Protein 2CZQ (pdb70)

Organism: NCBI:txid87049

Structure (mmCIF, N/CA/C/O backbone):
data_2CZQ
#
_entry.id   2CZQ
#
_cell.length_a   34.478
_cell.length_b   82.807
_cell.length_c   123.514
_cell.angle_alpha   90.00
_cell.angle_beta   90.00
_cell.angle_gamma   90.00
#
_symmetry.space_group_name_H-M   'P 21 21 21'
#
loop_
_entity.id
_entity.type
_entity.pdbx_description
1 polymer 'cutinase-like protein'
2 non-polymer 'CITRIC ACID'
3 non-polymer 1,2-ETHANEDIOL
4 water water
#
loop_
_atom_site.group_PDB
_atom_site.id
_atom_site.type_symbol
_atom_site.label_atom_id
_atom_site.label_alt_id
_atom_site.label_comp_id
_atom_site.label_asym_id
_atom_site.label_entity_id
_atom_site.label_seq_id
_atom_site.pdbx_PDB_ins_code
_atom_site.Cartn_x
_atom_site.Cartn_y
_atom_site.Cartn_z
_atom_site.occupancy
_atom_site.B_iso_or_equiv
_atom_site.auth_seq_id
_atom_site.auth_comp_id
_atom_site.auth_asym_id
_atom_site.auth_atom_id
_atom_site.pdbx_PDB_model_num
ATOM 1 N N . ALA A 1 1 ? 18.641 16.968 38.810 1.00 13.87 1 ALA A N 1
ATOM 2 C CA . ALA A 1 1 ? 18.472 16.811 40.281 1.00 13.69 1 ALA A CA 1
ATOM 3 C C . ALA A 1 1 ? 17.094 16.256 40.597 1.00 13.38 1 ALA A C 1
ATOM 4 O O . ALA A 1 1 ? 16.141 16.470 39.844 1.00 13.10 1 ALA A O 1
ATOM 6 N N . THR A 1 2 ? 16.989 15.541 41.710 1.00 13.14 2 THR A N 1
ATOM 7 C CA . THR A 1 2 ? 15.699 15.089 42.202 1.00 13.18 2 THR A CA 1
ATOM 8 C C . THR A 1 2 ? 15.257 16.041 43.297 1.00 12.63 2 THR A C 1
ATOM 9 O O . THR A 1 2 ? 16.015 16.324 44.228 1.00 13.45 2 THR A O 1
ATOM 13 N N . SER A 1 3 ? 14.037 16.550 43.172 1.00 11.92 3 SER A N 1
ATOM 14 C CA . SER A 1 3 ? 13.433 17.319 44.243 1.00 11.59 3 SER A CA 1
ATOM 15 C C . SER A 1 3 ? 12.820 16.357 45.248 1.00 11.71 3 SER A C 1
ATOM 16 O O . SER A 1 3 ? 11.994 15.517 44.882 1.00 11.59 3 SER A O 1
ATOM 19 N N . SER A 1 4 ? 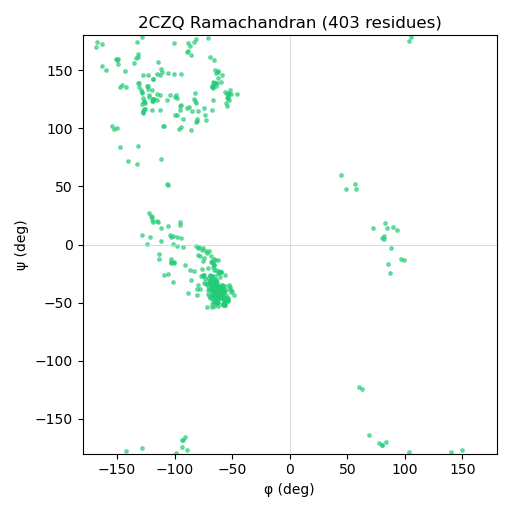13.212 16.483 46.512 1.00 12.20 4 SER A N 1
ATOM 20 C CA . SER A 1 4 ? 12.601 15.674 47.564 1.00 12.75 4 SER A CA 1
ATOM 21 C C . SER A 1 4 ? 11.116 15.995 47.721 1.00 12.06 4 SER A C 1
ATOM 22 O O . SER A 1 4 ? 10.312 15.110 48.004 1.00 12.42 4 SER A O 1
ATOM 25 N N . ALA A 1 5 ? 10.757 17.261 47.523 1.00 11.20 5 ALA A N 1
ATOM 26 C CA . ALA A 1 5 ? 9.363 17.678 47.600 1.00 10.51 5 ALA A CA 1
ATOM 27 C C . ALA A 1 5 ? 8.542 17.076 46.463 1.00 9.55 5 ALA A C 1
ATOM 28 O O . ALA A 1 5 ? 7.382 16.709 46.660 1.00 9.94 5 ALA A O 1
ATOM 30 N N . CYS A 1 6 ? 9.159 16.967 45.285 1.00 8.63 6 CYS A N 1
ATOM 31 C CA . CYS A 1 6 ? 8.455 16.566 44.070 1.00 7.93 6 CYS A CA 1
ATOM 32 C C . CYS A 1 6 ? 9.286 15.623 43.200 1.00 7.87 6 CYS A C 1
ATOM 33 O O . CYS A 1 6 ? 9.759 16.032 42.137 1.00 7.60 6 CYS A O 1
ATOM 36 N N . PRO A 1 7 ? 9.468 14.367 43.623 1.00 8.05 7 PRO A N 1
ATOM 37 C CA . PRO A 1 7 ? 10.206 13.396 42.804 1.00 8.02 7 PRO A CA 1
ATOM 38 C C . PRO A 1 7 ? 9.546 13.095 41.453 1.00 7.37 7 PRO A C 1
ATOM 39 O O . PRO A 1 7 ? 10.237 12.668 40.530 1.00 7.52 7 PRO A O 1
ATOM 43 N N . GLN A 1 8 ? 8.234 13.297 41.357 1.00 6.69 8 GLN A N 1
ATOM 44 C CA . GLN A 1 8 ? 7.505 13.195 40.104 1.00 6.16 8 GLN A CA 1
ATOM 45 C C . GLN A 1 8 ? 6.640 14.433 39.967 1.00 5.95 8 GLN A C 1
ATOM 46 O O . GLN A 1 8 ? 5.982 14.854 40.926 1.00 6.28 8 GLN A O 1
ATOM 52 N N . TYR A 1 9 ? 6.638 15.015 38.777 1.00 5.57 9 TYR A N 1
ATOM 53 C CA . TYR A 1 9 ? 5.808 16.185 38.540 1.00 5.36 9 TYR A CA 1
ATOM 54 C C . TYR A 1 9 ? 5.358 16.254 37.092 1.00 5.23 9 TYR A C 1
ATOM 55 O O . TYR A 1 9 ? 5.966 15.653 36.205 1.00 5.68 9 TYR A O 1
ATOM 64 N N . VAL A 1 10 ? 4.283 17.001 36.871 1.00 5.13 10 VAL A N 1
ATOM 65 C CA . VAL A 1 10 ? 3.737 17.202 35.541 1.00 5.07 10 VAL A CA 1
ATOM 66 C C . VAL A 1 10 ? 3.577 18.697 35.306 1.00 4.88 10 VAL A C 1
ATOM 67 O O . VAL A 1 10 ? 3.029 19.417 36.151 1.00 5.47 10 VAL A O 1
ATOM 71 N N . LEU A 1 11 ? 4.069 19.137 34.153 1.00 4.74 11 LEU A N 1
ATOM 72 C CA . LEU A 1 11 ? 3.864 20.492 33.665 1.00 4.97 11 LEU A CA 1
ATOM 73 C C . LEU A 1 11 ? 2.679 20.418 32.716 1.00 4.95 11 LEU A C 1
ATOM 74 O O . LEU A 1 11 ? 2.807 19.965 31.578 1.00 5.39 11 LEU A O 1
ATOM 79 N N . ILE A 1 12 ? 1.509 20.793 33.222 1.00 4.82 12 ILE A N 1
ATOM 80 C CA . ILE A 1 12 ? 0.289 20.765 32.434 1.00 4.92 12 ILE A CA 1
ATOM 81 C C . ILE A 1 12 ? 0.186 22.116 31.756 1.00 4.81 12 ILE A C 1
ATOM 82 O O . ILE A 1 12 ? 0.086 23.141 32.434 1.00 5.54 12 ILE A O 1
ATOM 87 N N . ASN A 1 13 ? 0.224 22.120 30.428 1.00 4.42 13 ASN A N 1
ATOM 88 C CA . ASN A 1 13 ? 0.164 23.377 29.695 1.00 4.60 13 ASN A CA 1
ATOM 89 C C . ASN A 1 13 ? -0.996 23.399 28.722 1.00 4.71 13 ASN A C 1
ATOM 90 O O . ASN A 1 13 ? -1.234 22.427 27.993 1.00 4.78 13 ASN A O 1
ATOM 95 N N . THR A 1 14 ? -1.720 24.515 28.738 1.00 4.41 14 THR A N 1
ATOM 96 C CA . THR A 1 14 ? -2.878 24.714 27.888 1.00 4.77 14 THR A CA 1
ATOM 97 C C . THR A 1 14 ? -2.575 25.850 26.920 1.00 4.57 14 THR A C 1
ATOM 98 O O . THR A 1 14 ? -2.220 26.964 27.327 1.00 4.80 14 THR A O 1
ATOM 102 N N . ARG A 1 15 ? -2.718 25.551 25.634 1.00 4.62 15 ARG A N 1
ATOM 103 C CA . ARG A 1 15 ? -2.225 26.409 24.568 1.00 4.67 15 ARG A CA 1
ATOM 104 C C . ARG A 1 15 ? -3.217 27.491 24.157 1.00 4.87 15 ARG A C 1
ATOM 105 O O . ARG A 1 15 ? -4.378 27.501 24.582 1.00 5.00 15 ARG A O 1
ATOM 113 N N . GLY A 1 16 ? -2.737 28.406 23.322 1.00 4.79 16 GLY A N 1
ATOM 114 C CA . GLY A 1 16 ? -3.564 29.466 22.783 1.00 5.20 16 GLY A CA 1
ATOM 115 C C . GLY A 1 16 ? -4.325 29.062 21.533 1.00 5.15 16 GLY A C 1
ATOM 116 O O . GLY A 1 16 ? -4.005 28.065 20.867 1.00 5.47 16 GLY A O 1
ATOM 117 N N . THR A 1 17 ? -5.343 29.858 21.218 1.00 5.58 17 THR A N 1
ATOM 118 C CA . THR A 1 17 ? -6.126 29.722 19.994 1.00 5.75 17 THR A CA 1
ATOM 119 C C . THR A 1 17 ? -5.220 29.529 18.791 1.00 5.80 17 THR A C 1
ATOM 120 O O . THR A 1 17 ? -4.275 30.296 18.589 1.00 6.05 17 THR A O 1
ATOM 124 N N . GLY A 1 18 ? -5.514 28.503 17.995 1.00 6.34 18 GLY A N 1
ATOM 125 C CA . GLY A 1 18 ? -4.810 28.281 16.749 1.00 6.74 18 GLY A CA 1
ATOM 126 C C . GLY A 1 18 ? -3.515 27.507 16.842 1.00 6.41 18 GLY A C 1
ATOM 127 O O . GLY A 1 18 ? -3.019 27.032 15.824 1.00 7.29 18 GLY A O 1
ATOM 128 N N . GLU A 1 19 ? -2.944 27.378 18.033 1.00 5.99 19 GLU A N 1
ATOM 129 C CA . GLU A 1 19 ? -1.737 26.564 18.154 1.00 5.77 19 GLU A CA 1
ATOM 130 C C . GLU A 1 19 ? -2.109 25.112 17.881 1.00 6.00 19 GLU A C 1
ATOM 131 O O . GLU A 1 19 ? -3.170 24.666 18.312 1.00 5.93 19 GLU A O 1
ATOM 137 N N . PRO A 1 20 ? -1.273 24.365 17.161 1.00 6.46 20 PRO A N 1
ATOM 138 C CA . PRO A 1 20 ? -1.552 22.940 16.956 1.00 6.67 20 PRO A CA 1
ATOM 139 C C . PRO A 1 20 ? -1.631 22.208 18.289 1.00 5.95 20 PRO A C 1
ATOM 140 O O . PRO A 1 20 ? -0.925 22.562 19.236 1.00 6.08 20 PRO A O 1
ATOM 144 N N . GLN A 1 21 ? -2.490 21.199 18.364 1.00 5.80 21 GLN A N 1
ATOM 145 C CA . GLN A 1 21 ? -2.481 20.314 19.516 1.00 5.74 21 GLN A CA 1
ATOM 146 C C . GLN A 1 21 ? -1.056 19.798 19.713 1.00 5.70 21 GLN A C 1
ATOM 147 O O . GLN A 1 21 ? -0.424 19.325 18.769 1.00 6.66 21 GLN A O 1
ATOM 153 N N . GLY A 1 22 ? -0.557 19.913 20.939 1.00 6.05 22 GLY A N 1
ATOM 154 C CA . GLY A 1 22 ? 0.854 19.757 21.235 1.00 6.52 22 GLY A CA 1
ATOM 155 C C . GLY A 1 22 ? 1.226 20.808 22.258 1.00 6.12 22 GLY A C 1
ATOM 156 O O . GLY A 1 22 ? 0.364 21.571 22.706 1.00 6.30 22 GLY A O 1
ATOM 157 N N . GLN A 1 23 ? 2.496 20.860 22.639 1.00 6.17 23 GLN A N 1
ATOM 158 C CA . GLN A 1 23 ? 2.930 21.845 23.618 1.00 5.97 23 GLN A CA 1
ATOM 159 C C . GLN A 1 23 ? 2.770 23.256 23.065 1.00 5.78 23 GLN A C 1
ATOM 160 O O . GLN A 1 23 ? 3.056 23.513 21.894 1.00 5.77 23 GLN A O 1
ATOM 166 N N . SER A 1 24 ? 2.307 24.175 23.904 1.00 5.62 24 SER A N 1
ATOM 167 C CA . SER A 1 24 ? 2.242 25.569 23.499 1.00 5.51 24 SER A CA 1
ATOM 168 C C . SER A 1 24 ? 3.641 26.124 23.274 1.00 5.41 24 SER A C 1
ATOM 169 O O . SER A 1 24 ? 4.566 25.863 24.058 1.00 5.68 24 SER A O 1
ATOM 172 N N . ALA A 1 25 ? 3.792 26.917 22.217 1.00 5.56 25 ALA A N 1
ATOM 173 C CA . ALA A 1 25 ? 5.024 27.659 22.000 1.00 5.83 25 ALA A CA 1
ATOM 174 C C . ALA A 1 25 ? 5.342 28.545 23.201 1.00 5.82 25 ALA A C 1
ATOM 175 O O . ALA A 1 25 ? 6.506 28.861 23.442 1.00 6.29 25 ALA A O 1
ATOM 177 N N . GLY A 1 26 ? 4.314 28.938 23.954 1.00 5.68 26 GLY A N 1
ATOM 178 C CA . GLY A 1 26 ? 4.507 29.765 25.131 1.00 5.76 26 GLY A CA 1
ATOM 179 C C . GLY A 1 26 ? 5.384 29.160 26.213 1.00 5.44 26 GLY A C 1
ATOM 180 O O . GLY A 1 26 ? 5.946 29.902 27.012 1.00 5.56 26 GLY A O 1
ATOM 181 N N . PHE A 1 27 ? 5.496 27.829 26.249 1.00 5.26 27 PHE A N 1
ATOM 182 C CA . PHE A 1 27 ? 6.208 27.157 27.341 1.00 5.24 27 PHE A CA 1
ATOM 183 C C . PHE A 1 27 ? 7.340 26.257 26.901 1.00 5.61 27 PHE A C 1
ATOM 184 O O . PHE A 1 27 ? 8.005 25.664 27.735 1.00 5.44 27 PHE A O 1
ATOM 192 N N . ARG A 1 28 ? 7.583 26.161 25.601 1.00 6.03 28 ARG A N 1
ATOM 193 C CA . ARG A 1 28 ? 8.557 25.194 25.102 1.00 6.74 28 ARG A CA 1
ATOM 194 C C . ARG A 1 28 ? 9.946 25.376 25.716 1.00 6.40 28 ARG A C 1
ATOM 195 O O . ARG A 1 28 ? 10.550 24.414 26.198 1.00 6.56 28 ARG A O 1
ATOM 210 N N . THR A 1 29 ? 10.463 26.599 25.696 1.00 6.06 29 THR A N 1
ATOM 211 C CA . THR A 1 29 ? 11.798 26.827 26.220 1.00 6.33 29 THR A CA 1
ATOM 212 C C . THR A 1 29 ? 11.861 26.582 27.720 1.00 5.58 29 THR A C 1
ATOM 213 O O . THR A 1 29 ? 12.686 25.794 28.182 1.00 5.87 29 THR A O 1
ATOM 217 N N . MET A 1 30 ? 10.975 27.214 28.482 1.00 5.54 30 MET A N 1
ATOM 218 C CA . MET A 1 30 ? 11.033 27.034 29.926 1.00 5.58 30 MET A CA 1
ATOM 219 C C . MET A 1 30 ? 10.871 25.568 30.305 1.00 5.22 30 MET A C 1
ATOM 220 O O . MET A 1 30 ? 11.521 25.096 31.235 1.00 5.36 30 MET A O 1
ATOM 225 N N . ASN A 1 31 ? 10.023 24.838 29.581 1.00 5.22 31 ASN A N 1
ATOM 226 C CA . ASN A 1 31 ? 9.802 23.442 29.932 1.00 5.41 31 ASN A CA 1
ATOM 227 C C . ASN A 1 31 ? 10.986 22.550 29.613 1.00 5.71 31 ASN A C 1
ATOM 228 O O . ASN A 1 31 ? 11.250 21.594 30.344 1.00 5.59 31 ASN A O 1
ATOM 233 N N . SER A 1 32 ? 11.716 22.873 28.548 1.00 5.66 32 SER A N 1
ATOM 234 C CA . SER A 1 32 ? 12.994 22.217 28.302 1.00 6.02 32 SER A CA 1
ATOM 235 C C . SER A 1 32 ? 13.961 22.473 29.466 1.00 5.88 32 SER A C 1
ATOM 236 O O . SER A 1 32 ? 14.697 21.582 29.873 1.00 6.45 32 SER A O 1
ATOM 241 N N . GLN A 1 33 ? 13.943 23.686 30.011 1.00 5.93 33 GLN A N 1
ATOM 242 C CA . GLN A 1 33 ? 14.810 24.029 31.135 1.00 5.90 33 GLN A CA 1
ATOM 243 C C . GLN A 1 33 ? 14.397 23.320 32.423 1.00 5.74 33 GLN A C 1
ATOM 244 O O . GLN A 1 33 ? 15.245 22.808 33.155 1.00 6.08 33 GLN A O 1
ATOM 250 N N . ILE A 1 34 ? 13.097 23.299 32.702 1.00 5.62 34 ILE A N 1
ATOM 251 C CA . ILE A 1 34 ? 12.591 22.707 33.939 1.00 5.63 34 ILE A CA 1
ATOM 252 C C . ILE A 1 34 ? 12.876 21.210 33.953 1.00 5.69 34 ILE A C 1
ATOM 253 O O . ILE A 1 34 ? 13.403 20.685 34.934 1.00 5.73 34 ILE A O 1
ATOM 258 N N . THR A 1 35 ? 12.525 20.527 32.864 1.00 5.86 35 THR A N 1
ATOM 259 C CA . THR A 1 35 ? 12.709 19.079 32.811 1.00 6.35 35 THR A CA 1
ATOM 260 C C . THR A 1 35 ? 14.178 18.678 32.788 1.00 6.55 35 THR A C 1
ATOM 261 O O . THR A 1 35 ? 14.516 17.593 33.244 1.00 7.25 35 THR A O 1
ATOM 265 N N . ALA A 1 36 ? 15.046 19.545 32.270 1.00 6.47 36 ALA A N 1
ATOM 266 C CA . ALA A 1 36 ? 16.484 19.292 32.331 1.00 7.19 36 ALA A CA 1
ATOM 267 C C . ALA A 1 36 ? 17.037 19.509 33.737 1.00 7.26 36 ALA A C 1
ATOM 268 O O . ALA A 1 36 ? 18.011 18.860 34.130 1.00 8.57 36 ALA A O 1
ATOM 270 N N . ALA A 1 37 ? 16.414 20.410 34.492 1.00 7.11 37 ALA A N 1
ATOM 271 C CA . ALA A 1 37 ? 16.877 20.742 35.839 1.00 7.19 37 ALA A CA 1
ATOM 272 C C . ALA A 1 37 ? 16.436 19.721 36.883 1.00 7.29 37 ALA A C 1
ATOM 273 O O . ALA A 1 37 ? 17.192 19.400 37.804 1.00 8.07 37 ALA A O 1
ATOM 275 N N . LEU A 1 38 ? 15.211 19.225 36.737 1.00 7.06 38 LEU A N 1
ATOM 276 C CA . LEU A 1 38 ? 14.609 18.325 37.713 1.00 7.23 38 LEU A CA 1
ATOM 277 C C . LEU A 1 38 ? 14.112 17.059 37.053 1.00 7.32 38 LEU A C 1
ATOM 278 O O . LEU A 1 38 ? 13.303 17.103 36.129 1.00 7.05 38 LEU A O 1
ATOM 283 N N . SER A 1 39 ? 14.599 15.929 37.546 1.00 7.58 39 SER A N 1
ATOM 284 C CA . SER A 1 39 ? 14.153 14.629 37.068 1.00 8.09 39 SER A CA 1
ATOM 285 C C . SER A 1 39 ? 12.711 14.337 37.486 1.00 7.51 39 SER A C 1
ATOM 286 O O . SER A 1 39 ? 12.173 14.951 38.415 1.00 7.29 39 SER A O 1
ATOM 289 N N . GLY A 1 40 ? 12.100 13.383 36.793 1.00 7.20 40 GLY A N 1
ATOM 290 C CA . GLY A 1 40 ? 10.767 12.921 37.132 1.00 6.87 40 GLY A CA 1
ATOM 291 C C . GLY A 1 40 ? 9.645 13.751 36.546 1.00 6.30 40 GLY A C 1
ATOM 292 O O . GLY A 1 40 ? 8.491 13.611 36.960 1.00 6.36 40 GLY A O 1
ATOM 293 N N . GLY A 1 41 ? 9.978 14.595 35.575 1.00 6.37 41 GLY A N 1
ATOM 294 C CA . GLY A 1 41 ? 9.002 15.467 34.961 1.00 6.36 41 GLY A CA 1
ATOM 295 C C . GLY A 1 41 ? 8.482 14.986 33.625 1.00 6.21 41 GLY A C 1
ATOM 296 O O . GLY A 1 41 ? 9.201 14.367 32.838 1.00 6.87 41 GLY A O 1
ATOM 297 N N . THR A 1 42 ? 7.215 15.291 33.368 1.00 5.87 42 THR A N 1
ATOM 298 C CA . THR A 1 42 ? 6.638 15.154 32.037 1.00 6.05 42 THR A CA 1
ATOM 299 C C . THR A 1 42 ? 5.854 16.416 31.716 1.00 5.61 42 THR A C 1
ATOM 300 O O . THR A 1 42 ? 5.476 17.184 32.613 1.00 6.00 42 THR A O 1
ATOM 304 N N . ILE A 1 43 ? 5.618 16.605 30.424 1.00 5.81 43 ILE A N 1
ATOM 305 C CA . ILE A 1 43 ? 4.887 17.748 29.904 1.00 5.91 43 ILE A CA 1
ATOM 306 C C . ILE A 1 43 ? 3.579 17.227 29.318 1.00 5.56 43 ILE A C 1
ATOM 307 O O . ILE A 1 43 ? 3.590 16.448 28.359 1.00 6.41 43 ILE A O 1
ATOM 312 N N . TYR A 1 44 ? 2.460 17.642 29.908 1.00 5.24 44 TYR A N 1
ATOM 313 C CA . TYR A 1 44 ? 1.143 17.232 29.446 1.00 5.21 44 TYR A CA 1
ATOM 314 C C . TYR A 1 44 ? 0.471 18.391 28.737 1.00 4.97 44 TYR A C 1
ATOM 315 O O . TYR A 1 44 ? 0.303 19.464 29.323 1.00 5.33 44 TYR A O 1
ATOM 324 N N . ASN A 1 45 ? 0.070 18.159 27.491 1.00 4.98 45 ASN A N 1
ATOM 325 C CA . ASN A 1 45 ? -0.583 19.177 26.679 1.00 5.40 45 ASN A CA 1
ATOM 326 C C . ASN A 1 45 ? -2.090 18.998 26.722 1.00 5.15 45 ASN A C 1
ATOM 327 O O . ASN A 1 45 ? -2.634 18.018 26.199 1.00 5.76 45 ASN A O 1
ATOM 332 N N . THR A 1 46 ? -2.772 19.941 27.355 1.00 5.20 46 THR A N 1
ATOM 333 C CA . THR A 1 46 ? -4.217 19.865 27.497 1.00 5.19 46 THR A CA 1
ATOM 334 C C . THR A 1 46 ? -4.889 19.634 26.151 1.00 4.93 46 THR A C 1
ATOM 335 O O . THR A 1 46 ? -4.573 20.304 25.162 1.00 5.13 46 THR A O 1
ATOM 339 N N . VAL A 1 47 ? -5.818 18.684 26.119 1.00 5.03 47 VAL A N 1
ATOM 340 C CA . VAL A 1 47 ? -6.520 18.347 24.892 1.00 5.48 47 VAL A CA 1
ATOM 341 C C . VAL A 1 47 ? -7.836 19.110 24.822 1.00 5.57 47 VAL A C 1
ATOM 342 O O . VAL A 1 47 ? -8.723 18.922 25.655 1.00 5.94 47 VAL A O 1
ATOM 346 N N . TYR A 1 48 ? -7.930 19.989 23.832 1.00 5.46 48 TYR A N 1
ATOM 347 C CA . TYR A 1 48 ? -9.154 20.716 23.518 1.00 5.54 48 TYR A CA 1
ATOM 348 C C . TYR A 1 48 ? -8.969 21.369 22.164 1.00 5.47 48 TYR A C 1
ATOM 349 O O . TYR A 1 48 ? -7.889 21.292 21.579 1.00 5.78 48 TYR A O 1
ATOM 358 N N . THR A 1 49 ? -10.023 21.988 21.648 1.00 5.65 49 THR A N 1
ATOM 359 C CA . THR A 1 49 ? -9.973 22.521 20.290 1.00 6.03 49 THR A CA 1
ATOM 360 C C . THR A 1 49 ? -9.157 23.801 20.174 1.00 6.07 49 THR A C 1
ATOM 361 O O . THR A 1 49 ? -8.638 24.093 19.100 1.00 6.60 49 THR A O 1
ATOM 365 N N . ALA A 1 50 ? -9.069 24.577 21.256 1.00 6.10 50 ALA A N 1
ATOM 366 C CA . ALA A 1 50 ? -8.433 25.896 21.213 1.00 6.39 50 ALA A CA 1
ATOM 367 C C . ALA A 1 50 ? -8.979 26.701 20.026 1.00 6.78 50 ALA A C 1
ATOM 368 O O . ALA A 1 50 ? -8.226 27.278 19.243 1.00 7.37 50 ALA A O 1
ATOM 370 N N . ASP A 1 51 ? -10.303 26.708 19.889 1.00 6.87 51 ASP A N 1
ATOM 371 C CA . ASP A 1 51 ? -10.943 27.363 18.754 1.00 6.82 51 ASP A CA 1
ATOM 372 C C . ASP A 1 51 ? -11.225 28.831 19.066 1.00 6.33 51 ASP A C 1
ATOM 373 O O . ASP A 1 51 ? -11.171 29.255 20.227 1.00 6.59 51 ASP A O 1
ATOM 378 N N . PHE A 1 52 ? -11.528 29.612 18.033 1.00 6.22 52 PHE A N 1
ATOM 379 C CA . 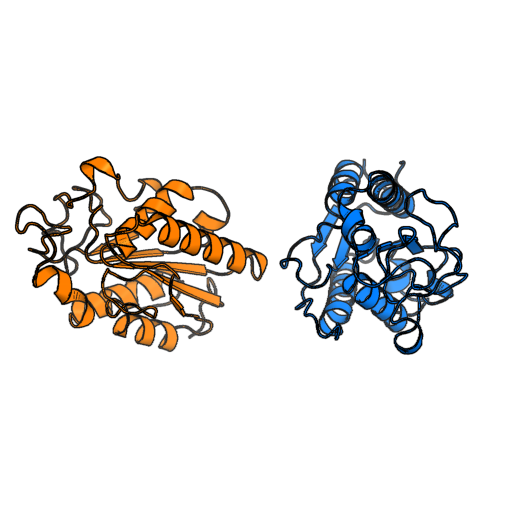PHE A 1 52 ? -11.629 31.055 18.233 1.00 6.12 52 PHE A CA 1
ATOM 380 C C . PHE A 1 52 ? -12.810 31.502 19.090 1.00 5.97 52 PHE A C 1
ATOM 381 O O . PHE A 1 52 ? -12.827 32.635 19.554 1.00 6.16 52 PHE A O 1
ATOM 389 N N . SER A 1 53 ? -13.790 30.628 19.313 1.00 6.23 53 SER A N 1
ATOM 390 C CA . SER A 1 53 ? -14.965 31.013 20.104 1.00 6.56 53 SER A CA 1
ATOM 391 C C . SER A 1 53 ? -14.619 31.436 21.527 1.00 6.06 53 SER A C 1
ATOM 392 O O . SER A 1 53 ? -15.347 32.229 22.124 1.00 6.35 53 SER A O 1
ATOM 395 N N . GLN A 1 54 ? -13.519 30.886 22.052 1.00 5.88 54 GLN A N 1
ATOM 396 C CA . GLN A 1 54 ? -13.092 31.048 23.448 1.00 5.88 54 GLN A CA 1
ATOM 397 C C . GLN A 1 54 ? -13.950 30.281 24.447 1.00 6.15 54 GLN A C 1
ATOM 398 O O . GLN A 1 54 ? -13.856 30.506 25.653 1.00 6.87 54 GLN A O 1
ATOM 404 N N . ASN A 1 55 ? -14.764 29.355 23.952 1.00 6.29 55 ASN A N 1
ATOM 405 C CA . ASN A 1 55 ? -15.479 28.457 24.840 1.00 6.82 55 ASN A CA 1
ATOM 406 C C . ASN A 1 55 ? -14.559 27.286 25.158 1.00 6.43 55 ASN A C 1
ATOM 407 O O . ASN A 1 55 ? -14.403 26.355 24.368 1.00 7.12 55 ASN A O 1
ATOM 412 N N . SER A 1 56 ? -13.918 27.381 26.317 1.00 5.96 56 SER A N 1
ATOM 413 C CA . SER A 1 56 ? -12.772 26.549 26.655 1.00 5.78 56 SER A CA 1
ATOM 414 C C . SER A 1 56 ? -13.067 25.443 27.672 1.00 5.73 56 SER A C 1
ATOM 415 O O . SER A 1 56 ? -12.135 24.864 28.232 1.00 5.68 56 SER A O 1
ATOM 418 N N . ALA A 1 57 ? -14.346 25.130 27.890 1.00 5.98 57 ALA A N 1
ATOM 419 C CA . ALA A 1 57 ? -14.729 24.131 28.894 1.00 6.26 57 ALA A CA 1
ATOM 420 C C . ALA A 1 57 ? -13.977 22.814 28.764 1.00 5.73 57 ALA A C 1
ATOM 421 O O . ALA A 1 57 ? -13.598 22.222 29.774 1.00 5.74 57 ALA A O 1
ATOM 423 N N . ALA A 1 58 ? -13.768 22.333 27.539 1.00 5.57 58 ALA A N 1
ATOM 424 C CA . ALA A 1 58 ? -13.078 21.055 27.374 1.00 5.79 58 ALA A CA 1
ATOM 425 C C . ALA A 1 58 ? -11.629 21.138 27.860 1.00 5.61 58 ALA A C 1
ATOM 426 O O . ALA A 1 58 ? -11.081 20.157 28.357 1.00 5.97 58 ALA A O 1
ATOM 428 N N . GLY A 1 59 ? -11.009 22.306 27.717 1.00 5.36 59 GLY A N 1
ATOM 429 C CA . GLY A 1 59 ? -9.658 22.521 28.207 1.00 5.65 59 GLY A CA 1
ATOM 430 C C . GLY A 1 59 ? -9.609 22.491 29.721 1.00 5.34 59 GLY A C 1
ATOM 431 O O . GLY A 1 59 ? -8.804 21.771 30.312 1.00 5.59 59 GLY A O 1
ATOM 432 N N . THR A 1 60 ? -10.480 23.263 30.359 1.00 5.23 60 THR A N 1
ATOM 433 C CA . THR A 1 60 ? -10.581 23.245 31.811 1.00 5.37 60 THR A CA 1
ATOM 434 C C . THR A 1 60 ? -10.804 21.823 32.332 1.00 5.29 60 THR A C 1
ATOM 435 O O . THR A 1 60 ? -10.157 21.391 33.286 1.00 5.70 60 THR A O 1
ATOM 439 N N . ALA A 1 61 ? -11.728 21.102 31.702 1.00 5.39 61 ALA A N 1
ATOM 440 C CA . ALA A 1 61 ? -12.043 19.743 32.131 1.00 5.70 61 ALA A CA 1
ATOM 441 C C . ALA A 1 61 ? -10.834 18.821 32.013 1.00 5.48 61 ALA A C 1
ATOM 442 O O . ALA A 1 61 ? -10.610 17.976 32.882 1.00 5.92 61 ALA A O 1
ATOM 444 N N . ASP A 1 62 ? -10.055 18.975 30.946 1.00 5.60 62 ASP A N 1
ATOM 445 C CA . ASP A 1 62 ? -8.923 18.091 30.730 1.00 5.49 62 ASP A CA 1
ATOM 446 C C . ASP A 1 62 ? -7.751 18.399 31.665 1.00 5.41 62 ASP A C 1
ATOM 447 O O . ASP A 1 62 ? -7.032 17.487 32.072 1.00 5.79 62 ASP A O 1
ATOM 452 N N . ILE A 1 63 ? -7.562 19.670 32.023 1.00 5.44 63 ILE A N 1
ATOM 453 C CA . ILE A 1 63 ? -6.589 20.025 33.059 1.00 5.50 63 ILE A CA 1
ATOM 454 C C . ILE A 1 63 ? -6.911 19.264 34.347 1.00 5.50 63 ILE A C 1
ATOM 455 O O . ILE A 1 63 ? -6.053 18.614 34.952 1.00 5.46 63 ILE A O 1
ATOM 460 N N . ILE A 1 64 ? -8.167 19.373 34.766 1.00 5.77 64 ILE A N 1
ATOM 461 C CA . ILE A 1 64 ? -8.604 18.776 36.018 1.00 6.06 64 ILE A CA 1
ATOM 462 C C . ILE A 1 64 ? -8.551 17.252 35.937 1.00 6.20 64 ILE A C 1
ATOM 463 O O . ILE A 1 64 ? -8.137 16.591 36.891 1.00 6.49 64 ILE A O 1
ATOM 468 N N . ARG A 1 65 ? -8.931 16.703 34.784 1.00 6.50 65 ARG A N 1
ATOM 469 C CA . ARG A 1 65 ? -8.824 15.265 34.542 1.00 7.20 65 ARG A CA 1
ATOM 470 C C . ARG A 1 65 ? -7.391 14.776 34.765 1.00 6.66 65 ARG A C 1
ATOM 471 O O . ARG A 1 65 ? -7.173 13.771 35.453 1.00 7.22 65 ARG A O 1
ATOM 486 N N . ARG A 1 66 ? -6.417 15.479 34.189 1.00 6.31 66 ARG A N 1
ATOM 487 C CA . ARG A 1 66 ? -5.020 15.081 34.338 1.00 6.14 66 ARG A CA 1
ATOM 488 C C . ARG A 1 66 ? -4.563 15.170 35.791 1.00 5.88 66 ARG A C 1
ATOM 489 O O . ARG A 1 66 ? -3.857 14.282 36.275 1.00 5.98 66 ARG A O 1
ATOM 497 N N . ILE A 1 67 ? -4.964 16.236 36.481 1.00 5.78 67 ILE A N 1
ATOM 498 C CA . ILE A 1 67 ? -4.621 16.392 37.891 1.00 6.15 67 ILE A CA 1
ATOM 499 C C . ILE A 1 67 ? -5.141 15.203 38.698 1.00 6.23 67 ILE A C 1
ATOM 500 O O . ILE A 1 67 ? -4.400 14.577 39.465 1.00 6.07 67 ILE A O 1
ATOM 505 N N . ASN A 1 68 ? -6.421 14.894 38.523 1.00 6.76 68 ASN A N 1
ATOM 506 C CA . ASN A 1 68 ? -7.045 13.847 39.312 1.00 7.81 68 ASN A CA 1
ATOM 507 C C . ASN A 1 68 ? -6.539 12.454 38.954 1.00 7.78 68 ASN A C 1
ATOM 508 O O . ASN A 1 68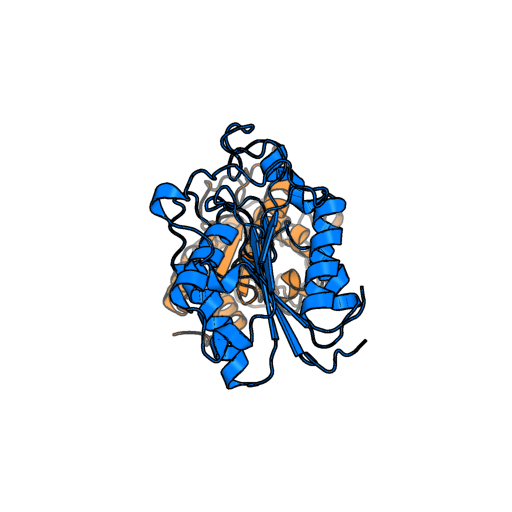 ? -6.339 11.623 39.839 1.00 7.84 68 ASN A O 1
ATOM 513 N N . SER A 1 69 ? -6.297 12.204 37.671 1.00 7.98 69 SER A N 1
ATOM 514 C CA . SER A 1 69 ? -5.767 10.904 37.259 1.00 8.32 69 SER A CA 1
ATOM 515 C C . SER A 1 69 ? -4.373 10.675 37.831 1.00 7.61 69 SER A C 1
ATOM 516 O O . SER A 1 69 ? -4.055 9.567 38.273 1.00 7.89 69 SER A O 1
ATOM 521 N N . GLY A 1 70 ? -3.551 11.723 37.834 1.00 7.26 70 GLY A N 1
ATOM 522 C CA . GLY A 1 70 ? -2.224 11.638 38.408 1.00 7.09 70 GLY A CA 1
ATOM 523 C C . GLY A 1 70 ? -2.273 11.346 39.894 1.00 6.69 70 GLY A C 1
ATOM 524 O O . GLY A 1 70 ? -1.531 10.494 40.388 1.00 7.14 70 GLY A O 1
ATOM 525 N N . LEU A 1 71 ? -3.151 12.039 40.617 1.00 6.61 71 LEU A N 1
ATOM 526 C CA . LEU A 1 71 ? -3.248 11.843 42.065 1.00 7.01 71 LEU A CA 1
ATOM 527 C C . LEU A 1 71 ? -3.721 10.447 42.425 1.00 7.08 71 LEU A C 1
ATOM 528 O O . LEU A 1 71 ? -3.311 9.896 43.448 1.00 7.22 71 LEU A O 1
ATOM 533 N N . ALA A 1 72 ? -4.580 9.876 41.588 1.00 6.87 72 ALA A N 1
ATOM 534 C CA . ALA A 1 72 ? -5.015 8.492 41.782 1.00 7.42 72 ALA A CA 1
ATOM 535 C C . ALA A 1 72 ? -3.850 7.504 41.695 1.00 7.46 72 ALA A C 1
ATOM 536 O O . ALA A 1 72 ? -3.827 6.506 42.415 1.00 8.04 72 ALA A O 1
ATOM 538 N N . ALA A 1 73 ? -2.890 7.788 40.819 1.00 7.56 73 ALA A N 1
ATOM 539 C CA . ALA A 1 73 ? -1.721 6.932 40.614 1.00 7.73 73 ALA A CA 1
ATOM 540 C C . ALA A 1 73 ? -0.587 7.211 41.591 1.00 7.36 73 ALA A C 1
ATOM 541 O O . ALA A 1 73 ? 0.194 6.310 41.930 1.00 7.91 73 ALA A O 1
ATOM 543 N N . ASN A 1 74 ? -0.489 8.462 42.029 1.00 7.22 74 ASN A N 1
ATOM 544 C CA . ASN A 1 74 ? 0.570 8.891 42.925 1.00 7.32 74 ASN A CA 1
ATOM 545 C C . ASN A 1 74 ? 0.059 10.064 43.749 1.00 7.32 74 ASN A C 1
ATOM 546 O O . ASN A 1 74 ? 0.055 11.201 43.267 1.00 6.92 74 ASN A O 1
ATOM 551 N N . PRO A 1 75 ? -0.376 9.814 44.986 1.00 8.03 75 PRO A N 1
ATOM 552 C CA . PRO A 1 75 ? -0.944 10.896 45.803 1.00 8.37 75 PRO A CA 1
ATOM 553 C C . PRO A 1 75 ? 0.053 12.017 46.096 1.00 7.97 75 PRO A C 1
ATOM 554 O O . PRO A 1 75 ? -0.353 13.085 46.550 1.00 8.41 75 PRO A O 1
ATOM 559 N N . ASN A 1 76 ? 1.333 11.772 45.833 1.00 7.67 76 ASN A N 1
ATOM 560 C CA . ASN A 1 76 ? 2.382 12.741 46.106 1.00 8.02 76 ASN A CA 1
ATOM 561 C C . ASN A 1 76 ? 2.913 13.467 44.875 1.00 7.54 76 ASN A C 1
ATOM 562 O O . ASN A 1 76 ? 3.891 14.202 44.965 1.00 8.39 76 ASN A O 1
ATOM 567 N N . VAL A 1 77 ? 2.260 13.279 43.733 1.00 7.08 77 VAL A N 1
ATOM 568 C CA . VAL A 1 77 ? 2.656 13.977 42.516 1.00 6.60 77 VAL A CA 1
ATOM 569 C C . VAL A 1 77 ? 2.464 15.490 42.666 1.00 6.49 77 VAL A C 1
ATOM 570 O O . VAL A 1 77 ? 1.562 15.951 43.377 1.00 7.32 77 VAL A O 1
ATOM 574 N N . CYS A 1 78 ? 3.333 16.252 42.008 1.00 5.94 78 CYS A N 1
ATOM 575 C CA . CYS A 1 78 ? 3.236 17.706 41.974 1.00 6.14 78 CYS A CA 1
ATOM 576 C C . CYS A 1 78 ? 2.885 18.196 40.582 1.00 5.60 78 CYS A C 1
ATOM 577 O O . CYS A 1 78 ? 3.258 17.577 39.586 1.00 6.03 78 CYS A O 1
ATOM 580 N N . TYR A 1 79 ? 2.211 19.340 40.522 1.00 5.48 79 TYR A N 1
ATOM 581 C CA . TYR A 1 79 ? 1.864 19.970 39.254 1.00 5.41 79 TYR A CA 1
ATOM 582 C C . TYR A 1 79 ? 2.291 21.421 39.186 1.00 5.16 79 TYR A C 1
ATOM 583 O O . TYR A 1 79 ? 2.241 22.147 40.192 1.00 5.29 79 TYR A O 1
ATOM 592 N N . ILE A 1 80 ? 2.666 21.842 37.981 1.00 4.94 80 ILE A N 1
ATOM 593 C CA . ILE A 1 80 ? 2.640 23.256 37.615 1.00 4.98 80 ILE A CA 1
ATOM 594 C C . ILE A 1 80 ? 1.608 23.372 36.501 1.00 4.85 80 ILE A C 1
ATOM 595 O O . ILE A 1 80 ? 1.652 22.612 35.532 1.00 5.20 80 ILE A O 1
ATOM 600 N N . LEU A 1 81 ? 0.670 24.304 36.642 1.00 4.58 81 LEU A N 1
ATOM 601 C CA . LEU A 1 81 ? -0.302 24.581 35.588 1.00 4.88 81 LEU A CA 1
ATOM 602 C C . LEU A 1 81 ? 0.132 25.815 34.814 1.00 4.88 81 LEU A C 1
ATOM 603 O O . LEU A 1 81 ? 0.376 26.866 35.412 1.00 5.78 81 LEU A O 1
ATOM 608 N N . GLN A 1 82 ? 0.222 25.675 33.495 1.00 4.69 82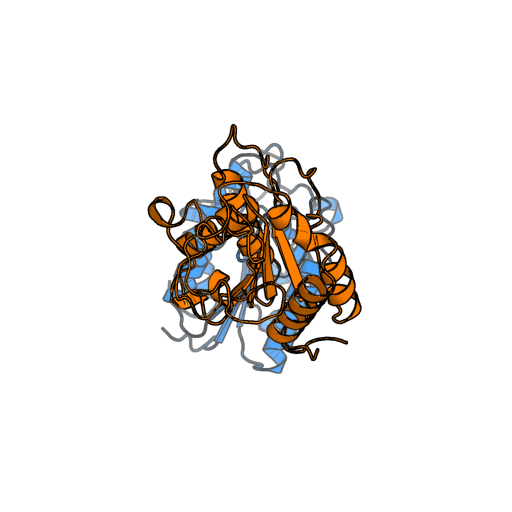 GLN A N 1
ATOM 609 C CA . GLN A 1 82 ? 0.678 26.739 32.612 1.00 4.64 82 GLN A CA 1
ATOM 610 C C . GLN A 1 82 ? -0.402 27.007 31.589 1.00 4.32 82 GLN A C 1
ATOM 611 O O . GLN A 1 82 ? -0.967 26.070 31.028 1.00 4.35 82 GLN A O 1
ATOM 617 N N . GLY A 1 83 ? -0.684 28.278 31.317 1.00 4.25 83 GLY A N 1
ATOM 618 C CA . GLY A 1 83 ? -1.666 28.609 30.304 1.00 4.62 83 GLY A CA 1
ATOM 619 C C . GLY A 1 83 ? -1.319 29.874 29.554 1.00 4.24 83 GLY A C 1
ATOM 620 O O . GLY A 1 83 ? -0.883 30.857 30.161 1.00 4.67 83 GLY A O 1
ATOM 621 N N . TYR A 1 84 ? -1.502 29.836 28.236 1.00 4.24 84 TYR A N 1
ATOM 622 C CA . TYR A 1 84 ? -1.257 30.976 27.358 1.00 4.52 84 TYR A CA 1
ATOM 623 C C . TYR A 1 84 ? -2.549 31.368 26.658 1.00 4.36 84 TYR A C 1
ATOM 624 O O . TYR A 1 84 ? -3.181 30.539 26.001 1.00 4.50 84 TYR A O 1
ATOM 633 N N . SER A 1 85 ? -2.927 32.642 26.788 1.00 4.41 85 SER A N 1
ATOM 634 C CA . SER A 1 85 ? -4.050 33.206 26.038 1.00 4.57 85 SER A CA 1
ATOM 635 C C . SER A 1 85 ? -5.333 32.434 26.380 1.00 4.32 85 SER A C 1
ATOM 636 O O . SER A 1 85 ? -5.679 32.357 27.560 1.00 4.56 85 SER A O 1
ATOM 639 N N . GLN A 1 86 ? -6.026 31.842 25.409 1.00 4.42 86 GLN A N 1
ATOM 640 C CA . GLN A 1 86 ? -7.201 31.039 25.743 1.00 4.47 86 GLN A CA 1
ATOM 641 C C . GLN A 1 86 ? -6.875 30.001 26.826 1.00 4.45 86 GLN A C 1
ATOM 642 O O . GLN A 1 86 ? -7.693 29.725 27.707 1.00 4.51 86 GLN A O 1
ATOM 648 N N . GLY A 1 87 ? -5.681 29.421 26.751 1.00 4.39 87 GLY A N 1
ATOM 649 C CA . GLY A 1 87 ? -5.250 28.432 27.726 1.00 4.43 87 GLY A CA 1
ATOM 650 C C . GLY A 1 87 ? -5.066 28.987 29.125 1.00 4.44 87 GLY A C 1
ATOM 651 O O . GLY A 1 87 ? -5.240 28.265 30.107 1.00 4.69 87 GLY A O 1
ATOM 652 N N . ALA A 1 88 ? -4.703 30.264 29.223 1.00 4.41 88 ALA A N 1
ATOM 653 C CA . ALA A 1 88 ? -4.650 30.932 30.519 1.00 4.62 88 ALA A CA 1
ATOM 654 C C . ALA A 1 88 ? -6.053 31.042 31.116 1.00 4.55 88 ALA A C 1
ATOM 655 O O . ALA A 1 88 ? -6.245 30.746 32.293 1.00 4.71 88 ALA A O 1
ATOM 657 N N . ALA A 1 89 ? -7.028 31.453 30.307 1.00 4.59 89 ALA A N 1
ATOM 658 C CA . ALA A 1 89 ? -8.412 31.525 30.761 1.00 4.74 89 ALA A CA 1
ATOM 659 C C . ALA A 1 89 ? -8.906 30.147 31.205 1.00 4.71 89 ALA A C 1
ATOM 660 O O . ALA A 1 89 ? -9.521 30.008 32.263 1.00 4.83 89 ALA A O 1
ATOM 662 N N . ALA A 1 90 ? -8.615 29.118 30.411 1.00 4.70 90 ALA A N 1
ATOM 663 C CA . ALA A 1 90 ? -9.026 27.761 30.782 1.00 4.76 90 ALA A CA 1
ATOM 664 C C . ALA A 1 90 ? -8.431 27.342 32.126 1.00 4.52 90 ALA A C 1
ATOM 665 O O . ALA A 1 90 ? -9.081 26.652 32.921 1.00 4.92 90 ALA A O 1
ATOM 667 N N . THR A 1 91 ? -7.196 27.765 32.375 1.00 4.32 91 THR A N 1
ATOM 668 C CA . THR A 1 91 ? -6.512 27.468 33.629 1.00 4.64 91 THR A CA 1
ATOM 669 C C . THR A 1 91 ? -7.146 28.218 34.799 1.00 4.41 91 THR A C 1
ATOM 670 O O . THR A 1 91 ? -7.392 27.634 35.856 1.00 4.63 91 THR A O 1
ATOM 674 N N . VAL A 1 92 ? -7.411 29.511 34.611 1.00 4.59 92 VAL A N 1
ATOM 675 C CA . VAL A 1 92 ? -8.081 30.313 35.630 1.00 4.72 92 VAL A CA 1
ATOM 676 C C . VAL A 1 92 ? -9.405 29.666 36.044 1.00 4.85 92 VAL A C 1
ATOM 677 O O . VAL A 1 92 ? -9.700 29.546 37.234 1.00 5.19 92 VAL A O 1
ATOM 681 N N . VAL A 1 93 ? -10.190 29.241 35.062 1.00 5.01 93 VAL A N 1
ATOM 682 C CA . VAL A 1 93 ? -11.475 28.624 35.359 1.00 5.27 93 VAL A CA 1
ATOM 683 C C . VAL A 1 93 ? -11.289 27.285 36.076 1.00 4.80 93 VAL A C 1
ATOM 684 O O . VAL A 1 93 ? -12.071 26.947 36.968 1.00 5.11 93 VAL A O 1
ATOM 688 N N . ALA A 1 94 ? -10.230 26.548 35.736 1.00 4.97 94 ALA A N 1
ATOM 689 C CA . ALA A 1 94 ? -9.889 25.349 36.503 1.00 5.11 94 ALA A CA 1
ATOM 690 C C . ALA A 1 94 ? -9.647 25.684 37.973 1.00 5.12 94 ALA A C 1
ATOM 691 O O . ALA A 1 94 ? -10.117 24.968 38.855 1.00 5.52 94 ALA A O 1
ATOM 693 N N . LEU A 1 95 ? -8.931 26.773 38.249 1.00 5.13 95 LEU A N 1
ATOM 694 C CA . LEU A 1 95 ? -8.684 27.168 39.638 1.00 5.08 95 LEU A CA 1
ATOM 695 C C . LEU A 1 95 ? -9.992 27.464 40.358 1.00 5.12 95 LEU A C 1
ATOM 696 O O . LEU A 1 95 ? -10.183 27.079 41.516 1.00 5.42 95 LEU A O 1
ATOM 701 N N . GLN A 1 96 ? -10.893 28.153 39.661 1.00 5.27 96 GLN A N 1
ATOM 702 C CA . GLN A 1 96 ? -12.197 28.492 40.216 1.00 5.45 96 GLN A CA 1
ATOM 703 C C . GLN A 1 96 ? -12.990 27.239 40.583 1.00 5.54 96 GLN A C 1
ATOM 704 O O . GLN A 1 96 ? -13.685 27.211 41.599 1.00 6.59 96 GLN A O 1
ATOM 710 N N . GLN A 1 97 ? -12.870 26.200 39.761 1.00 5.63 97 GLN A N 1
ATOM 711 C CA . GLN A 1 97 ? -13.575 24.945 39.993 1.00 6.16 97 GLN A CA 1
ATOM 712 C C . GLN A 1 97 ? -12.896 24.069 41.039 1.00 6.62 97 GLN A C 1
ATOM 713 O O . GLN A 1 97 ? -13.578 23.369 41.786 1.00 7.38 97 GLN A O 1
ATOM 719 N N . LEU A 1 98 ? -11.569 24.094 41.089 1.00 6.71 98 LEU A N 1
ATOM 720 C CA . LEU A 1 98 ? -10.835 23.270 42.046 1.00 7.69 98 LEU A CA 1
ATOM 721 C C . LEU A 1 98 ? -11.016 23.728 43.486 1.00 8.13 98 LEU A C 1
ATOM 722 O O . LEU A 1 98 ? -10.977 22.918 44.409 1.00 9.54 98 LEU A O 1
ATOM 727 N N . GLY A 1 99 ? -11.212 25.025 43.683 1.00 8.70 99 GLY A N 1
ATOM 728 C CA . GLY A 1 99 ? -11.293 25.567 45.024 1.00 9.67 99 GLY A CA 1
ATOM 729 C C . GLY A 1 99 ? -9.918 25.756 45.630 1.00 10.25 99 GLY A C 1
ATOM 730 O O . GLY A 1 99 ? -8.898 25.583 44.958 1.00 10.37 99 GLY A O 1
ATOM 731 N N . THR A 1 100 ? -9.897 26.110 46.911 1.00 11.19 100 THR A N 1
ATOM 732 C CA . THR A 1 100 ? -8.669 26.549 47.573 1.00 12.66 100 THR A CA 1
ATOM 733 C C . THR A 1 100 ? -8.274 25.648 48.735 1.00 13.23 100 THR A C 1
ATOM 734 O O . THR A 1 100 ? -7.507 26.048 49.614 1.00 13.65 100 THR A O 1
ATOM 738 N N . SER A 1 101 ? -8.810 24.432 48.731 1.00 13.61 101 SER A N 1
ATOM 739 C CA . SER A 1 101 ? -8.476 23.412 49.715 1.00 14.48 101 SER A CA 1
ATOM 740 C C . SER A 1 101 ? -8.643 22.041 49.071 1.00 14.34 101 SER A C 1
ATOM 741 O O . SER A 1 101 ? -9.346 21.906 48.067 1.00 14.80 101 SER A O 1
ATOM 744 N N . GLY A 1 102 ? -7.996 21.032 49.646 1.00 14.00 102 GLY A N 1
ATOM 745 C CA . GLY A 1 102 ? -8.135 19.671 49.162 1.00 13.20 102 GLY A CA 1
ATOM 746 C C . GLY A 1 102 ? -6.923 19.183 48.393 1.00 12.31 102 GLY A C 1
ATOM 747 O O . GLY A 1 102 ? -5.960 19.927 48.181 1.00 12.11 102 GLY A O 1
ATOM 748 N N . ALA A 1 103 ? -6.988 17.927 47.960 1.00 11.67 103 ALA A N 1
ATOM 749 C CA . ALA A 1 103 ? -5.845 17.243 47.367 1.00 10.81 103 ALA A CA 1
ATOM 750 C C . ALA A 1 103 ? -5.324 17.905 46.099 1.00 9.84 103 ALA A C 1
ATOM 751 O O . ALA A 1 103 ? -4.109 18.058 45.937 1.00 9.29 103 ALA A O 1
ATOM 753 N N . ALA A 1 104 ? -6.233 18.283 45.202 1.00 9.49 104 ALA A N 1
ATOM 754 C CA . ALA A 1 104 ? -5.827 18.897 43.943 1.00 9.12 104 ALA A CA 1
ATOM 755 C C . ALA A 1 104 ? -5.143 20.232 44.207 1.00 8.55 104 ALA A C 1
ATOM 756 O O . ALA A 1 104 ? -4.057 20.486 43.695 1.00 8.15 104 ALA A O 1
ATOM 758 N N . PHE A 1 105 ? -5.764 21.074 45.033 1.00 8.42 105 PHE A N 1
ATOM 759 C CA . PHE A 1 105 ? -5.158 22.342 45.409 1.00 8.34 105 PHE A CA 1
ATOM 760 C C . PHE A 1 105 ? -3.751 22.138 45.966 1.00 7.98 105 PHE A C 1
ATOM 761 O O . PHE A 1 105 ? -2.812 22.822 45.566 1.00 8.10 105 PHE A O 1
ATOM 769 N N . ASN A 1 106 ? -3.608 21.201 46.899 1.00 8.24 106 ASN A N 1
ATOM 770 C CA . ASN A 1 106 ? -2.323 20.960 47.537 1.00 8.52 106 ASN A CA 1
ATOM 771 C C . ASN A 1 106 ? -1.249 20.490 46.556 1.00 7.85 106 ASN A C 1
ATOM 772 O O . ASN A 1 106 ? -0.079 20.840 46.701 1.00 8.47 106 ASN A O 1
ATOM 777 N N . ALA A 1 107 ? -1.654 19.704 45.560 1.00 7.19 107 ALA A N 1
ATOM 778 C CA . ALA A 1 107 ? -0.721 19.128 44.591 1.00 6.81 107 ALA A CA 1
ATOM 779 C C . ALA A 1 107 ? -0.226 20.142 43.562 1.00 6.31 107 ALA A C 1
ATOM 780 O O . ALA A 1 107 ? 0.862 19.976 42.992 1.00 6.32 107 ALA A O 1
ATOM 782 N N . VAL A 1 108 ? -1.032 21.173 43.306 1.00 6.06 108 VAL A N 1
ATOM 783 C CA . VAL A 1 108 ? -0.637 22.214 42.366 1.00 6.00 108 VAL A CA 1
ATOM 784 C C . VAL A 1 108 ? 0.285 23.188 43.090 1.00 5.94 108 VAL A C 1
ATOM 785 O O . VAL A 1 108 ? -0.152 23.992 43.924 1.00 6.35 108 VAL A O 1
ATOM 789 N N . LYS A 1 109 ? 1.573 23.095 42.778 1.00 5.90 109 LYS A N 1
ATOM 790 C CA . LYS A 1 109 ? 2.574 23.907 43.459 1.00 5.97 109 LYS A CA 1
ATOM 791 C C . LYS A 1 109 ? 2.702 25.305 42.879 1.00 5.53 109 LYS A C 1
ATOM 792 O O . LYS A 1 109 ? 3.186 26.207 43.559 1.00 5.92 109 LYS A O 1
ATOM 798 N N . GLY A 1 110 ? 2.292 25.490 41.628 1.00 5.52 110 GLY A N 1
ATOM 799 C CA . GLY A 1 110 ? 2.378 26.790 40.998 1.00 5.32 110 GLY A CA 1
ATOM 800 C C . GLY A 1 110 ? 1.502 26.868 39.779 1.00 5.07 110 GLY A C 1
ATOM 801 O O . GLY A 1 110 ? 1.219 25.854 39.142 1.00 5.36 110 GLY A O 1
ATOM 802 N N . VAL A 1 111 ? 1.086 28.090 39.464 1.00 4.88 111 VAL A N 1
ATOM 803 C CA . VAL A 1 111 ? 0.301 28.397 38.278 1.00 4.96 111 VAL A CA 1
ATOM 804 C C . VAL A 1 111 ? 1.031 29.525 37.556 1.00 4.73 111 VAL A C 1
ATOM 805 O O . VAL A 1 111 ? 1.349 30.553 38.167 1.00 5.24 111 VAL A O 1
ATOM 809 N N . PHE A 1 112 ? 1.319 29.318 36.274 1.00 4.53 112 PHE A N 1
ATOM 810 C CA . PHE A 1 112 ? 2.072 30.274 35.486 1.00 4.53 112 PHE A CA 1
ATOM 811 C C . PHE A 1 112 ? 1.272 30.619 34.243 1.00 4.26 112 PHE A C 1
ATOM 812 O O . PHE A 1 112 ? 1.001 29.752 33.409 1.00 4.92 112 PHE A O 1
ATOM 820 N N . LEU A 1 113 ? 0.884 31.884 34.138 1.00 4.42 113 LEU A N 1
ATOM 821 C CA . LEU A 1 113 ? 0.012 32.352 33.064 1.00 4.52 113 LEU A CA 1
ATOM 822 C C . LEU A 1 113 ? 0.712 33.405 32.235 1.00 4.45 113 LEU A C 1
ATOM 823 O O . LEU A 1 113 ? 1.451 34.228 32.779 1.00 4.85 113 LEU A O 1
ATOM 828 N N . ILE A 1 114 ? 0.483 33.375 30.923 1.00 4.58 114 ILE A N 1
ATOM 829 C CA . ILE A 1 114 ? 0.964 34.417 30.022 1.00 4.74 114 ILE A CA 1
ATOM 830 C C . ILE A 1 114 ? -0.160 34.868 29.109 1.00 4.38 114 ILE A C 1
ATOM 831 O O . ILE A 1 114 ? -0.955 34.056 28.626 1.00 4.55 114 ILE A O 1
ATOM 836 N N . GLY A 1 115 ? -0.237 36.174 28.878 1.00 4.62 115 GLY A N 1
ATOM 837 C CA . GLY A 1 115 ? -1.256 36.709 27.989 1.00 4.92 115 GLY A CA 1
ATOM 838 C C . GLY A 1 115 ? -2.672 36.347 28.415 1.00 4.67 115 GLY A C 1
ATOM 839 O O . GLY A 1 115 ? -3.491 35.915 27.605 1.00 4.94 115 GLY A O 1
ATOM 840 N N . ASN A 1 116 ? -2.960 36.539 29.697 1.00 4.66 116 ASN A N 1
ATOM 841 C CA . ASN A 1 116 ? -4.192 36.054 30.310 1.00 4.63 116 ASN A CA 1
ATOM 842 C C . ASN A 1 116 ? -5.396 36.950 30.025 1.00 4.58 116 ASN A C 1
ATOM 843 O O . ASN A 1 116 ? -5.432 38.082 30.499 1.00 4.55 116 ASN A O 1
ATOM 848 N N . PRO A 1 117 ? -6.408 36.464 29.300 1.00 4.39 117 PRO A N 1
ATOM 849 C CA . PRO A 1 117 ? -7.622 37.264 29.089 1.00 4.76 117 PRO A CA 1
ATOM 850 C C . PRO A 1 117 ? -8.313 37.613 30.409 1.00 4.55 117 PRO A C 1
ATOM 851 O O . PRO A 1 117 ? -9.048 38.598 30.469 1.00 4.93 117 PRO A O 1
ATOM 855 N N . ASP A 1 118 ? -8.071 36.812 31.445 1.00 4.50 118 ASP A N 1
ATOM 856 C CA . ASP A 1 118 ? -8.700 37.008 32.749 1.00 4.76 118 ASP A CA 1
ATOM 857 C C . ASP A 1 118 ? -7.826 37.799 33.717 1.00 4.81 118 ASP A C 1
ATOM 858 O O . ASP A 1 118 ? -8.060 37.782 34.925 1.00 5.18 118 ASP A O 1
ATOM 863 N N . HIS A 1 119 ? -6.823 38.489 33.190 1.00 4.82 119 HIS A N 1
ATOM 864 C CA . HIS A 1 119 ? -5.922 39.290 34.004 1.00 4.95 119 HIS A CA 1
ATOM 865 C C . HIS A 1 119 ? -6.727 40.309 34.818 1.00 5.01 119 HIS A C 1
ATOM 866 O O . HIS A 1 119 ? -7.591 40.998 34.278 1.00 5.29 119 HIS A O 1
ATOM 873 N N . LYS A 1 120 ? -6.445 40.384 36.117 1.00 5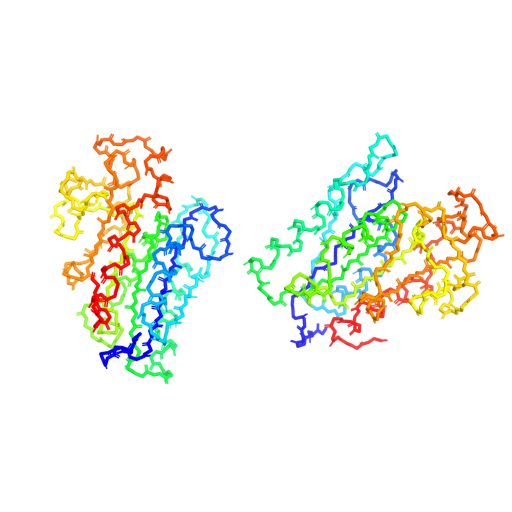.28 120 LYS A N 1
ATOM 874 C CA . LYS A 1 120 ? -7.215 41.229 37.023 1.00 5.74 120 LYS A CA 1
ATOM 875 C C . LYS A 1 120 ? -6.334 42.279 37.671 1.00 5.50 120 LYS A C 1
ATOM 876 O O . LYS A 1 120 ? -5.354 41.949 38.335 1.00 5.54 120 LYS A O 1
ATOM 882 N N . SER A 1 121 ? -6.719 43.539 37.496 1.00 5.86 121 SER A N 1
ATOM 883 C CA . SER A 1 121 ? -5.958 44.658 38.015 1.00 6.15 121 SER A CA 1
ATOM 884 C C . SER A 1 121 ? -5.717 44.534 39.511 1.00 6.18 121 SER A C 1
ATOM 885 O O . SER A 1 121 ? -6.649 44.303 40.285 1.00 6.92 121 SER A O 1
ATOM 888 N N . GLY A 1 122 ? -4.455 44.684 39.902 1.00 6.08 122 GLY A N 1
ATOM 889 C CA . GLY A 1 122 ? -4.089 44.771 41.303 1.00 6.59 122 GLY A CA 1
ATOM 890 C C . GLY A 1 122 ? -3.631 43.486 41.966 1.00 6.52 122 GLY A C 1
ATOM 891 O O . GLY A 1 122 ? -3.092 43.541 43.064 1.00 7.58 122 GLY A O 1
ATOM 892 N N . LEU A 1 123 ? -3.828 42.329 41.341 1.00 6.21 123 LEU A N 1
ATOM 893 C CA . LEU A 1 123 ? -3.389 41.092 41.985 1.00 6.31 123 LEU A CA 1
ATOM 894 C C . LEU A 1 123 ? -1.872 41.046 42.057 1.00 6.02 123 LEU A C 1
ATOM 895 O O . LEU A 1 123 ? -1.191 41.369 41.082 1.00 6.30 123 LEU A O 1
ATOM 900 N N . THR A 1 124 ? -1.335 40.638 43.204 1.00 6.12 124 THR A N 1
ATOM 901 C CA . THR A 1 124 ? 0.116 40.673 43.382 1.00 6.60 124 THR A CA 1
ATOM 902 C C . THR A 1 124 ? 0.858 39.515 42.715 1.00 6.04 124 THR A C 1
ATOM 903 O O . THR A 1 124 ? 2.085 39.481 42.748 1.00 6.67 124 THR A O 1
ATOM 907 N N . CYS A 1 125 ? 0.122 38.591 42.095 1.00 5.70 125 CYS A N 1
ATOM 908 C CA . CYS A 1 125 ? 0.715 37.621 41.177 1.00 5.42 125 CYS A CA 1
ATOM 909 C C . CYS A 1 125 ? 1.074 38.258 39.834 1.00 5.19 125 CYS A C 1
ATOM 910 O O . CYS A 1 125 ? 1.764 37.630 39.030 1.00 5.24 125 CYS A O 1
ATOM 913 N N . ASN A 1 126 ? 0.600 39.480 39.579 1.00 5.15 126 ASN A N 1
ATOM 914 C CA . ASN A 1 126 ? 0.752 40.091 38.263 1.00 5.20 126 ASN A CA 1
ATOM 915 C C . ASN A 1 126 ? 2.131 40.712 38.099 1.00 5.20 126 ASN A C 1
ATOM 916 O O . ASN A 1 126 ? 2.502 41.618 38.852 1.00 5.44 126 ASN A O 1
ATOM 921 N N . VAL A 1 127 ? 2.866 40.253 37.093 1.00 5.16 127 VAL A N 1
ATOM 922 C CA . VAL A 1 127 ? 4.135 40.870 36.718 1.00 5.59 127 VAL A CA 1
ATOM 923 C C . VAL A 1 127 ? 4.187 41.092 35.211 1.00 5.15 127 VAL A C 1
ATOM 924 O O . VAL A 1 127 ? 3.400 40.509 34.449 1.00 5.12 127 VAL A O 1
ATOM 928 N N . ASP A 1 128 ? 5.121 41.936 34.783 1.00 5.55 128 ASP A N 1
ATOM 929 C CA . ASP A 1 128 ? 5.362 42.154 33.364 1.00 5.76 128 ASP A CA 1
ATOM 930 C C . ASP A 1 128 ? 6.475 41.219 32.872 1.00 5.87 128 ASP A C 1
ATOM 931 O O . ASP A 1 128 ? 6.934 40.349 33.611 1.00 6.24 128 ASP A O 1
ATOM 936 N N . SER A 1 129 ? 6.902 41.381 31.623 1.00 5.95 129 SER A N 1
ATOM 937 C CA . SER A 1 129 ? 7.854 40.444 31.026 1.00 7.16 129 SER A CA 1
ATOM 938 C C . SER A 1 129 ? 9.239 40.503 31.659 1.00 7.70 129 SER A C 1
ATOM 939 O O . SER A 1 129 ? 10.056 39.609 31.444 1.00 8.74 129 SER A O 1
ATOM 942 N N . ASN A 1 130 ? 9.494 41.563 32.423 1.00 8.31 130 ASN A N 1
ATOM 943 C CA . ASN A 1 130 ? 10.755 41.740 33.134 1.00 9.50 130 ASN A CA 1
ATOM 944 C C . ASN A 1 130 ? 10.623 41.430 34.621 1.00 9.12 130 ASN A C 1
ATOM 945 O O . ASN A 1 130 ? 11.562 41.637 35.389 1.00 10.15 130 ASN A O 1
ATOM 950 N N . GLY A 1 131 ? 9.460 40.929 35.029 1.00 8.43 131 GLY A N 1
ATOM 951 C CA . GLY A 1 131 ? 9.208 40.624 36.428 1.00 7.77 131 GLY A CA 1
ATOM 952 C C . GLY A 1 131 ? 8.801 41.818 37.273 1.00 7.44 131 GLY A C 1
ATOM 953 O O . GLY A 1 131 ? 8.654 41.687 38.487 1.00 8.07 131 GLY A O 1
ATOM 954 N N . GLY A 1 132 ? 8.618 42.971 36.633 1.00 7.19 132 GLY A N 1
ATOM 955 C CA . GLY A 1 132 ? 8.198 44.182 37.311 1.00 7.12 132 GLY A CA 1
ATOM 956 C C . GLY A 1 132 ? 6.695 44.353 37.348 1.00 6.67 132 GLY A C 1
ATOM 957 O O . GLY A 1 132 ? 5.935 43.426 37.060 1.00 6.77 132 GLY A O 1
ATOM 958 N N . THR A 1 133 ? 6.269 45.563 37.690 1.00 6.55 133 THR A N 1
ATOM 959 C CA . THR A 1 133 ? 4.869 45.824 38.007 1.00 6.85 133 THR A CA 1
ATOM 960 C C . THR A 1 133 ? 4.140 46.697 36.988 1.00 6.52 133 THR A C 1
ATOM 961 O O . THR A 1 133 ? 3.038 47.175 37.271 1.00 6.65 133 THR A O 1
ATOM 965 N N . THR A 1 134 ? 4.717 46.900 35.804 1.00 6.52 134 THR A N 1
ATOM 966 C CA . THR A 1 134 ? 4.125 47.870 34.878 1.00 6.78 134 THR A CA 1
ATOM 967 C C . THR A 1 134 ? 2.760 47.459 34.346 1.00 6.37 134 THR A C 1
ATOM 968 O O . THR A 1 134 ? 2.014 48.305 33.859 1.00 7.13 134 THR A O 1
ATOM 972 N N . THR A 1 135 ? 2.438 46.168 34.430 1.00 5.75 135 THR A N 1
ATOM 973 C CA . THR A 1 135 ? 1.112 45.683 34.054 1.00 5.91 135 THR A CA 1
ATOM 974 C C . THR A 1 135 ? 0.353 45.104 35.238 1.00 5.73 135 THR A C 1
ATOM 975 O O . THR A 1 135 ? -0.596 44.340 35.054 1.00 6.07 135 THR A O 1
ATOM 979 N N . ARG A 1 136 ? 0.739 45.461 36.458 1.00 5.72 136 ARG A N 1
ATOM 980 C CA . ARG A 1 136 ? 0.012 44.933 37.600 1.00 5.77 136 ARG A CA 1
ATOM 981 C C . ARG A 1 136 ? -1.428 45.436 37.648 1.00 5.69 136 ARG A C 1
ATOM 982 O O . ARG A 1 136 ? -2.341 44.678 37.979 1.00 6.33 136 ARG A O 1
ATOM 990 N N . ASN A 1 137 ? -1.622 46.709 37.313 1.00 5.87 137 ASN A N 1
ATOM 991 C CA . ASN A 1 137 ? -2.909 47.373 37.505 1.00 6.38 137 ASN A CA 1
ATOM 992 C C . ASN A 1 137 ? -3.657 47.606 36.210 1.00 6.55 137 ASN A C 1
ATOM 993 O O . ASN A 1 137 ? -4.100 48.720 35.906 1.00 7.61 137 ASN A O 1
ATOM 998 N N . VAL A 1 138 ? -3.793 46.523 35.455 1.00 6.19 138 VAL A N 1
ATOM 999 C CA . VAL A 1 138 ? -4.556 46.511 34.216 1.00 6.31 138 VAL A CA 1
ATOM 1000 C C . VAL A 1 138 ? -5.430 45.264 34.180 1.00 5.87 138 VAL A C 1
ATOM 1001 O O . VAL A 1 138 ? -5.136 44.263 34.840 1.00 5.61 138 VAL A O 1
ATOM 1005 N N . ASN A 1 139 ? -6.501 45.344 33.401 1.00 5.89 139 ASN A N 1
ATOM 1006 C CA . ASN A 1 139 ? -7.434 44.247 33.232 1.00 5.94 139 ASN A CA 1
ATOM 1007 C C . ASN A 1 139 ? -7.363 43.654 31.842 1.00 5.63 139 ASN A C 1
ATOM 1008 O O . ASN A 1 139 ? -7.111 44.365 30.867 1.00 5.89 139 ASN A O 1
ATOM 1013 N N . GLY A 1 140 ? -7.621 42.353 31.758 1.00 5.33 140 GLY A N 1
ATOM 1014 C CA . GLY A 1 140 ? -7.722 41.679 30.482 1.00 5.36 140 GLY A CA 1
ATOM 1015 C C . GLY A 1 140 ? -9.098 41.823 29.859 1.00 5.15 140 GLY A C 1
ATOM 1016 O O . GLY A 1 140 ? -10.038 42.358 30.462 1.00 5.80 140 GLY A O 1
ATOM 1017 N N . LEU A 1 141 ? -9.216 41.330 28.633 1.00 5.24 141 LEU A N 1
ATOM 1018 C CA . LEU A 1 141 ? -10.444 41.456 27.860 1.00 5.40 141 LEU A CA 1
ATOM 1019 C C . LEU A 1 141 ? -11.635 40.717 28.455 1.00 5.55 141 LEU A C 1
ATOM 1020 O O . LEU A 1 1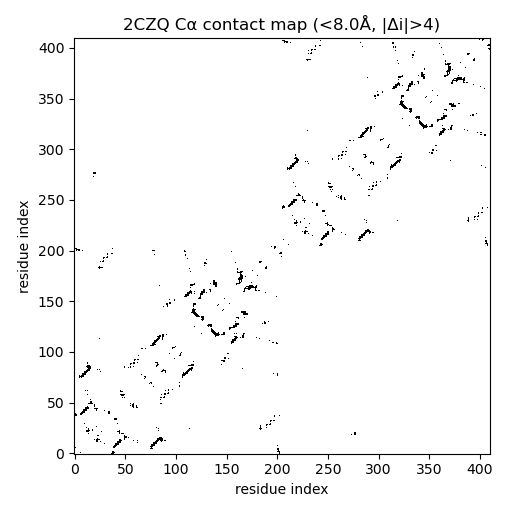41 ? -12.781 41.113 28.223 1.00 6.17 141 LEU A O 1
ATOM 1025 N N . SER A 1 142 ? -11.369 39.655 29.214 1.00 5.34 142 SER A N 1
ATOM 1026 C CA . SER A 1 142 ? -12.417 38.726 29.624 1.00 5.39 142 SER A CA 1
ATOM 1027 C C . SER A 1 142 ? -12.714 38.705 31.115 1.00 5.16 142 SER A C 1
ATOM 1028 O O . SER A 1 142 ? -13.662 38.047 31.535 1.00 5.44 142 SER A O 1
ATOM 1031 N N . VAL A 1 143 ? -11.906 39.386 31.920 1.00 5.58 143 VAL A N 1
ATOM 1032 C CA . VAL A 1 143 ? -12.018 39.265 33.367 1.00 5.81 143 VAL A CA 1
ATOM 1033 C C . VAL A 1 143 ? -13.407 39.655 33.887 1.00 5.85 143 VAL A C 1
ATOM 1034 O O . VAL A 1 143 ? -13.897 39.050 34.838 1.00 6.16 143 VAL A O 1
ATOM 1038 N N . ALA A 1 144 ? -14.045 40.643 33.260 1.00 6.22 144 ALA A N 1
ATOM 1039 C CA . ALA A 1 144 ? -15.339 41.122 33.741 1.00 7.23 144 ALA A CA 1
ATOM 1040 C C . ALA A 1 144 ? -16.400 40.027 33.777 1.00 7.54 144 ALA A C 1
ATOM 1041 O O . ALA A 1 144 ? -17.198 39.979 34.714 1.00 8.86 144 ALA A O 1
ATOM 1043 N N . TYR A 1 145 ? -16.406 39.144 32.781 1.00 7.36 145 TYR A N 1
ATOM 1044 C CA . TYR A 1 145 ? -17.396 38.071 32.770 1.00 7.71 145 TYR A CA 1
ATOM 1045 C C . TYR A 1 145 ? -16.858 36.724 33.225 1.00 7.21 145 TYR A C 1
ATOM 1046 O O . TYR A 1 145 ? -17.603 35.943 33.803 1.00 8.33 145 TYR A O 1
ATOM 1055 N N . GLN A 1 146 ? -15.585 36.443 32.957 1.00 6.34 146 GLN A N 1
ATOM 1056 C CA . GLN A 1 146 ? -15.027 35.120 33.222 1.00 5.80 146 GLN A CA 1
ATOM 1057 C C . GLN A 1 146 ? -14.421 35.008 34.621 1.00 5.91 146 GLN A C 1
ATOM 1058 O O . GLN A 1 146 ? -14.217 33.901 35.130 1.00 6.61 146 GLN A O 1
ATOM 1064 N N . GLY A 1 147 ? -14.153 36.150 35.248 1.00 5.99 147 GLY A N 1
ATOM 1065 C CA . GLY A 1 147 ? -13.544 36.165 36.559 1.00 6.15 147 GLY A CA 1
ATOM 1066 C C . GLY A 1 147 ? -12.039 36.050 36.499 1.00 5.84 147 GLY A C 1
ATOM 1067 O O . GLY A 1 147 ? -11.427 36.123 35.431 1.00 6.99 147 GLY A O 1
ATOM 1068 N N . SER A 1 148 ? -11.453 35.854 37.672 1.00 6.26 148 SER A N 1
ATOM 1069 C CA . SER A 1 148 ? -10.024 36.021 37.872 1.00 6.40 148 SER A CA 1
ATOM 1070 C C . SER A 1 148 ? -9.426 34.840 38.629 1.00 6.10 148 SER A C 1
ATOM 1071 O O . SER A 1 148 ? -10.141 33.943 39.083 1.00 6.33 148 SER A O 1
ATOM 1074 N N . VAL A 1 149 ? -8.102 34.848 38.754 1.00 6.29 149 VAL A N 1
ATOM 1075 C CA . VAL A 1 149 ? -7.416 33.946 39.669 1.00 6.27 149 VAL A CA 1
ATOM 1076 C C . VAL A 1 149 ? -8.019 34.160 41.061 1.00 6.52 149 VAL A C 1
ATOM 1077 O O . VAL A 1 149 ? -8.012 35.287 41.557 1.00 7.12 149 VAL A O 1
ATOM 1081 N N . PRO A 1 150 ? -8.569 33.120 41.692 1.00 6.57 150 PRO A N 1
ATOM 1082 C CA . PRO A 1 150 ? -9.142 33.301 43.035 1.00 7.06 150 PRO A CA 1
ATOM 1083 C C . PRO A 1 150 ? -8.094 33.736 44.053 1.00 7.24 150 PRO A C 1
ATOM 1084 O O . PRO A 1 150 ? -6.925 33.363 43.952 1.00 6.91 150 PRO A O 1
ATOM 1088 N N . SER A 1 151 ? -8.524 34.521 45.035 1.00 7.84 151 SER A N 1
ATOM 1089 C CA . SER A 1 151 ? -7.617 35.053 46.050 1.00 8.54 151 SER A CA 1
ATOM 1090 C C . SER A 1 151 ? -6.735 33.979 46.693 1.00 7.89 151 SER A C 1
ATOM 1091 O O . SER A 1 151 ? -5.552 34.208 46.926 1.00 7.97 151 SER A O 1
ATOM 1096 N N . GLY A 1 152 ? -7.304 32.802 46.952 1.00 7.55 152 GLY A N 1
ATOM 1097 C CA . GLY A 1 152 ? -6.584 31.719 47.608 1.00 7.24 152 GLY A CA 1
ATOM 1098 C C . GLY A 1 152 ? -5.527 31.032 46.756 1.00 6.76 152 GLY A C 1
ATOM 1099 O O . GLY A 1 152 ? -4.774 30.201 47.269 1.00 7.47 152 GLY A O 1
ATOM 1100 N N . TRP A 1 153 ? -5.474 31.378 45.468 1.00 6.38 153 TRP A N 1
ATOM 1101 C CA . TRP A 1 153 ? -4.471 30.867 44.533 1.00 6.11 153 TRP A CA 1
ATOM 1102 C C . TRP A 1 153 ? -3.360 31.875 44.237 1.00 6.17 153 TRP A C 1
ATOM 1103 O O . TRP A 1 153 ? -2.313 31.507 43.695 1.00 6.23 153 TRP A O 1
ATOM 1114 N N . VAL A 1 154 ? -3.588 33.145 44.564 1.00 6.41 154 VAL A N 1
ATOM 1115 C CA . VAL A 1 154 ? -2.693 34.217 44.137 1.00 6.62 154 VAL A CA 1
ATOM 1116 C C . VAL A 1 154 ? -1.245 34.009 44.598 1.00 6.72 154 VAL A C 1
ATOM 1117 O O . VAL A 1 154 ? -0.312 34.266 43.837 1.00 6.60 154 VAL A O 1
ATOM 1121 N N . SER A 1 155 ? -1.059 33.528 45.826 1.00 6.90 155 SER A N 1
ATOM 1122 C CA . SER A 1 155 ? 0.282 33.401 46.394 1.00 7.81 155 SER A CA 1
ATOM 1123 C C . SER A 1 155 ? 1.178 32.385 45.683 1.00 7.70 155 SER A C 1
ATOM 1124 O O . SER A 1 155 ? 2.396 32.424 45.848 1.00 9.26 155 SER A O 1
ATOM 1127 N N . LYS A 1 156 ? 0.588 31.487 44.898 1.00 7.03 156 LYS A N 1
ATOM 1128 C CA . LYS A 1 156 ? 1.389 30.539 44.126 1.00 6.80 156 LYS A CA 1
ATOM 1129 C C . LYS A 1 156 ? 1.138 30.664 42.620 1.00 5.97 156 LYS A C 1
ATOM 1130 O O . LYS A 1 156 ? 1.368 29.728 41.861 1.00 5.75 156 LYS A O 1
ATOM 1136 N N . THR A 1 157 ? 0.696 31.847 42.202 1.00 5.88 157 THR A N 1
ATOM 1137 C CA . THR A 1 157 ? 0.486 32.167 40.800 1.00 5.62 157 THR A CA 1
ATOM 1138 C C . THR A 1 157 ? 1.449 33.264 40.368 1.00 5.48 157 THR A C 1
ATOM 1139 O O . THR A 1 157 ? 1.793 34.160 41.148 1.00 5.62 157 THR A O 1
ATOM 1143 N N . LEU A 1 158 ? 1.869 33.179 39.114 1.00 5.50 158 LEU A N 1
ATOM 1144 C CA . LEU A 1 158 ? 2.546 34.263 38.439 1.00 5.97 158 LEU A CA 1
ATOM 1145 C C . LEU A 1 158 ? 1.770 34.503 37.160 1.00 5.82 158 LEU A C 1
ATOM 1146 O O . LEU A 1 158 ? 1.662 33.600 36.322 1.00 6.36 158 LEU A O 1
ATOM 1155 N N . ASP A 1 159 ? 1.184 35.693 37.045 1.00 5.62 159 ASP A N 1
ATOM 1156 C CA . ASP A 1 159 ? 0.413 36.080 35.870 1.00 5.61 159 ASP A CA 1
ATOM 1157 C C . ASP A 1 159 ? 1.208 37.139 35.109 1.00 5.39 159 ASP A C 1
ATOM 1158 O O . ASP A 1 159 ? 1.265 38.312 35.500 1.00 5.67 159 ASP A O 1
ATOM 1163 N N . VAL A 1 160 ? 1.850 36.686 34.040 1.00 5.26 160 VAL A N 1
ATOM 1164 C CA . VAL A 1 160 ? 2.793 37.486 33.282 1.00 5.34 160 VAL A CA 1
ATOM 1165 C C . VAL A 1 160 ? 2.083 38.129 32.102 1.00 4.79 160 VAL A C 1
ATOM 1166 O O . VAL A 1 160 ? 1.541 37.440 31.230 1.00 4.95 160 VAL A O 1
ATOM 1170 N N . CYS A 1 161 ? 2.081 39.456 32.092 1.00 4.90 161 CYS A N 1
ATOM 1171 C CA . CYS A 1 161 ? 1.428 40.216 31.042 1.00 5.19 161 CYS A CA 1
ATOM 1172 C C . CYS A 1 161 ? 2.430 41.206 30.492 1.00 5.03 161 CYS A C 1
ATOM 1173 O O . CYS A 1 161 ? 2.871 42.113 31.202 1.00 5.17 161 CYS A O 1
ATOM 1176 N N . ALA A 1 162 ? 2.814 41.015 29.234 1.00 5.18 162 ALA A N 1
ATOM 1177 C CA . ALA A 1 162 ? 3.735 41.926 28.568 1.00 5.38 162 ALA A CA 1
ATOM 1178 C C . ALA A 1 162 ? 3.085 43.292 28.453 1.00 5.42 162 ALA A C 1
ATOM 1179 O O . ALA A 1 162 ? 1.916 43.392 28.100 1.00 5.63 162 ALA A O 1
ATOM 1181 N N . TYR A 1 163 ? 3.839 44.347 28.743 1.00 5.47 163 TYR A N 1
ATOM 1182 C CA . TYR A 1 163 ? 3.305 45.691 28.614 1.00 5.78 163 TYR A CA 1
ATOM 1183 C C . TYR A 1 163 ? 2.743 45.877 27.214 1.00 5.86 163 TYR A C 1
ATOM 1184 O O . TYR A 1 163 ? 3.426 45.640 26.217 1.00 6.36 163 TYR A O 1
ATOM 1193 N N . GLY A 1 164 ? 1.490 46.301 27.140 1.00 5.78 164 GLY A N 1
ATOM 1194 C CA . GLY A 1 164 ? 0.875 46.540 25.854 1.00 5.97 164 GLY A CA 1
ATOM 1195 C C . GLY A 1 164 ? 0.329 45.328 25.125 1.00 5.47 164 GLY A C 1
ATOM 1196 O O . GLY A 1 164 ? -0.085 45.463 23.976 1.00 6.05 164 GLY A O 1
ATOM 1197 N N . ASP A 1 165 ? 0.307 44.159 25.767 1.00 5.47 165 ASP A N 1
ATOM 1198 C CA . ASP A 1 165 ? -0.404 43.003 25.222 1.00 5.23 165 ASP A CA 1
ATOM 1199 C C . ASP A 1 165 ? -1.898 43.267 25.403 1.00 5.24 165 ASP A C 1
ATOM 1200 O O . ASP A 1 165 ? -2.381 43.286 26.525 1.00 5.40 165 ASP A O 1
ATOM 1205 N N . GLY A 1 166 ? -2.622 43.485 24.307 1.00 5.23 166 GLY A N 1
ATOM 1206 C CA . GLY A 1 166 ? -4.015 43.895 24.386 1.00 5.66 166 GLY A CA 1
ATOM 1207 C C . GLY A 1 166 ? -4.989 42.883 24.965 1.00 5.32 166 GLY A C 1
ATOM 1208 O O . GLY A 1 166 ? -6.130 43.234 25.260 1.00 5.79 166 GLY A O 1
ATOM 1209 N N . VAL A 1 167 ? -4.557 41.633 25.115 1.00 5.07 167 VAL A N 1
ATOM 1210 C CA . VAL A 1 167 ? -5.422 40.591 25.660 1.00 4.91 167 VAL A CA 1
ATOM 1211 C C . VAL A 1 167 ? -5.475 40.653 27.194 1.00 4.77 167 VAL A C 1
ATOM 1212 O O . VAL A 1 167 ? -6.548 40.514 27.788 1.00 5.36 167 VAL A O 1
ATOM 1216 N N . CYS A 1 168 ? -4.316 40.850 27.821 1.00 4.73 168 CYS A N 1
ATOM 1217 C CA . CYS A 1 168 ? -4.219 40.943 29.278 1.00 4.93 168 CYS A CA 1
ATOM 1218 C C . CYS A 1 168 ? -4.126 42.375 29.804 1.00 4.92 168 CYS A C 1
ATOM 1219 O O . CYS A 1 168 ? -4.342 42.604 30.996 1.00 5.38 168 CYS A O 1
ATOM 1222 N N . ASP A 1 169 ? -3.818 43.316 28.907 1.00 5.12 169 ASP A N 1
ATOM 1223 C CA . ASP A 1 169 ? -3.560 44.712 29.249 1.00 5.48 169 ASP A CA 1
ATOM 1224 C C . ASP A 1 169 ? -4.368 45.606 28.310 1.00 5.58 169 ASP A C 1
ATOM 1225 O O . ASP A 1 169 ? -3.871 46.071 27.275 1.00 5.96 169 ASP A O 1
ATOM 1230 N N . THR A 1 170 ? -5.628 45.836 28.661 1.00 6.02 170 THR A N 1
ATOM 1231 C CA . THR A 1 170 ? -6.473 46.682 27.822 1.00 6.49 170 THR A CA 1
ATOM 1232 C C . THR A 1 170 ? -6.207 48.164 28.045 1.00 6.57 170 THR A C 1
ATOM 1233 O O . THR A 1 170 ? -6.723 48.997 27.299 1.00 7.17 170 THR A O 1
ATOM 1237 N N . ALA A 1 171 ? -5.409 48.503 29.057 1.00 6.31 171 ALA A N 1
ATOM 1238 C CA . ALA A 1 171 ? -5.010 49.893 29.257 1.00 6.72 171 ALA A CA 1
ATOM 1239 C C . ALA A 1 171 ? -4.021 50.334 28.181 1.00 6.65 171 ALA A C 1
ATOM 1240 O O . ALA A 1 171 ? -4.251 51.329 27.489 1.00 7.29 171 ALA A O 1
ATOM 1242 N N . HIS A 1 172 ? -2.936 49.579 28.031 1.00 6.58 172 HIS A N 1
ATOM 1243 C CA . HIS A 1 172 ? -1.852 49.984 27.144 1.00 6.84 172 HIS A CA 1
ATOM 1244 C C . HIS A 1 172 ? -1.828 49.240 25.828 1.00 6.53 172 HIS A C 1
ATOM 1245 O O . HIS A 1 172 ? -1.117 49.642 24.915 1.00 7.08 172 HIS A O 1
ATOM 1252 N N . GLY A 1 173 ? -2.566 48.135 25.750 1.00 6.60 173 GLY A N 1
ATOM 1253 C CA . GLY A 1 173 ? -2.549 47.294 24.570 1.00 6.71 173 GLY A CA 1
ATOM 1254 C C . GLY A 1 173 ? -3.747 47.520 23.678 1.00 6.44 173 GLY A C 1
ATOM 1255 O O . GLY A 1 173 ? -4.674 48.246 24.035 1.00 6.71 173 GLY A O 1
ATOM 1256 N N . PHE A 1 174 ? -3.732 46.882 22.514 1.00 6.64 174 PHE A N 1
ATOM 1257 C CA . PHE A 1 174 ? -4.813 47.050 21.556 1.00 6.58 174 PHE A CA 1
ATOM 1258 C C . PHE A 1 174 ? -5.028 45.762 20.764 1.00 6.63 174 PHE A C 1
ATOM 1259 O O . PHE A 1 174 ? -4.508 45.594 19.652 1.00 7.56 174 PHE A O 1
ATOM 1267 N N . GLY A 1 175 ? -5.797 44.854 21.368 1.00 6.50 175 GLY A N 1
ATOM 1268 C CA . GLY A 1 175 ? -6.095 43.563 20.775 1.00 6.66 175 GLY A CA 1
ATOM 1269 C C . GLY A 1 175 ? -4.901 42.637 20.697 1.00 6.65 175 GLY A C 1
ATOM 1270 O O . GLY A 1 175 ? -3.881 42.856 21.365 1.00 7.13 175 GLY A O 1
ATOM 1271 N N . ILE A 1 176 ? -5.038 41.592 19.883 1.00 6.69 176 ILE A N 1
ATOM 1272 C CA . ILE A 1 176 ? -3.930 40.671 19.642 1.00 6.93 176 ILE A CA 1
ATOM 1273 C C . ILE A 1 176 ? -2.894 41.340 18.757 1.00 6.96 176 ILE A C 1
ATOM 1274 O O . ILE A 1 176 ? -3.081 41.514 17.548 1.00 8.22 176 ILE A O 1
ATOM 1279 N N . ASN A 1 177 ? -1.788 41.696 19.384 1.00 6.85 177 ASN A N 1
ATOM 1280 C CA . ASN A 1 177 ? -0.718 42.434 18.748 1.00 6.84 177 ASN A CA 1
ATOM 1281 C C . ASN A 1 177 ? 0.601 41.711 18.982 1.00 6.57 177 ASN A C 1
ATOM 1282 O O . ASN A 1 177 ? 0.620 40.618 19.560 1.00 6.71 177 ASN A O 1
ATOM 1287 N N . ALA A 1 178 ? 1.707 42.309 18.547 1.00 6.80 178 ALA A N 1
ATOM 1288 C CA . ALA A 1 178 ? 3.002 41.653 18.686 1.00 7.01 178 ALA A CA 1
ATOM 1289 C C . ALA A 1 178 ? 3.295 41.283 20.132 1.00 6.49 178 ALA A C 1
ATOM 1290 O O . ALA A 1 178 ? 3.891 40.244 20.408 1.00 6.47 178 ALA A O 1
ATOM 1292 N N . GLN A 1 179 ? 2.861 42.133 21.053 1.00 6.07 179 GLN A N 1
ATOM 1293 C CA . GLN A 1 179 ? 3.114 41.903 22.467 1.00 6.09 179 GLN A CA 1
ATOM 1294 C C . GLN A 1 179 ? 2.440 40.617 22.955 1.00 5.87 179 GLN A C 1
ATOM 1295 O O . GLN A 1 179 ? 3.013 39.882 23.757 1.00 6.25 179 GLN A O 1
ATOM 1301 N N . HIS A 1 180 ? 1.246 40.319 22.444 1.00 5.36 180 HIS A N 1
ATOM 1302 C CA . HIS A 1 180 ? 0.568 39.073 22.803 1.00 5.53 180 HIS A CA 1
ATOM 1303 C C . HIS A 1 180 ? 1.279 37.852 22.250 1.00 5.55 180 HIS A C 1
ATOM 1304 O O . HIS A 1 180 ? 1.170 36.759 22.816 1.00 6.01 180 HIS A O 1
ATOM 1311 N N . LEU A 1 181 ? 1.989 38.042 21.140 1.00 5.85 181 LEU A N 1
ATOM 1312 C CA . LEU A 1 181 ? 2.666 36.957 20.443 1.00 6.52 181 LEU A CA 1
ATOM 1313 C C . LEU A 1 181 ? 4.122 36.790 20.892 1.00 6.55 181 LEU A C 1
ATOM 1314 O O . LEU A 1 181 ? 4.806 35.885 20.433 1.00 7.46 181 LEU A O 1
ATOM 1319 N N . SER A 1 182 ? 4.581 37.652 21.799 1.00 6.62 182 SER A N 1
ATOM 1320 C CA . SER A 1 182 ? 5.998 37.766 22.150 1.00 6.90 182 SER A CA 1
ATOM 1321 C C . SER A 1 182 ? 6.507 36.657 23.066 1.00 6.53 182 SER A C 1
ATOM 1322 O O . SER A 1 182 ? 7.696 36.336 23.063 1.00 7.45 182 SER A O 1
ATOM 1325 N N . TYR A 1 183 ? 5.605 36.083 23.855 1.00 6.02 183 TYR A N 1
ATOM 1326 C CA . TYR A 1 183 ? 6.015 35.250 24.978 1.00 5.72 183 TYR A CA 1
ATOM 1327 C C . TYR A 1 183 ? 6.935 34.080 24.656 1.00 5.64 183 TYR A C 1
ATOM 1328 O O . TYR A 1 183 ? 7.869 33.844 25.421 1.00 5.61 183 TYR A O 1
ATOM 1337 N N . PRO A 1 184 ? 6.683 33.318 23.583 1.00 6.02 184 PRO A N 1
ATOM 1338 C CA . PRO A 1 184 ? 7.521 32.141 23.311 1.00 6.41 184 PRO A CA 1
ATOM 1339 C C . PRO A 1 184 ? 9.013 32.446 23.271 1.00 6.87 184 PRO A C 1
ATOM 1340 O O . PRO A 1 184 ? 9.805 31.595 23.689 1.00 7.20 184 PRO A O 1
ATOM 1344 N N . SER A 1 185 ? 9.388 33.625 22.787 1.00 7.11 185 SER A N 1
ATOM 1345 C CA . SER A 1 185 ? 10.797 33.956 22.641 1.00 8.32 185 SER A CA 1
ATOM 1346 C C . SER A 1 185 ? 11.293 35.043 23.581 1.00 7.82 185 SER A C 1
ATOM 1347 O O . SER A 1 185 ? 12.463 35.424 23.522 1.00 9.33 185 SER A O 1
ATOM 1350 N N . ASP A 1 186 ? 10.428 35.527 24.461 1.00 6.88 186 ASP A N 1
ATOM 1351 C CA . ASP A 1 186 ? 10.852 36.525 25.421 1.00 6.51 186 ASP A CA 1
ATOM 1352 C C . ASP A 1 186 ? 11.700 35.848 26.492 1.00 6.07 186 ASP A C 1
ATOM 1353 O O . ASP A 1 186 ? 11.224 34.965 27.208 1.00 5.85 186 ASP A O 1
ATOM 1358 N N . GLN A 1 187 ? 12.964 36.250 26.584 1.00 6.51 187 GLN A N 1
ATOM 1359 C CA . GLN A 1 187 ? 13.901 35.588 27.483 1.00 7.28 187 GLN A CA 1
ATOM 1360 C C . GLN A 1 187 ? 13.580 35.846 28.950 1.00 7.22 187 GLN A C 1
ATOM 1361 O O . GLN A 1 187 ? 13.802 34.976 29.795 1.00 7.74 187 GLN A O 1
ATOM 1367 N N . GLY A 1 188 ? 13.057 37.029 29.256 1.00 7.62 188 GLY A N 1
ATOM 1368 C CA . GLY A 1 188 ? 12.592 37.318 30.602 1.00 7.55 188 GLY A CA 1
ATOM 1369 C C . GLY A 1 188 ? 11.457 36.393 30.999 1.00 7.02 188 GLY A C 1
ATOM 1370 O O . GLY A 1 188 ? 11.458 35.816 32.089 1.00 7.49 188 GLY A O 1
ATOM 1371 N N . VAL A 1 189 ? 10.490 36.238 30.102 1.00 6.78 189 VAL A N 1
ATOM 1372 C CA . VAL A 1 189 ? 9.338 35.376 30.351 1.00 6.39 189 VAL A CA 1
ATOM 1373 C C . VAL A 1 189 ? 9.756 33.917 30.534 1.00 5.77 189 VAL A C 1
ATOM 1374 O O . VAL A 1 189 ? 9.354 33.267 31.506 1.00 6.04 189 VAL A O 1
ATOM 1378 N N . GLN A 1 190 ? 10.562 33.410 29.605 1.00 5.73 190 GLN A N 1
ATOM 1379 C CA . GLN A 1 190 ? 10.951 32.006 29.645 1.00 5.74 190 GLN A CA 1
ATOM 1380 C C . GLN A 1 190 ? 11.772 31.704 30.894 1.00 5.77 190 GLN A C 1
ATOM 1381 O O . GLN A 1 190 ? 11.533 30.712 31.575 1.00 5.66 190 GLN A O 1
ATOM 1387 N N . THR A 1 191 ? 12.720 32.579 31.213 1.00 6.18 191 THR A N 1
ATOM 1388 C CA . THR A 1 191 ? 13.563 32.356 32.379 1.00 6.39 191 THR A CA 1
ATOM 1389 C C . THR A 1 191 ? 12.756 32.439 33.666 1.00 5.85 191 THR A C 1
ATOM 1390 O O . THR A 1 191 ? 12.910 31.603 34.554 1.00 5.96 191 THR A O 1
ATOM 1394 N N . MET A 1 192 ? 11.891 33.440 33.764 1.00 5.94 192 MET A N 1
ATOM 1395 C CA . MET A 1 192 ? 11.040 33.583 34.936 1.00 6.20 192 MET A CA 1
ATOM 1396 C C . MET A 1 192 ? 10.176 32.346 35.138 1.00 5.80 192 MET A C 1
ATOM 1397 O O . MET A 1 192 ? 10.016 31.885 36.265 1.00 6.09 192 MET A O 1
ATOM 1402 N N . GLY A 1 193 ? 9.613 31.824 34.051 1.00 5.49 193 GLY A N 1
ATOM 1403 C CA . GLY A 1 193 ? 8.759 30.648 34.129 1.00 5.48 193 GLY A CA 1
ATOM 1404 C C . GLY A 1 193 ? 9.499 29.402 34.577 1.00 5.20 193 GLY A C 1
ATOM 1405 O O . GLY A 1 193 ? 8.975 28.607 35.363 1.00 5.35 193 GLY A O 1
ATOM 1406 N N . TYR A 1 194 ? 10.718 29.232 34.072 1.00 5.16 194 TYR A N 1
ATOM 1407 C CA . TYR A 1 194 ? 11.568 28.114 34.460 1.00 5.61 194 TYR A CA 1
ATOM 1408 C C . TYR A 1 194 ? 11.950 28.212 35.941 1.00 5.55 194 TYR A C 1
ATOM 1409 O O . TYR A 1 194 ? 11.806 27.242 36.685 1.00 5.74 194 TYR A O 1
ATOM 1418 N N . LYS A 1 195 ? 12.412 29.384 36.378 1.00 5.65 195 LYS A N 1
ATOM 1419 C CA . LYS A 1 195 ? 12.810 29.543 37.773 1.00 5.93 195 LYS A CA 1
ATOM 1420 C C . LYS A 1 195 ? 11.628 29.371 38.718 1.00 5.69 195 LYS A C 1
ATOM 1421 O O . LYS A 1 195 ? 11.752 28.735 39.769 1.00 5.94 195 LYS A O 1
ATOM 1427 N N . PHE A 1 196 ? 10.486 29.937 38.332 1.00 5.66 196 PHE A N 1
ATOM 1428 C CA . PHE A 1 196 ? 9.260 29.835 39.115 1.00 6.02 196 PHE A CA 1
ATOM 1429 C C . PHE A 1 196 ? 8.892 28.368 39.332 1.00 5.85 196 PHE A C 1
ATOM 1430 O O . PHE A 1 196 ? 8.683 27.931 40.466 1.00 6.11 196 PHE A O 1
ATOM 1438 N N . ALA A 1 197 ? 8.828 27.612 38.240 1.00 5.98 197 ALA A N 1
ATOM 1439 C CA . ALA A 1 197 ? 8.447 26.207 38.314 1.00 5.93 197 ALA A CA 1
ATOM 1440 C C . ALA A 1 197 ? 9.433 25.396 39.144 1.00 5.66 197 ALA A C 1
ATOM 1441 O O . ALA A 1 197 ? 9.028 24.652 40.032 1.00 5.99 197 ALA A O 1
ATOM 1443 N N . VAL A 1 198 ? 10.727 25.534 38.867 1.00 5.91 198 VAL A N 1
ATOM 1444 C CA . VAL A 1 198 ? 11.719 24.737 39.583 1.00 6.17 198 VAL A CA 1
ATOM 1445 C C . VAL A 1 198 ? 11.653 25.033 41.082 1.00 6.35 198 VAL A C 1
ATOM 1446 O O . VAL A 1 198 ? 11.654 24.115 41.910 1.00 6.49 198 VAL A O 1
ATOM 1450 N N . ASN A 1 199 ? 11.559 26.311 41.436 1.00 6.52 199 ASN A N 1
ATOM 1451 C CA . ASN A 1 199 ? 11.463 26.680 42.844 1.00 6.97 199 ASN A CA 1
ATOM 1452 C C . ASN A 1 199 ? 10.185 26.173 43.509 1.00 6.72 199 ASN A C 1
ATOM 1453 O O . ASN A 1 199 ? 10.240 25.625 44.609 1.00 6.93 199 ASN A O 1
ATOM 1462 N N . LYS A 1 200 ? 9.044 26.313 42.837 1.00 6.52 200 LYS A N 1
ATOM 1463 C CA . LYS A 1 200 ? 7.790 25.812 43.399 1.00 6.73 200 LYS A CA 1
ATOM 1464 C C . LYS A 1 200 ? 7.806 24.293 43.560 1.00 6.55 200 LYS A C 1
ATOM 1465 O O . LYS A 1 200 ? 7.166 23.761 44.468 1.00 6.97 200 LYS A O 1
ATOM 1471 N N . LEU A 1 201 ? 8.537 23.610 42.681 1.00 6.50 201 LEU A N 1
ATOM 1472 C CA . LEU A 1 201 ? 8.676 22.157 42.741 1.00 6.92 201 LEU A CA 1
ATOM 1473 C C . LEU A 1 201 ? 9.697 21.686 43.771 1.00 7.08 201 LEU A C 1
ATOM 1474 O O . LEU A 1 201 ? 9.867 20.480 43.955 1.00 7.84 201 LEU A O 1
ATOM 1479 N N . GLY A 1 202 ? 10.366 22.627 44.437 1.00 7.43 202 GLY A N 1
ATOM 1480 C CA . GLY A 1 202 ? 11.294 22.297 45.504 1.00 8.06 202 GLY A CA 1
ATOM 1481 C C . GLY A 1 202 ? 12.743 22.150 45.088 1.00 8.46 202 GLY A C 1
ATOM 1482 O O . GLY A 1 202 ? 13.560 21.660 45.872 1.00 9.61 202 GLY A O 1
ATOM 1483 N N . GLY A 1 203 ? 13.068 22.577 43.871 1.00 8.61 203 GLY A N 1
ATOM 1484 C CA . GLY A 1 203 ? 14.440 22.564 43.392 1.00 9.09 203 GLY A CA 1
ATOM 1485 C C . GLY A 1 203 ? 15.112 23.918 43.512 1.00 9.22 203 GLY A C 1
ATOM 1486 O O . GLY A 1 203 ? 14.509 24.889 43.975 1.00 10.60 203 GLY A O 1
ATOM 1487 N N . SER A 1 204 ? 16.369 23.976 43.082 1.00 9.64 204 SER A N 1
ATOM 1488 C CA . SER A 1 204 ? 17.145 25.207 43.085 1.00 9.69 204 SER A CA 1
ATOM 1489 C C . SER A 1 204 ? 17.242 25.780 41.676 1.00 9.26 204 SER A C 1
ATOM 1490 O O . SER A 1 204 ? 17.600 25.072 40.735 1.00 9.04 204 SER A O 1
ATOM 1495 N N . ALA A 1 205 ? 16.915 27.061 41.540 1.00 9.29 205 ALA A N 1
ATOM 1496 C CA . ALA A 1 205 ? 17.077 27.793 40.285 1.00 9.38 205 ALA A CA 1
ATOM 1497 C C . ALA A 1 205 ? 17.080 29.291 40.534 1.00 9.69 205 ALA A C 1
ATOM 1498 O O . ALA A 1 205 ? 17.630 30.012 39.703 1.00 9.88 205 ALA A O 1
ATOM 1501 N N . ALA B 1 1 ? -16.792 -3.051 12.331 1.00 14.58 1 ALA B N 1
ATOM 1502 C CA . ALA B 1 1 ? -15.847 -3.432 13.418 1.00 14.26 1 ALA B CA 1
ATOM 1503 C C . ALA B 1 1 ? -14.948 -2.258 13.791 1.00 13.86 1 ALA B C 1
ATOM 1504 O O . ALA B 1 1 ? -14.870 -1.266 13.064 1.00 13.70 1 ALA B O 1
ATOM 1506 N N . THR B 1 2 ? -14.277 -2.377 14.933 1.00 13.45 2 THR B N 1
ATOM 1507 C CA . THR B 1 2 ? -13.292 -1.392 15.360 1.00 13.23 2 THR B CA 1
ATOM 1508 C C . THR B 1 2 ? -11.963 -2.097 15.570 1.00 12.30 2 THR B C 1
ATOM 1509 O O . THR B 1 2 ? -11.896 -3.115 16.261 1.00 13.13 2 THR B O 1
ATOM 1513 N N . SER B 1 3 ? -10.910 -1.563 14.959 1.00 10.76 3 SER B N 1
ATOM 1514 C CA . SER B 1 3 ? -9.574 -2.108 15.149 1.00 9.40 3 SER B CA 1
ATOM 1515 C C . SER B 1 3 ? -8.972 -1.574 16.441 1.00 8.89 3 SER B C 1
ATOM 1516 O O . SER B 1 3 ? -8.975 -0.364 16.674 1.00 9.39 3 SER B O 1
ATOM 1519 N N . SER B 1 4 ? -8.447 -2.472 17.272 1.00 8.21 4 SER B N 1
ATOM 1520 C CA . SER B 1 4 ? -7.755 -2.070 18.493 1.00 8.00 4 SER B CA 1
ATOM 1521 C C . SER B 1 4 ? -6.469 -1.293 18.189 1.00 7.50 4 SER B C 1
ATOM 1522 O O . SER B 1 4 ? -6.100 -0.364 18.913 1.00 7.62 4 SER B O 1
ATOM 1527 N N . ALA B 1 5 ? -5.802 -1.674 17.101 1.00 7.16 5 ALA B N 1
ATOM 1528 C CA . ALA B 1 5 ? -4.579 -1.003 16.672 1.00 7.05 5 ALA B CA 1
ATOM 1529 C C . ALA B 1 5 ? -4.864 0.386 16.115 1.00 6.67 5 ALA B C 1
ATOM 1530 O O . ALA B 1 5 ? -4.144 1.340 16.407 1.00 6.98 5 ALA B O 1
ATOM 1532 N N . CYS B 1 6 ? -5.921 0.489 15.312 1.00 6.41 6 CYS B N 1
ATOM 1533 C CA . CYS B 1 6 ? -6.224 1.713 14.581 1.00 6.62 6 CYS B CA 1
ATOM 1534 C C . CYS B 1 6 ? -7.695 2.102 14.730 1.00 6.74 6 CYS B C 1
ATOM 1535 O O . CYS B 1 6 ? -8.457 2.030 13.759 1.00 7.20 6 CYS B O 1
ATOM 1538 N N . PRO B 1 7 ? -8.106 2.520 15.930 1.00 6.96 7 PRO B N 1
ATOM 1539 C CA . PRO B 1 7 ? -9.492 2.967 16.131 1.00 7.35 7 PRO B CA 1
ATOM 1540 C C . PRO B 1 7 ? -9.825 4.241 15.351 1.00 7.42 7 PRO B C 1
ATOM 1541 O O . PRO B 1 7 ? -11.001 4.498 15.093 1.00 7.99 7 PRO B O 1
ATOM 1545 N N . GLN B 1 8 ? -8.802 5.016 14.994 1.00 7.31 8 GLN B N 1
ATOM 1546 C CA . GLN B 1 8 ? -8.940 6.163 14.106 1.00 7.74 8 GLN B CA 1
ATOM 1547 C C . GLN B 1 8 ? -7.903 6.048 13.001 1.00 6.90 8 GLN B C 1
ATOM 1548 O O . GLN B 1 8 ? -6.725 5.773 13.264 1.00 6.81 8 GLN B O 1
ATOM 1554 N N . TYR B 1 9 ? -8.329 6.254 11.761 1.00 6.32 9 TYR B N 1
ATOM 1555 C CA . TYR B 1 9 ? -7.396 6.177 10.645 1.00 6.06 9 TYR B CA 1
ATOM 1556 C C . TYR B 1 9 ? -7.817 7.109 9.524 1.00 6.11 9 TYR B C 1
ATOM 1557 O O . TYR B 1 9 ? -8.987 7.516 9.433 1.00 6.51 9 TYR B O 1
ATOM 1566 N N . VAL B 1 10 ? -6.852 7.427 8.671 1.00 6.28 10 VAL B N 1
ATOM 1567 C CA . VAL B 1 10 ? -7.082 8.281 7.521 1.00 6.44 10 VAL B CA 1
ATOM 1568 C C . VAL B 1 10 ? -6.551 7.584 6.278 1.00 6.20 10 VAL B C 1
ATOM 1569 O O . VAL B 1 10 ? -5.416 7.094 6.270 1.00 6.26 10 VAL B O 1
ATOM 1573 N N . LEU B 1 11 ? -7.389 7.526 5.248 1.00 5.86 11 LEU B N 1
ATOM 1574 C CA . LEU B 1 11 ? -6.975 7.078 3.929 1.00 6.01 11 LEU B CA 1
ATOM 1575 C C . LEU B 1 11 ? -6.620 8.332 3.144 1.00 5.73 11 LEU B C 1
ATOM 1576 O O . LEU B 1 11 ? -7.510 9.064 2.690 1.00 6.45 11 LEU B O 1
ATOM 1581 N N . ILE B 1 12 ? -5.320 8.603 3.042 1.00 5.42 12 ILE B N 1
ATOM 1582 C CA . ILE B 1 12 ? -4.825 9.728 2.259 1.00 5.51 12 ILE B CA 1
ATOM 1583 C C . ILE B 1 12 ? -4.648 9.221 0.843 1.00 5.51 12 ILE B C 1
ATOM 1584 O O . ILE B 1 12 ? -3.873 8.300 0.612 1.00 6.08 12 ILE B O 1
ATOM 1589 N N . ASN B 1 13 ? -5.374 9.806 -0.101 1.00 5.43 13 ASN B N 1
ATOM 1590 C CA . ASN B 1 13 ? -5.259 9.381 -1.485 1.00 5.64 13 ASN B CA 1
ATOM 1591 C C . ASN B 1 13 ? -4.896 10.539 -2.385 1.00 5.58 13 ASN B C 1
ATOM 1592 O O . ASN B 1 13 ? -5.433 11.643 -2.248 1.00 5.85 13 ASN B O 1
ATOM 1597 N N . THR B 1 14 ? -3.961 10.271 -3.288 1.00 5.29 14 THR B N 1
ATOM 1598 C CA . THR B 1 14 ? -3.448 11.265 -4.209 1.00 5.47 14 THR B CA 1
ATOM 1599 C C . THR B 1 14 ? -3.747 10.797 -5.624 1.00 5.38 14 THR B C 1
ATOM 1600 O O . THR B 1 14 ? -3.362 9.694 -6.023 1.00 5.43 14 THR B O 1
ATOM 1604 N N . ARG B 1 15 ? -4.443 11.650 -6.368 1.00 5.54 15 ARG B N 1
ATOM 1605 C CA . ARG B 1 15 ? -5.075 11.275 -7.622 1.00 5.67 15 ARG B CA 1
ATOM 1606 C C . ARG B 1 15 ? -4.166 11.435 -8.835 1.00 5.71 15 ARG B C 1
ATOM 1607 O O . ARG B 1 15 ? -3.061 11.978 -8.742 1.00 5.68 15 ARG B O 1
ATOM 1615 N N . GLY B 1 16 ? -4.662 10.970 -9.977 1.00 5.90 16 GLY B N 1
ATOM 1616 C CA . GLY B 1 16 ? -3.958 11.117 -11.235 1.00 6.54 16 GLY B CA 1
ATOM 1617 C C . GLY B 1 16 ? -4.289 12.414 -11.956 1.00 6.78 16 GLY B C 1
ATOM 1618 O O . GLY B 1 16 ? -5.253 13.118 -11.625 1.00 7.49 16 GLY B O 1
ATOM 1619 N N . THR B 1 17 ? -3.477 12.734 -12.958 1.00 7.39 17 THR B N 1
ATOM 1620 C CA . THR B 1 17 ? -3.693 13.940 -13.750 1.00 8.42 17 THR B CA 1
ATOM 1621 C C . THR B 1 17 ? -5.057 13.907 -14.416 1.00 9.31 17 THR B C 1
ATOM 1622 O O . THR B 1 17 ? -5.514 12.861 -14.861 1.00 9.53 17 THR B O 1
ATOM 1626 N N . GLY B 1 18 ? -5.718 15.059 -14.440 1.00 10.36 18 GLY B N 1
ATOM 1627 C CA . GLY B 1 18 ? -7.030 15.168 -15.049 1.00 10.75 18 GLY B CA 1
ATOM 1628 C C . GLY B 1 18 ? -8.190 14.838 -14.129 1.00 10.76 18 GLY B C 1
ATOM 1629 O O . GLY B 1 18 ? -9.308 15.294 -14.365 1.00 11.75 18 GLY B O 1
ATOM 1630 N N . GLU B 1 19 ? -7.946 14.034 -13.096 1.00 9.94 19 GLU B N 1
ATOM 1631 C CA . GLU B 1 19 ? -8.988 13.754 -12.114 1.00 9.39 19 GLU B CA 1
ATOM 1632 C C . GLU B 1 19 ? -9.299 15.044 -11.361 1.00 9.52 19 GLU B C 1
ATOM 1633 O O . GLU B 1 19 ? -8.381 15.783 -11.000 1.00 9.80 19 GLU B O 1
ATOM 1639 N N . PRO B 1 20 ? -10.590 15.341 -11.145 1.00 9.82 20 PRO B N 1
ATOM 1640 C CA . PRO B 1 20 ? -10.941 16.542 -10.381 1.00 9.74 20 PRO B CA 1
ATOM 1641 C C . PRO B 1 20 ? -10.468 16.461 -8.933 1.00 8.99 20 PRO B C 1
ATOM 1642 O O . PRO B 1 20 ? -10.357 15.351 -8.387 1.00 8.56 20 PRO B O 1
ATOM 1647 N N . GLN B 1 21 ? -10.166 17.602 -8.345 1.00 8.75 21 GLN B N 1
ATOM 1648 C CA . GLN B 1 21 ? -9.831 17.650 -6.932 1.00 8.41 21 GLN B CA 1
ATOM 1649 C C . GLN B 1 21 ? -10.957 16.998 -6.140 1.00 8.40 21 GLN B C 1
ATOM 1650 O O . GLN B 1 21 ? -12.112 17.436 -6.186 1.00 9.30 21 GLN B O 1
ATOM 1656 N N . GLY B 1 22 ? -10.599 15.936 -5.428 1.00 8.27 22 GLY B N 1
ATOM 1657 C CA . GLY B 1 22 ? -11.546 15.039 -4.796 1.00 8.53 22 GLY B CA 1
ATOM 1658 C C . GLY B 1 22 ? -10.908 13.664 -4.774 1.00 8.27 22 GLY B C 1
ATOM 1659 O O . GLY B 1 22 ? -9.761 13.501 -5.198 1.00 8.55 22 GLY B O 1
ATOM 1660 N N . GLN B 1 23 ? -11.637 12.668 -4.286 1.00 8.04 23 GLN B N 1
ATOM 1661 C CA . GLN B 1 23 ? -11.107 11.310 -4.208 1.00 7.73 23 GLN B CA 1
ATOM 1662 C C . GLN B 1 23 ? -10.806 10.768 -5.601 1.00 7.37 23 GLN B C 1
ATOM 1663 O O . GLN B 1 23 ? -11.583 10.980 -6.534 1.00 7.84 23 GLN B O 1
ATOM 1669 N N . SER B 1 24 ? -9.679 10.075 -5.744 1.00 7.22 24 SER B N 1
ATOM 1670 C CA . SER B 1 24 ? -9.363 9.413 -7.006 1.00 7.19 24 SER B CA 1
ATOM 1671 C C . SER B 1 24 ? -10.354 8.296 -7.292 1.00 7.35 24 SER B C 1
ATOM 1672 O O . SER B 1 24 ? -10.735 7.540 -6.390 1.00 7.38 24 SER B O 1
ATOM 1675 N N . ALA B 1 25 ? -10.761 8.181 -8.552 1.00 7.71 25 ALA B N 1
ATOM 1676 C CA . ALA B 1 25 ? -11.602 7.064 -8.967 1.00 8.09 25 ALA B CA 1
ATOM 1677 C C . ALA B 1 25 ? -10.910 5.721 -8.722 1.00 8.08 25 ALA B C 1
ATOM 1678 O O . ALA B 1 25 ? -11.572 4.698 -8.568 1.00 8.82 25 ALA B O 1
ATOM 1680 N N . GLY B 1 26 ? -9.580 5.734 -8.668 1.00 8.09 26 GLY B N 1
ATOM 1681 C CA . GLY B 1 26 ? -8.810 4.529 -8.426 1.00 8.00 26 GLY B CA 1
ATOM 1682 C C . GLY B 1 26 ? -9.070 3.846 -7.093 1.00 7.40 26 GLY B C 1
ATOM 1683 O O . GLY B 1 26 ? -8.824 2.648 -6.963 1.00 7.78 26 GLY B O 1
ATOM 1684 N N . PHE B 1 27 ? -9.567 4.600 -6.110 1.00 6.98 27 PHE B N 1
ATOM 1685 C CA . PHE B 1 27 ? -9.785 4.072 -4.759 1.00 6.96 27 PHE B CA 1
ATOM 1686 C C . PHE B 1 27 ? -11.232 4.171 -4.305 1.00 7.17 27 PHE B C 1
ATOM 1687 O O . PHE B 1 27 ? -11.539 3.871 -3.155 1.00 6.99 27 PHE B O 1
ATOM 1695 N N . ARG B 1 28 ? -12.123 4.576 -5.205 1.00 7.94 28 ARG B N 1
ATOM 1696 C CA . ARG B 1 28 ? -13.515 4.836 -4.843 1.00 8.69 28 ARG B CA 1
ATOM 1697 C C . ARG B 1 28 ? -14.213 3.619 -4.231 1.00 8.68 28 ARG B C 1
ATOM 1698 O O . ARG B 1 28 ? -14.799 3.709 -3.149 1.00 8.94 28 ARG B O 1
ATOM 1706 N N . THR B 1 29 ? -14.146 2.483 -4.916 1.00 8.85 29 THR B N 1
ATOM 1707 C CA . THR B 1 29 ? -14.812 1.280 -4.432 1.00 9.24 29 THR B CA 1
ATOM 1708 C C . THR B 1 29 ? -14.168 0.765 -3.153 1.00 8.59 29 THR B C 1
ATOM 1709 O O . THR B 1 29 ? -14.849 0.574 -2.142 1.00 8.65 29 THR B O 1
ATOM 1713 N N . MET B 1 30 ? -12.854 0.559 -3.186 1.00 8.06 30 MET B N 1
ATOM 1714 C CA . MET B 1 30 ? -12.170 0.007 -2.025 1.00 7.68 30 MET B CA 1
ATOM 1715 C C . MET B 1 30 ? -12.370 0.862 -0.783 1.00 7.38 30 MET B C 1
ATOM 1716 O O . MET B 1 30 ? -12.555 0.328 0.309 1.00 7.28 30 MET B O 1
ATOM 1721 N N . ASN B 1 31 ? -12.353 2.183 -0.942 1.00 7.22 31 ASN B N 1
ATOM 1722 C CA . ASN B 1 31 ? -12.482 3.057 0.220 1.00 7.12 31 ASN B CA 1
ATOM 1723 C C . ASN B 1 31 ? -13.862 3.015 0.855 1.00 7.04 31 ASN B C 1
ATOM 1724 O O . ASN B 1 31 ? -13.994 3.113 2.076 1.00 7.21 31 ASN B O 1
ATOM 1729 N N . SER B 1 32 ? -14.887 2.829 0.031 1.00 7.08 32 SER B N 1
ATOM 1730 C CA . SER B 1 32 ? -16.226 2.600 0.554 1.00 7.14 32 SER B CA 1
ATOM 1731 C C . SER B 1 32 ? -16.273 1.290 1.352 1.00 7.14 32 SER B C 1
ATOM 1732 O O . SER B 1 32 ? -16.916 1.214 2.410 1.00 7.29 32 SER B O 1
ATOM 1735 N N . GLN B 1 33 ? -15.580 0.267 0.859 1.00 7.25 33 GLN B N 1
ATOM 1736 C CA . GLN B 1 33 ? -15.518 -1.010 1.569 1.00 7.64 33 GLN B CA 1
ATOM 1737 C C . GLN B 1 33 ? -14.736 -0.898 2.878 1.00 7.08 33 GLN B C 1
ATOM 1738 O O . GLN B 1 33 ? -15.149 -1.460 3.899 1.00 7.44 33 GLN B O 1
ATOM 1744 N N . ILE B 1 34 ? -13.614 -0.178 2.846 1.00 7.02 34 ILE B N 1
ATOM 1745 C CA . ILE B 1 34 ? -12.764 -0.035 4.022 1.00 7.03 34 ILE B CA 1
ATOM 1746 C C . ILE B 1 34 ? -13.499 0.692 5.146 1.00 7.19 34 ILE B C 1
ATOM 1747 O O . ILE B 1 34 ? -13.524 0.213 6.280 1.00 7.29 34 ILE B O 1
ATOM 1752 N N . THR B 1 35 ? -14.102 1.836 4.839 1.00 7.36 35 THR B N 1
ATOM 1753 C CA . THR B 1 35 ? -14.767 2.610 5.887 1.00 7.79 35 THR B CA 1
ATOM 1754 C C . THR B 1 35 ? -16.026 1.929 6.412 1.00 7.97 35 THR B C 1
ATOM 1755 O O . THR B 1 35 ? -16.402 2.145 7.561 1.00 8.49 35 THR B O 1
ATOM 1759 N N . ALA B 1 36 ? -16.654 1.091 5.591 1.00 8.01 36 ALA B N 1
ATOM 1760 C CA . ALA B 1 36 ? -17.761 0.262 6.059 1.00 8.49 36 ALA B CA 1
ATOM 1761 C C . ALA B 1 36 ? -17.272 -0.802 7.043 1.00 8.72 36 ALA B C 1
ATOM 1762 O O . ALA B 1 36 ? -17.956 -1.115 8.023 1.00 9.39 36 ALA B O 1
ATOM 1764 N N . ALA B 1 37 ? -16.081 -1.340 6.783 1.00 8.60 37 ALA B N 1
ATOM 1765 C CA . ALA B 1 37 ? -15.526 -2.443 7.569 1.00 8.89 37 ALA B CA 1
ATOM 1766 C C . ALA B 1 37 ? -14.947 -2.012 8.912 1.00 8.67 37 ALA B C 1
ATOM 1767 O O . ALA B 1 37 ? -15.079 -2.730 9.908 1.00 9.54 37 ALA B O 1
ATOM 1769 N N . LEU B 1 38 ? -14.297 -0.853 8.929 1.00 8.36 38 LEU B N 1
ATOM 1770 C CA . LEU B 1 38 ? -13.632 -0.346 10.122 1.00 8.53 38 LEU B CA 1
ATOM 1771 C C . LEU B 1 38 ? -14.106 1.054 10.451 1.00 8.54 38 LEU B C 1
ATOM 1772 O O . LEU B 1 38 ? -13.979 1.977 9.637 1.00 8.32 38 LEU B O 1
ATOM 1777 N N . SER B 1 39 ? -14.643 1.203 11.658 1.00 9.09 39 SER B N 1
ATOM 1778 C CA . SER B 1 39 ? -15.063 2.495 12.186 1.00 9.36 39 SER B CA 1
ATOM 1779 C C . SER B 1 39 ? -13.872 3.429 12.391 1.00 8.89 39 SER B C 1
ATOM 1780 O O . SER B 1 39 ? -12.726 2.978 12.499 1.00 9.00 39 SER B O 1
ATOM 1783 N N . GLY B 1 40 ? -14.154 4.727 12.447 1.00 8.70 40 GLY B N 1
ATOM 1784 C CA . GLY B 1 40 ? -13.139 5.722 12.745 1.00 8.47 40 GLY B CA 1
ATOM 1785 C C . GLY B 1 40 ? -12.296 6.139 11.554 1.00 7.82 40 GLY B C 1
ATOM 1786 O O . GLY B 1 40 ? -11.223 6.720 11.726 1.00 7.80 40 GLY B O 1
ATOM 1787 N N . GLY B 1 41 ? -12.787 5.864 10.348 1.00 7.95 41 GLY B N 1
ATOM 1788 C CA . GLY B 1 41 ? -12.068 6.208 9.139 1.00 7.96 41 GLY B CA 1
ATOM 1789 C C . GLY B 1 41 ? -12.482 7.527 8.534 1.00 8.03 41 GLY B C 1
ATOM 1790 O O . GLY B 1 41 ? -13.665 7.878 8.539 1.00 9.11 41 GLY B O 1
ATOM 1791 N N A THR B 1 42 ? -11.476 8.241 8.022 0.65 7.81 42 THR B N 1
ATOM 1792 N N B THR B 1 42 ? -11.513 8.267 8.015 0.35 7.75 42 THR B N 1
ATOM 1793 C CA A THR B 1 42 ? -11.595 9.516 7.309 0.65 8.15 42 THR B CA 1
ATOM 1794 C CA B THR B 1 42 ? -11.818 9.428 7.190 0.35 7.65 42 THR B CA 1
ATOM 1795 C C A THR B 1 42 ? -10.959 9.326 5.923 0.65 7.54 42 THR B C 1
ATOM 1796 C C B THR B 1 42 ? -10.942 9.434 5.957 0.35 7.42 42 THR B C 1
ATOM 1797 O O A THR B 1 42 ? -9.994 8.558 5.792 0.65 7.46 42 THR B O 1
ATOM 1798 O O B THR B 1 42 ? -9.798 8.964 5.971 0.35 7.20 42 THR B O 1
ATOM 1805 N N . ILE B 1 43 ? -11.499 9.996 4.897 1.00 7.48 43 ILE B N 1
ATOM 1806 C CA . ILE B 1 43 ? -10.842 10.076 3.600 1.00 7.79 43 ILE B CA 1
ATOM 1807 C C . ILE B 1 43 ? -10.252 11.469 3.454 1.00 7.35 43 ILE B C 1
ATOM 1808 O O . ILE B 1 43 ? -10.955 12.463 3.652 1.00 8.11 43 ILE B O 1
ATOM 1813 N N . TYR B 1 44 ? -8.969 11.540 3.111 1.00 6.86 44 TYR B N 1
ATOM 1814 C CA . TYR B 1 44 ? -8.337 12.812 2.808 1.00 6.84 44 TYR B CA 1
ATOM 1815 C C . TYR B 1 44 ? -7.832 12.795 1.379 1.00 6.36 44 TYR B C 1
ATOM 1816 O O . TYR B 1 44 ? -7.059 11.910 0.996 1.00 6.34 44 TYR B O 1
ATOM 1825 N N . ASN B 1 45 ? -8.263 13.786 0.604 1.00 6.46 45 ASN B N 1
ATOM 1826 C CA . ASN B 1 45 ? -7.864 13.925 -0.789 1.00 6.67 45 ASN B CA 1
ATOM 1827 C C . ASN B 1 45 ? -6.761 14.952 -0.908 1.00 6.60 45 ASN B C 1
ATOM 1828 O O . ASN B 1 45 ? -6.976 16.139 -0.689 1.00 7.15 45 ASN B O 1
ATOM 1833 N N . THR B 1 46 ? -5.568 14.481 -1.245 1.00 6.08 46 THR B N 1
ATOM 1834 C CA . THR B 1 46 ? -4.407 15.351 -1.355 1.00 6.34 46 THR B CA 1
ATOM 1835 C C . THR B 1 46 ? -4.700 16.554 -2.235 1.00 6.30 46 THR B C 1
ATOM 1836 O O . THR B 1 46 ? -5.228 16.414 -3.340 1.00 6.32 46 THR B O 1
ATOM 1840 N N . VAL B 1 47 ? -4.377 17.735 -1.718 1.00 6.77 47 VAL B N 1
ATOM 1841 C CA . VAL B 1 47 ? -4.652 18.975 -2.425 1.00 7.21 47 VAL B CA 1
ATOM 1842 C C . VAL B 1 47 ? -3.433 19.365 -3.252 1.00 7.23 47 VAL B C 1
ATOM 1843 O O . VAL B 1 47 ? -2.398 19.751 -2.713 1.00 7.66 47 VAL B O 1
ATOM 1847 N N . TYR B 1 48 ? -3.559 19.219 -4.567 1.00 7.03 48 TYR B N 1
ATOM 1848 C CA . TYR B 1 48 ? -2.540 19.668 -5.516 1.00 7.39 48 TYR B CA 1
ATOM 1849 C C . TYR B 1 48 ? -3.174 19.728 -6.896 1.00 7.71 48 TYR B C 1
ATOM 1850 O O . TYR B 1 48 ? -4.310 19.290 -7.060 1.00 7.68 48 TYR B O 1
ATOM 1859 N N . THR B 1 49 ? -2.459 20.265 -7.884 1.00 8.63 49 THR B N 1
ATOM 1860 C CA . THR B 1 49 ? -3.073 20.498 -9.198 1.00 9.65 49 THR B CA 1
ATOM 1861 C C . THR B 1 49 ? -3.254 19.258 -10.081 1.00 10.25 49 THR B C 1
ATOM 1862 O O . THR B 1 49 ? -4.074 19.277 -11.003 1.00 10.81 49 THR B O 1
ATOM 1866 N N . ALA B 1 50 ? -2.489 18.202 -9.817 1.00 10.51 50 ALA B N 1
ATOM 1867 C CA . ALA B 1 50 ? -2.539 16.993 -10.639 1.00 10.72 50 ALA B CA 1
ATOM 1868 C C . ALA B 1 50 ? -2.540 17.345 -12.131 1.00 11.01 50 ALA B C 1
ATOM 1869 O O . ALA B 1 50 ? -3.472 17.023 -12.870 1.00 11.20 50 ALA B O 1
ATOM 1871 N N . ASP B 1 51 ? -1.486 18.031 -12.556 1.00 11.12 51 ASP B N 1
ATOM 1872 C CA . ASP B 1 51 ? -1.366 18.515 -13.922 1.00 11.71 51 ASP B CA 1
ATOM 1873 C C . ASP B 1 51 ? 0.105 18.496 -14.290 1.00 11.37 51 ASP B C 1
ATOM 1874 O O . ASP B 1 51 ? 0.953 18.910 -13.495 1.00 11.45 51 ASP B O 1
ATOM 1879 N N . PHE B 1 52 ? 0.409 18.016 -15.495 1.00 11.38 52 PHE B N 1
ATOM 1880 C CA . PHE B 1 52 ? 1.796 17.850 -15.918 1.00 11.51 52 PHE B CA 1
ATOM 1881 C C . PHE B 1 52 ? 2.551 19.163 -16.137 1.00 12.13 52 PHE B C 1
ATOM 1882 O O . PHE B 1 52 ? 3.771 19.147 -16.302 1.00 12.81 52 PHE B O 1
ATOM 1890 N N . SER B 1 53 ? 1.834 20.287 -16.127 1.00 12.74 53 SER B N 1
ATOM 1891 C CA . SER B 1 53 ? 2.465 21.607 -16.202 1.00 13.63 53 SER B CA 1
ATOM 1892 C C . SER B 1 53 ? 3.127 22.014 -14.881 1.00 13.76 53 SER B C 1
ATOM 1893 O O . SER B 1 53 ? 3.906 22.968 -14.846 1.00 14.05 53 SER B O 1
ATOM 1896 N N . GLN B 1 54 ? 2.805 21.298 -13.803 1.00 13.80 54 GLN B N 1
ATOM 1897 C CA . GLN B 1 54 ? 3.471 21.480 -12.515 1.00 14.10 54 GLN B CA 1
ATOM 1898 C C . GLN B 1 54 ? 4.233 20.210 -12.177 1.00 13.79 54 GLN B C 1
ATOM 1899 O O . GLN B 1 54 ? 3.900 19.131 -12.671 1.00 13.93 54 GLN B O 1
ATOM 1905 N N . ASN B 1 55 ? 5.251 20.330 -11.329 1.00 13.56 55 ASN B N 1
ATOM 1906 C CA . ASN B 1 55 ? 5.865 19.146 -10.743 1.00 13.24 55 ASN B CA 1
ATOM 1907 C C . ASN B 1 55 ? 4.889 18.528 -9.737 1.00 12.78 55 ASN B C 1
ATOM 1908 O O . ASN B 1 55 ? 3.793 19.057 -9.524 1.00 13.25 55 ASN B O 1
ATOM 1913 N N . SER B 1 56 ? 5.273 17.410 -9.135 1.00 11.74 56 SER B N 1
ATOM 1914 C CA . SER B 1 56 ? 4.410 16.745 -8.165 1.00 11.02 56 SER B CA 1
ATOM 1915 C C . SER B 1 56 ? 4.722 17.166 -6.728 1.00 10.05 56 SER B C 1
ATOM 1916 O O . SER B 1 56 ? 4.131 16.637 -5.784 1.00 9.86 56 SER B O 1
ATOM 1919 N N . ALA B 1 57 ? 5.627 18.134 -6.570 1.00 9.78 57 ALA B N 1
ATOM 1920 C CA . ALA B 1 57 ? 6.118 18.543 -5.254 1.00 9.32 57 ALA B CA 1
ATOM 1921 C C . ALA B 1 57 ? 5.021 19.012 -4.306 1.00 9.19 57 ALA B C 1
ATOM 1922 O O . ALA B 1 57 ? 5.088 18.736 -3.113 1.00 8.86 57 ALA B O 1
ATOM 1924 N N . ALA B 1 58 ? 4.020 19.720 -4.825 1.00 9.07 58 ALA B N 1
ATOM 1925 C CA . ALA B 1 58 ? 2.922 20.197 -3.985 1.00 9.08 58 ALA B CA 1
ATOM 1926 C C . ALA B 1 58 ? 2.102 19.041 -3.425 1.00 8.68 58 ALA B C 1
ATOM 1927 O O . ALA B 1 58 ? 1.637 19.102 -2.289 1.00 8.51 58 ALA B O 1
ATOM 1929 N N . GLY B 1 59 ? 1.942 17.989 -4.225 1.00 8.31 59 GLY B N 1
ATOM 1930 C CA . GLY B 1 59 ? 1.266 16.782 -3.780 1.00 7.52 59 GLY B CA 1
ATOM 1931 C C . GLY B 1 59 ? 2.030 16.104 -2.660 1.00 7.09 59 GLY B C 1
ATOM 1932 O O . GLY B 1 59 ? 1.467 15.796 -1.610 1.00 6.83 59 GLY B O 1
ATOM 1933 N N . THR B 1 60 ? 3.325 15.890 -2.881 1.00 6.58 60 THR B N 1
ATOM 1934 C CA . THR B 1 60 ? 4.209 15.344 -1.855 1.00 6.70 60 THR B CA 1
ATOM 1935 C C . THR B 1 60 ? 4.142 16.149 -0.561 1.00 6.70 60 THR B C 1
ATOM 1936 O O . THR B 1 60 ? 3.998 15.582 0.529 1.00 6.53 60 THR B O 1
ATOM 1940 N N . ALA B 1 61 ? 4.229 17.469 -0.691 1.00 6.90 61 ALA B N 1
ATOM 1941 C CA . ALA B 1 61 ? 4.216 18.345 0.472 1.00 7.23 61 ALA B CA 1
ATOM 1942 C C . ALA B 1 61 ? 2.914 18.221 1.246 1.00 7.20 61 ALA B C 1
ATOM 1943 O O . ALA B 1 61 ? 2.930 18.200 2.474 1.00 7.36 61 ALA B O 1
ATOM 1945 N N . ASP B 1 62 ? 1.793 18.122 0.536 1.00 7.08 62 ASP B N 1
ATOM 1946 C CA . ASP B 1 62 ? 0.505 18.053 1.207 1.00 6.95 62 ASP B CA 1
ATOM 1947 C C . ASP B 1 62 ? 0.266 16.709 1.888 1.00 6.51 62 ASP B C 1
ATOM 1948 O O . ASP B 1 62 ? -0.353 16.659 2.949 1.00 6.61 62 ASP B O 1
ATOM 1953 N N . ILE B 1 63 ? 0.766 15.626 1.295 1.00 6.35 63 ILE B N 1
ATOM 1954 C CA . ILE B 1 63 ? 0.717 14.321 1.953 1.00 6.18 63 ILE B CA 1
ATOM 1955 C C . ILE B 1 63 ? 1.432 14.393 3.303 1.00 6.23 63 ILE B C 1
ATOM 1956 O O . ILE B 1 63 ? 0.886 13.988 4.335 1.00 6.48 63 ILE B O 1
ATOM 1961 N N . ILE B 1 64 ? 2.656 14.913 3.286 1.00 6.51 64 ILE B N 1
ATOM 1962 C CA . ILE B 1 64 ? 3.468 14.990 4.491 1.00 6.96 64 ILE B CA 1
ATOM 1963 C C . ILE B 1 64 ? 2.834 15.931 5.512 1.00 6.90 64 ILE B C 1
ATOM 1964 O O . ILE B 1 64 ? 2.796 15.621 6.710 1.00 7.08 64 ILE B O 1
ATOM 1969 N N . ARG B 1 65 ? 2.316 17.061 5.033 1.00 7.09 65 ARG B N 1
ATOM 1970 C CA . ARG B 1 65 ? 1.627 18.006 5.893 1.00 7.34 65 ARG B CA 1
ATOM 1971 C C . ARG B 1 65 ? 0.465 17.325 6.610 1.00 7.00 65 ARG B C 1
ATOM 1972 O O . ARG B 1 65 ? 0.313 17.470 7.829 1.00 7.40 65 ARG B O 1
ATOM 1980 N N . ARG B 1 66 ? -0.345 16.579 5.860 1.00 6.84 66 ARG B N 1
ATOM 1981 C CA . ARG B 1 66 ? -1.518 15.932 6.435 1.00 6.79 66 ARG B CA 1
ATOM 1982 C C . ARG B 1 66 ? -1.157 14.851 7.453 1.00 6.73 66 ARG B C 1
ATOM 1983 O O . ARG B 1 66 ? -1.818 14.711 8.485 1.00 6.69 66 ARG B O 1
ATOM 1991 N N . ILE B 1 67 ? -0.111 14.088 7.162 1.00 6.65 67 ILE B N 1
ATOM 1992 C CA . ILE B 1 67 ? 0.386 13.092 8.105 1.00 6.75 67 ILE B CA 1
ATOM 1993 C C . ILE B 1 67 ? 0.762 13.768 9.426 1.00 7.03 67 ILE B C 1
ATOM 1994 O O . ILE B 1 67 ? 0.320 13.354 10.505 1.00 7.21 67 ILE B O 1
ATOM 1999 N N . ASN B 1 68 ? 1.568 14.818 9.329 1.00 7.69 68 ASN B N 1
ATOM 2000 C CA . ASN B 1 68 ? 2.066 15.497 10.513 1.00 8.56 68 ASN B CA 1
ATOM 2001 C C . ASN B 1 68 ? 0.975 16.219 11.294 1.00 8.25 68 ASN B C 1
ATOM 2002 O O . ASN B 1 68 ? 0.958 16.177 12.526 1.00 8.21 68 ASN B O 1
ATOM 2007 N N . SER B 1 69 ? 0.048 16.854 10.586 1.00 7.93 69 SER B N 1
ATOM 2008 C CA . SER B 1 69 ? -1.041 17.554 11.256 1.00 8.12 69 SER B CA 1
ATOM 2009 C C . SER B 1 69 ? -1.978 16.577 11.971 1.00 7.60 69 SER B C 1
ATOM 2010 O O . SER B 1 69 ? -2.433 16.848 13.088 1.00 7.81 69 SER B O 1
ATOM 2015 N N . GLY B 1 70 ? -2.244 15.430 11.348 1.00 7.15 70 GLY B N 1
ATOM 2016 C CA . GLY B 1 70 ? -3.050 14.404 11.987 1.00 7.11 70 GLY B CA 1
ATOM 2017 C C . GLY B 1 70 ? -2.398 13.888 13.258 1.00 6.71 70 GLY B C 1
ATOM 2018 O O . GLY B 1 70 ? -3.075 13.651 14.260 1.00 6.76 70 GLY B O 1
ATOM 2019 N N . LEU B 1 71 ? -1.079 13.715 13.224 1.00 6.69 71 LEU B N 1
ATOM 2020 C CA . LEU B 1 71 ? -0.350 13.226 14.391 1.00 6.89 71 LEU B CA 1
ATOM 2021 C C . LEU B 1 71 ? -0.314 14.232 15.536 1.00 6.64 71 LEU B C 1
ATOM 2022 O O . LEU B 1 71 ? -0.291 13.837 16.701 1.00 7.13 71 LEU B O 1
ATOM 2027 N N . ALA B 1 72 ? -0.308 15.524 15.214 1.00 6.87 72 ALA B N 1
ATOM 2028 C CA . ALA B 1 72 ? -0.406 16.558 16.243 1.00 7.27 72 ALA B CA 1
ATOM 2029 C C . ALA B 1 72 ? -1.739 16.431 16.982 1.00 7.38 72 ALA B C 1
ATOM 2030 O O . ALA B 1 72 ? -1.787 16.478 18.212 1.00 7.74 72 ALA B O 1
ATOM 2032 N N . ALA B 1 73 ? -2.824 16.257 16.230 1.00 7.65 73 ALA B N 1
ATOM 2033 C CA . ALA B 1 73 ? -4.145 16.100 16.829 1.00 8.10 73 ALA B CA 1
ATOM 2034 C C . ALA B 1 73 ? -4.297 14.774 17.572 1.00 7.88 73 ALA B C 1
ATOM 2035 O O . ALA B 1 73 ? -4.984 14.700 18.590 1.00 8.73 73 ALA B O 1
ATOM 2037 N N . ASN B 1 74 ? -3.650 13.730 17.063 1.00 7.62 74 ASN B N 1
ATOM 2038 C CA . ASN B 1 74 ? -3.805 12.391 17.603 1.00 7.76 74 ASN B CA 1
ATOM 2039 C C . ASN B 1 74 ? -2.552 11.583 17.299 1.00 7.40 74 ASN B C 1
ATOM 2040 O O . ASN B 1 74 ? -2.400 11.090 16.181 1.00 6.94 74 ASN B O 1
ATOM 2045 N N . PRO B 1 75 ? -1.659 11.402 18.277 1.00 7.69 75 PRO B N 1
ATOM 2046 C CA . PRO B 1 75 ? -0.393 10.705 18.027 1.00 7.83 75 PRO B CA 1
ATOM 2047 C C . PRO B 1 75 ? -0.606 9.240 17.660 1.00 7.39 75 PRO B C 1
ATOM 2048 O O . PRO B 1 75 ? 0.348 8.603 17.184 1.00 8.23 75 PRO B O 1
ATOM 2053 N N . ASN B 1 76 ? -1.804 8.723 17.867 1.00 6.84 76 ASN B N 1
ATOM 2054 C CA . ASN B 1 76 ? -2.117 7.326 17.620 1.00 6.68 76 ASN B CA 1
ATOM 2055 C C . ASN B 1 76 ? -2.795 7.056 16.289 1.00 6.41 76 ASN B C 1
ATOM 2056 O O . ASN B 1 76 ? -3.082 5.905 15.970 1.00 6.39 76 ASN B O 1
ATOM 2061 N N . VAL B 1 77 ? -3.048 8.101 15.509 1.00 6.32 77 VAL B N 1
ATOM 2062 C CA . VAL B 1 77 ? -3.731 7.916 14.235 1.00 6.28 77 VAL B CA 1
ATOM 2063 C C . VAL B 1 77 ? -2.916 7.027 13.291 1.00 6.10 77 VAL B C 1
ATOM 2064 O O . VAL B 1 77 ? -1.685 7.081 13.267 1.00 6.56 77 VAL B O 1
ATOM 2068 N N . CYS B 1 78 ? -3.628 6.196 12.535 1.00 5.89 78 CYS B N 1
ATOM 2069 C CA . CYS B 1 78 ? -3.022 5.358 11.510 1.00 5.62 78 CYS B CA 1
ATOM 2070 C C . CYS B 1 78 ? -3.331 5.894 10.128 1.00 5.61 78 CYS B C 1
ATOM 2071 O O . CYS B 1 78 ? -4.406 6.449 9.906 1.00 5.75 78 CYS B O 1
ATOM 2074 N N . TYR B 1 79 ? -2.400 5.707 9.197 1.00 5.47 79 TYR B N 1
ATOM 2075 C CA . TYR B 1 79 ? -2.619 6.090 7.808 1.00 5.26 79 TYR B CA 1
ATOM 2076 C C . TYR B 1 79 ? -2.456 4.934 6.846 1.00 5.20 79 TYR B C 1
ATOM 2077 O O . TYR B 1 79 ? -1.607 4.063 7.043 1.00 5.47 79 TYR B O 1
ATOM 2086 N N . ILE B 1 80 ? -3.257 4.963 5.786 1.00 5.22 80 ILE B N 1
ATOM 2087 C CA . ILE B 1 80 ? -2.916 4.281 4.543 1.00 5.21 80 ILE B CA 1
ATOM 2088 C C . ILE B 1 80 ? -2.690 5.382 3.517 1.00 4.95 80 ILE B C 1
ATOM 2089 O O . ILE B 1 80 ? -3.534 6.270 3.371 1.00 5.67 80 ILE B O 1
ATOM 2094 N N . LEU B 1 81 ? -1.553 5.338 2.825 1.00 4.90 81 LEU B N 1
ATOM 2095 C CA . LEU B 1 81 ? -1.315 6.248 1.708 1.00 5.22 81 LEU B CA 1
ATOM 2096 C C . LEU B 1 81 ? -1.635 5.535 0.414 1.00 5.25 81 LEU B C 1
ATOM 2097 O O . LEU B 1 81 ? -1.123 4.443 0.165 1.00 6.21 81 LEU B O 1
ATOM 2102 N N . GLN B 1 82 ? -2.494 6.147 -0.395 1.00 5.00 82 GLN B N 1
ATOM 2103 C CA . GLN B 1 82 ? -2.927 5.581 -1.667 1.00 5.10 82 GLN B CA 1
ATOM 2104 C C . GLN B 1 82 ? -2.519 6.541 -2.765 1.00 4.97 82 GLN B C 1
ATOM 2105 O O . GLN B 1 82 ? -2.742 7.743 -2.643 1.00 5.01 82 GLN B O 1
ATOM 2111 N N . GLY B 1 83 ? -1.924 6.024 -3.835 1.00 4.98 83 GLY B N 1
ATOM 2112 C CA . GLY B 1 83 ? -1.513 6.880 -4.930 1.00 5.21 83 GLY B CA 1
ATOM 2113 C C . GLY B 1 83 ? -1.728 6.229 -6.273 1.00 5.08 83 GLY B C 1
ATOM 2114 O O . GLY B 1 83 ? -1.414 5.051 -6.453 1.00 5.49 83 GLY B O 1
ATOM 2115 N N . TYR B 1 84 ? -2.265 7.006 -7.210 1.00 5.22 84 TYR B N 1
ATOM 2116 C CA . TYR B 1 84 ? -2.488 6.565 -8.577 1.00 5.37 84 TYR B CA 1
ATOM 2117 C C . TYR B 1 84 ? -1.760 7.489 -9.543 1.00 5.19 84 TYR B C 1
ATOM 2118 O O . TYR B 1 84 ? -1.958 8.704 -9.496 1.00 5.14 84 TYR B O 1
ATOM 2127 N N . SER B 1 85 ? -0.944 6.911 -10.424 1.00 5.25 85 SER B N 1
ATOM 2128 C CA . SER B 1 85 ? -0.373 7.652 -11.548 1.00 5.31 85 SER B CA 1
ATOM 2129 C C . SER B 1 85 ? 0.526 8.783 -11.019 1.00 5.23 85 SER B C 1
ATOM 2130 O O . SER B 1 85 ? 1.428 8.513 -10.234 1.00 5.02 85 SER B O 1
ATOM 2133 N N . GLN B 1 86 ? 0.291 10.037 -11.406 1.00 5.41 86 GLN B N 1
ATOM 2134 C CA . GLN B 1 86 ? 1.041 11.161 -10.837 1.00 5.82 86 GLN B CA 1
ATOM 2135 C C . GLN B 1 86 ? 0.997 11.132 -9.302 1.00 5.43 86 GLN B C 1
ATOM 2136 O O . GLN B 1 86 ? 1.983 11.467 -8.635 1.00 5.91 86 GLN B O 1
ATOM 2142 N N . GLY B 1 87 ? -0.146 10.729 -8.748 1.00 5.18 87 GLY B N 1
ATOM 2143 C CA . GLY B 1 87 ? -0.302 10.620 -7.309 1.00 5.27 87 GLY B CA 1
ATOM 2144 C C . GLY B 1 87 ? 0.542 9.525 -6.684 1.00 5.04 87 GLY B C 1
ATOM 2145 O O . GLY B 1 87 ? 0.927 9.630 -5.524 1.00 5.11 87 GLY B O 1
ATOM 2146 N N . ALA B 1 88 ? 0.815 8.465 -7.443 1.00 5.21 88 ALA B N 1
ATOM 2147 C CA . ALA B 1 88 ? 1.742 7.435 -6.996 1.00 5.43 88 ALA B CA 1
ATOM 2148 C C . ALA B 1 88 ? 3.166 7.985 -6.932 1.00 5.35 88 ALA B C 1
ATOM 2149 O O . ALA B 1 88 ? 3.871 7.746 -5.945 1.00 5.66 88 ALA B O 1
ATOM 2151 N N . ALA B 1 89 ? 3.580 8.729 -7.960 1.00 5.49 89 ALA B N 1
ATOM 2152 C CA . ALA B 1 89 ? 4.883 9.391 -7.922 1.00 5.78 89 ALA B CA 1
ATOM 2153 C C . ALA B 1 89 ? 4.993 10.312 -6.709 1.00 5.57 89 ALA B C 1
ATOM 2154 O O . ALA B 1 89 ? 5.988 10.278 -5.983 1.00 5.95 89 ALA B O 1
ATOM 2156 N N . ALA B 1 90 ? 3.967 11.130 -6.482 1.00 5.44 90 ALA B N 1
ATOM 2157 C CA . ALA B 1 90 ? 3.981 12.050 -5.348 1.00 5.49 90 ALA B CA 1
ATOM 2158 C C . ALA B 1 90 ? 4.127 11.297 -4.027 1.00 5.23 90 ALA B C 1
ATOM 2159 O O . ALA B 1 90 ? 4.826 11.749 -3.121 1.00 5.51 90 ALA B O 1
ATOM 2161 N N . THR B 1 91 ? 3.458 10.151 -3.929 1.00 5.14 91 THR B N 1
ATOM 2162 C CA . THR B 1 91 ? 3.518 9.311 -2.735 1.00 5.05 91 THR B CA 1
ATOM 2163 C C . THR B 1 91 ? 4.905 8.706 -2.547 1.00 5.00 91 THR B C 1
ATOM 2164 O O . THR B 1 91 ? 5.442 8.719 -1.442 1.00 5.29 91 THR B O 1
ATOM 2168 N N . VAL B 1 92 ? 5.485 8.175 -3.623 1.00 5.07 92 VAL B N 1
ATOM 2169 C CA . VAL B 1 92 ? 6.825 7.592 -3.571 1.00 5.30 92 VAL B CA 1
ATOM 2170 C C . VAL B 1 92 ? 7.852 8.615 -3.086 1.00 5.26 92 VAL B C 1
ATOM 2171 O O . VAL B 1 92 ? 8.675 8.322 -2.217 1.00 5.55 92 VAL B O 1
ATOM 2175 N N . VAL B 1 93 ? 7.799 9.818 -3.647 1.00 5.57 93 VAL B N 1
ATOM 2176 C CA . VAL B 1 93 ? 8.722 10.866 -3.230 1.00 5.94 93 VAL B CA 1
ATOM 2177 C C . VAL B 1 93 ? 8.485 11.220 -1.754 1.00 5.55 93 VAL B C 1
ATOM 2178 O O . VAL B 1 93 ? 9.437 11.451 -1.006 1.00 5.96 93 VAL B O 1
ATOM 2182 N N . ALA B 1 94 ? 7.226 11.218 -1.319 1.00 5.64 94 ALA B N 1
ATOM 2183 C CA . ALA B 1 94 ? 6.934 11.416 0.098 1.00 5.68 94 ALA B CA 1
ATOM 2184 C C . ALA B 1 94 ? 7.606 10.357 0.972 1.00 5.52 94 ALA B C 1
ATOM 2185 O O . ALA B 1 94 ? 8.178 10.689 2.008 1.00 5.91 94 ALA B O 1
ATOM 2187 N N . LEU B 1 95 ? 7.558 9.091 0.552 1.00 5.40 95 LEU B N 1
ATOM 2188 C CA . LEU B 1 95 ? 8.197 8.027 1.328 1.00 5.61 95 LEU B CA 1
ATOM 2189 C C . LEU B 1 95 ? 9.690 8.278 1.444 1.00 5.57 95 LEU B C 1
ATOM 2190 O O . LEU B 1 95 ? 10.281 8.117 2.513 1.00 5.91 95 LEU B O 1
ATOM 2195 N N . GLN B 1 96 ? 10.298 8.676 0.332 1.00 5.95 96 GLN B N 1
ATOM 2196 C CA . GLN B 1 96 ? 11.723 8.982 0.315 1.00 6.28 96 GLN B CA 1
ATOM 2197 C C . GLN B 1 96 ? 12.059 10.082 1.321 1.00 6.46 96 GLN B C 1
ATOM 2198 O O . GLN B 1 96 ? 13.018 9.965 2.083 1.00 7.22 96 GLN B O 1
ATOM 2204 N N . GLN B 1 97 ? 11.248 11.137 1.340 1.00 6.75 97 GLN B N 1
ATOM 2205 C CA . GLN B 1 97 ? 11.475 12.259 2.245 1.00 7.32 97 GLN B CA 1
ATOM 2206 C C . GLN B 1 97 ? 11.199 11.915 3.706 1.00 7.37 97 GLN B C 1
ATOM 2207 O O . GLN B 1 97 ? 11.894 12.406 4.599 1.00 8.01 97 GLN B O 1
ATOM 2213 N N . LEU B 1 98 ? 10.197 11.076 3.951 1.00 7.62 98 LEU B N 1
ATOM 2214 C CA . LEU B 1 98 ? 9.816 10.714 5.312 1.00 8.32 98 LEU B CA 1
ATOM 2215 C C . LEU B 1 98 ? 10.877 9.874 6.000 1.00 8.73 98 LEU B C 1
ATOM 2216 O O . LEU B 1 98 ? 11.030 9.949 7.216 1.00 9.72 98 LEU B O 1
ATOM 2221 N N . GLY B 1 99 ? 11.601 9.074 5.227 1.00 8.62 99 GLY B N 1
ATOM 2222 C CA . GLY B 1 99 ? 12.569 8.156 5.799 1.00 8.86 99 GLY B CA 1
ATOM 2223 C C . GLY B 1 99 ? 11.903 6.930 6.396 1.00 8.64 99 GLY B C 1
ATOM 2224 O O . GLY B 1 99 ? 10.692 6.713 6.226 1.00 8.86 99 GLY B O 1
ATOM 2225 N N . THR B 1 100 ? 12.694 6.134 7.111 1.00 8.78 100 THR B N 1
ATOM 2226 C CA . THR B 1 100 ? 12.232 4.843 7.619 1.00 9.47 100 THR B CA 1
ATOM 2227 C C . THR B 1 100 ? 12.341 4.723 9.133 1.00 10.06 100 THR B C 1
ATOM 2228 O O . THR B 1 100 ? 12.468 3.624 9.672 1.00 10.57 100 THR B O 1
ATOM 2232 N N . SER B 1 101 ? 12.274 5.863 9.807 1.00 10.75 101 SER B N 1
ATOM 2233 C CA . SER B 1 101 ? 12.226 5.905 11.262 1.00 11.85 101 SER B CA 1
ATOM 2234 C C . SER B 1 101 ? 11.417 7.124 11.684 1.00 11.85 101 SER B C 1
ATOM 2235 O O . SER B 1 101 ? 11.291 8.086 10.926 1.00 12.44 101 SER B O 1
ATOM 2238 N N . GLY B 1 102 ? 10.850 7.069 12.884 1.00 11.75 102 GLY B N 1
ATOM 2239 C CA . GLY B 1 102 ? 10.146 8.211 13.432 1.00 11.27 102 GLY B CA 1
ATOM 2240 C C . GLY B 1 102 ? 8.642 8.075 13.374 1.00 10.82 102 GLY B C 1
ATOM 2241 O O . GLY B 1 102 ? 8.107 7.117 12.809 1.00 10.82 102 GLY B O 1
ATOM 2242 N N . ALA B 1 103 ? 7.963 9.055 13.963 1.00 10.64 103 ALA B N 1
ATOM 2243 C CA . ALA B 1 103 ? 6.517 9.011 14.151 1.00 10.09 103 ALA B CA 1
ATOM 2244 C C . ALA B 1 103 ? 5.718 8.926 12.853 1.00 9.43 103 ALA B C 1
ATOM 2245 O O . ALA B 1 103 ? 4.735 8.186 12.787 1.00 9.36 103 ALA B O 1
ATOM 2247 N N . ALA B 1 104 ? 6.126 9.679 11.833 1.00 9.27 104 ALA B N 1
ATOM 2248 C CA . ALA B 1 104 ? 5.400 9.683 10.564 1.00 9.07 104 ALA B CA 1
ATOM 2249 C C . ALA B 1 104 ? 5.506 8.324 9.874 1.00 8.34 104 ALA B C 1
ATOM 2250 O O . ALA B 1 104 ? 4.495 7.743 9.470 1.00 7.98 104 ALA B O 1
ATOM 2252 N N . PHE B 1 105 ? 6.729 7.804 9.779 1.00 8.10 105 PHE B N 1
ATOM 2253 C CA . PHE B 1 105 ? 6.949 6.460 9.253 1.00 8.08 105 PHE B CA 1
ATOM 2254 C C . PHE B 1 105 ? 6.109 5.443 10.015 1.00 7.82 105 PHE B C 1
ATOM 2255 O O . PHE B 1 105 ? 5.416 4.626 9.415 1.00 8.04 105 PHE B O 1
ATOM 2263 N N . ASN B 1 106 ? 6.165 5.503 11.342 1.00 8.07 106 ASN B N 1
ATOM 2264 C CA . ASN B 1 106 ? 5.449 4.547 12.170 1.00 8.40 106 ASN B CA 1
ATOM 2265 C C . ASN B 1 106 ? 3.935 4.606 11.965 1.00 7.72 106 ASN B C 1
ATOM 2266 O O . ASN B 1 106 ? 3.264 3.575 11.999 1.00 8.15 106 ASN B O 1
ATOM 2275 N N . ALA B 1 107 ? 3.403 5.810 11.761 1.00 6.77 107 ALA B N 1
ATOM 2276 C CA . ALA B 1 107 ? 1.960 6.006 11.643 1.00 6.66 107 ALA B CA 1
ATOM 2277 C C . ALA B 1 107 ? 1.389 5.446 10.350 1.00 5.89 107 ALA B C 1
ATOM 2278 O O . ALA B 1 107 ? 0.214 5.070 10.296 1.00 6.01 107 ALA B O 1
ATOM 2280 N N . VAL B 1 108 ? 2.209 5.427 9.304 1.00 5.49 108 VAL B N 1
ATOM 2281 C CA . VAL B 1 108 ? 1.764 4.917 8.019 1.00 5.66 108 VAL B CA 1
ATOM 2282 C C . VAL B 1 108 ? 1.842 3.397 8.046 1.00 5.33 108 VAL B C 1
ATOM 2283 O O . VAL B 1 108 ? 2.921 2.805 8.037 1.00 6.18 108 VAL B O 1
ATOM 2287 N N . LYS B 1 109 ? 0.678 2.767 8.093 1.00 5.69 109 LYS B N 1
ATOM 2288 C CA . LYS B 1 109 ? 0.609 1.318 8.215 1.00 5.90 109 LYS B CA 1
ATOM 2289 C C . LYS B 1 109 ? 0.674 0.602 6.876 1.00 5.91 109 LYS B C 1
ATOM 2290 O O . LYS B 1 109 ? 1.019 -0.576 6.820 1.00 6.32 109 LYS B O 1
ATOM 2296 N N . GLY B 1 110 ? 0.332 1.307 5.804 1.00 5.68 110 GLY B N 1
ATOM 2297 C CA . GLY B 1 110 ? 0.350 0.720 4.481 1.00 5.48 110 GLY B CA 1
ATOM 2298 C C . GLY B 1 110 ? 0.408 1.778 3.409 1.00 5.20 110 GLY B C 1
ATOM 2299 O O . GLY B 1 110 ? -0.093 2.897 3.592 1.00 5.35 110 GLY B O 1
ATOM 2300 N N . VAL B 1 111 ? 1.021 1.406 2.288 1.00 5.00 111 VAL B N 1
ATOM 2301 C CA . VAL B 1 111 ? 1.088 2.232 1.095 1.00 5.11 111 VAL B CA 1
ATOM 2302 C C . VAL B 1 111 ? 0.556 1.385 -0.053 1.00 5.05 111 VAL B C 1
ATOM 2303 O O . VAL B 1 111 ? 1.071 0.300 -0.312 1.00 5.58 111 VAL B O 1
ATOM 2307 N N . PHE B 1 112 ? -0.482 1.884 -0.716 1.00 4.99 112 PHE B N 1
ATOM 2308 C CA . PHE B 1 112 ? -1.136 1.177 -1.802 1.00 5.32 112 PHE B CA 1
ATOM 2309 C C . PHE B 1 112 ? -1.033 2.022 -3.062 1.00 5.14 112 PHE B C 1
ATOM 2310 O O . PHE B 1 112 ? -1.564 3.133 -3.113 1.00 5.55 112 PHE B O 1
ATOM 2318 N N . LEU B 1 113 ? -0.327 1.498 -4.061 1.00 5.16 113 LEU B N 1
ATOM 2319 C CA . LEU B 1 113 ? -0.082 2.224 -5.300 1.00 5.24 113 LEU B CA 1
ATOM 2320 C C . LEU B 1 113 ? -0.677 1.470 -6.471 1.00 5.36 113 LEU B C 1
ATOM 2321 O O . LEU B 1 113 ? -0.641 0.236 -6.510 1.00 5.85 113 LEU B O 1
ATOM 2326 N N . ILE B 1 114 ? -1.219 2.226 -7.423 1.00 5.38 114 ILE B N 1
ATOM 2327 C CA . ILE B 1 114 ? -1.668 1.689 -8.703 1.00 5.71 114 ILE B CA 1
ATOM 2328 C C . ILE B 1 114 ? -1.096 2.552 -9.822 1.00 5.52 114 ILE B C 1
ATOM 2329 O O . ILE B 1 114 ? -1.043 3.778 -9.715 1.00 5.73 114 ILE B O 1
ATOM 2334 N N . GLY B 1 115 ? -0.653 1.908 -10.896 1.00 5.53 115 GLY B N 1
ATOM 2335 C CA . GLY B 1 115 ? -0.122 2.631 -12.040 1.00 5.60 115 GLY B CA 1
ATOM 2336 C C . GLY B 1 115 ? 1.028 3.552 -11.667 1.00 5.25 115 GLY B C 1
ATOM 2337 O O . GLY B 1 115 ? 1.021 4.741 -11.993 1.00 5.59 115 GLY B O 1
ATOM 2338 N N . ASN B 1 116 ? 2.020 2.989 -10.986 1.00 5.40 116 ASN B N 1
ATOM 2339 C CA . ASN B 1 116 ? 3.114 3.755 -10.402 1.00 5.27 116 ASN B CA 1
ATOM 2340 C C . ASN B 1 116 ? 4.234 4.032 -11.408 1.00 5.27 116 ASN B C 1
ATOM 2341 O O . ASN B 1 116 ? 4.912 3.097 -11.834 1.00 5.35 116 ASN B O 1
ATOM 2346 N N . PRO B 1 117 ? 4.476 5.296 -11.777 1.00 5.35 117 PRO B N 1
ATOM 2347 C CA . PRO B 1 117 ? 5.588 5.594 -12.693 1.00 5.71 117 PRO B CA 1
ATOM 2348 C C . PRO B 1 117 ? 6.938 5.184 -12.104 1.00 5.43 117 PRO B C 1
ATOM 2349 O O . PRO B 1 117 ? 7.885 4.939 -12.851 1.00 5.47 117 PRO B O 1
ATOM 2353 N N . ASP B 1 118 ? 7.014 5.118 -10.777 1.00 5.62 118 ASP B N 1
ATOM 2354 C CA . ASP B 1 118 ? 8.252 4.767 -10.094 1.00 5.80 118 ASP B CA 1
ATOM 2355 C C . ASP B 1 118 ? 8.356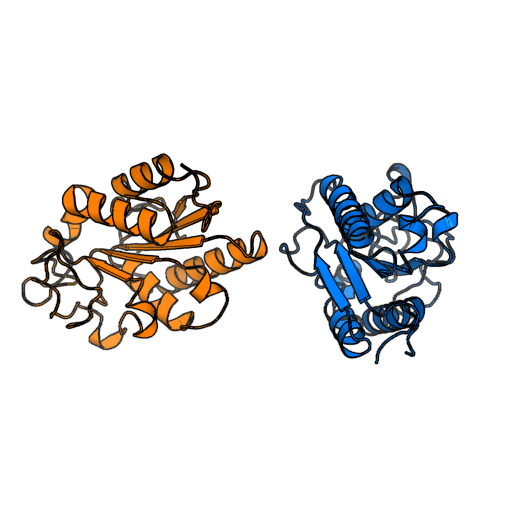 3.289 -9.748 1.00 5.81 118 ASP B C 1
ATOM 2356 O O . ASP B 1 118 ? 9.165 2.891 -8.909 1.00 6.15 118 ASP B O 1
ATOM 2361 N N . HIS B 1 119 ? 7.555 2.479 -10.423 1.00 5.97 119 HIS B N 1
ATOM 2362 C CA . HIS B 1 119 ? 7.596 1.038 -10.269 1.00 6.21 119 HIS B CA 1
ATOM 2363 C C . HIS B 1 119 ? 9.027 0.538 -10.495 1.00 6.00 119 HIS B C 1
ATOM 2364 O O . HIS B 1 119 ? 9.672 0.911 -11.476 1.00 6.30 119 HIS B O 1
ATOM 2371 N N . LYS B 1 120 ? 9.531 -0.280 -9.573 1.00 6.52 120 LYS B N 1
ATOM 2372 C CA . LYS B 1 120 ? 10.914 -0.746 -9.637 1.00 7.06 120 LYS B CA 1
ATOM 2373 C C . LYS B 1 120 ? 10.981 -2.252 -9.780 1.00 7.06 120 LYS B C 1
ATOM 2374 O O . LYS B 1 120 ? 10.430 -2.991 -8.964 1.00 7.16 120 LYS B O 1
ATOM 2384 N N . SER B 1 121 ? 11.688 -2.697 -10.811 1.00 7.39 121 SER B N 1
ATOM 2385 C CA . SER B 1 121 ? 11.853 -4.116 -11.065 1.00 7.83 121 SER B CA 1
ATOM 2386 C C . SER B 1 121 ? 12.390 -4.849 -9.839 1.00 7.86 121 SER B C 1
ATOM 2387 O O . SER B 1 121 ? 13.407 -4.462 -9.266 1.00 8.39 121 SER B O 1
ATOM 2390 N N . GLY B 1 122 ? 11.679 -5.898 -9.442 1.00 7.81 122 GLY B N 1
ATOM 2391 C CA . GLY B 1 122 ? 12.171 -6.827 -8.442 1.00 8.08 122 GLY B CA 1
ATOM 2392 C C . GLY B 1 122 ? 11.671 -6.630 -7.030 1.00 8.10 122 GLY B C 1
ATOM 2393 O O . GLY B 1 122 ? 11.847 -7.516 -6.195 1.00 9.26 122 GLY B O 1
ATOM 2394 N N . LEU B 1 123 ? 11.055 -5.488 -6.740 1.00 7.90 123 LEU B N 1
ATOM 2395 C CA . LEU B 1 123 ? 10.578 -5.255 -5.380 1.00 8.01 123 LEU B CA 1
ATOM 2396 C C . LEU B 1 123 ? 9.442 -6.202 -5.032 1.00 8.00 123 LEU B C 1
ATOM 2397 O O . LEU B 1 123 ? 8.527 -6.410 -5.829 1.00 8.35 123 LEU B O 1
ATOM 2402 N N . THR B 1 124 ? 9.501 -6.780 -3.836 1.00 8.36 124 THR B N 1
ATOM 2403 C CA . THR B 1 124 ? 8.532 -7.805 -3.457 1.00 9.14 124 THR B CA 1
ATOM 2404 C C . THR B 1 124 ? 7.158 -7.247 -3.088 1.00 8.38 124 THR B C 1
ATOM 2405 O O . THR B 1 124 ? 6.229 -8.012 -2.853 1.00 9.23 124 THR B O 1
ATOM 2409 N N . CYS B 1 125 ? 7.032 -5.920 -3.055 1.00 7.55 125 CYS B N 1
ATOM 2410 C CA . CYS B 1 125 ? 5.726 -5.276 -2.938 1.00 6.99 125 CYS B CA 1
ATOM 2411 C C . CYS B 1 125 ? 4.962 -5.268 -4.258 1.00 6.91 125 CYS B C 1
ATOM 2412 O O . CYS B 1 125 ? 3.782 -4.910 -4.283 1.00 7.07 125 CYS B O 1
ATOM 2415 N N . ASN B 1 126 ? 5.633 -5.641 -5.351 1.00 7.06 126 ASN B N 1
ATOM 2416 C CA . ASN B 1 126 ? 5.041 -5.537 -6.682 1.00 7.27 126 ASN B CA 1
ATOM 2417 C C . ASN B 1 126 ? 4.131 -6.714 -7.006 1.00 7.53 126 ASN B C 1
ATOM 2418 O O . ASN B 1 126 ? 4.567 -7.871 -6.987 1.00 7.97 126 ASN B O 1
ATOM 2423 N N . VAL B 1 127 ? 2.881 -6.412 -7.338 1.00 7.26 127 VAL B N 1
ATOM 2424 C CA . VAL B 1 127 ? 1.956 -7.423 -7.847 1.00 7.53 127 VAL B CA 1
ATOM 2425 C C . VAL B 1 127 ? 1.248 -6.916 -9.096 1.00 7.37 127 VAL B C 1
ATOM 2426 O O . VAL B 1 127 ? 1.214 -5.710 -9.363 1.00 7.41 127 VAL B O 1
ATOM 2430 N N . ASP B 1 128 ? 0.686 -7.844 -9.863 1.00 7.74 128 ASP B N 1
ATOM 2431 C CA . ASP B 1 128 ? -0.172 -7.463 -10.973 1.00 8.14 128 ASP B CA 1
ATOM 2432 C C . ASP B 1 128 ? -1.621 -7.342 -10.497 1.00 8.55 128 ASP B C 1
ATOM 2433 O O . ASP B 1 128 ? -1.908 -7.494 -9.306 1.00 8.82 128 ASP B O 1
ATOM 2438 N N . SER B 1 129 ? -2.534 -7.064 -11.422 1.00 9.11 129 SER B N 1
ATOM 2439 C CA . SER B 1 129 ? -3.931 -6.832 -11.061 1.00 10.11 129 SER B CA 1
ATOM 2440 C C . SER B 1 129 ? -4.642 -8.079 -10.542 1.00 10.62 129 SER B C 1
ATOM 2441 O O . SER B 1 129 ? -5.722 -7.978 -9.960 1.00 11.30 129 SER B O 1
ATOM 2444 N N . ASN B 1 130 ? -4.026 -9.240 -10.750 1.00 11.47 130 ASN B N 1
ATOM 2445 C CA . ASN B 1 130 ? -4.554 -10.511 -10.261 1.00 12.44 130 ASN B CA 1
ATOM 2446 C C . ASN B 1 130 ? -3.851 -10.997 -8.994 1.00 12.50 130 ASN B C 1
ATOM 2447 O O . ASN B 1 130 ? -4.083 -12.119 -8.535 1.00 13.13 130 ASN B O 1
ATOM 2452 N N . GLY B 1 131 ? -2.994 -10.148 -8.433 1.00 12.20 131 GLY B N 1
ATOM 2453 C CA . GLY B 1 131 ? -2.241 -10.484 -7.235 1.00 11.95 131 GLY B CA 1
ATOM 2454 C C . GLY B 1 131 ? -1.019 -11.342 -7.506 1.00 11.72 131 GLY B C 1
ATOM 2455 O O . GLY B 1 131 ? -0.354 -11.782 -6.565 1.00 12.16 131 GLY B O 1
ATOM 2456 N N . GLY B 1 132 ? -0.730 -11.577 -8.787 1.00 11.42 132 GLY B N 1
ATOM 2457 C CA . GLY B 1 132 ? 0.408 -12.377 -9.204 1.00 11.37 132 GLY B CA 1
ATOM 2458 C C . GLY B 1 132 ? 1.643 -11.540 -9.474 1.00 11.13 132 GLY B C 1
ATOM 2459 O O . GLY B 1 132 ? 1.686 -10.352 -9.146 1.00 11.07 132 GLY B O 1
ATOM 2460 N N . THR B 1 133 ? 2.646 -12.154 -10.093 1.00 11.39 133 THR B N 1
ATOM 2461 C CA . THR B 1 133 ? 3.946 -11.507 -10.256 1.00 11.90 133 THR B CA 1
ATOM 2462 C C . THR B 1 133 ? 4.332 -11.189 -11.703 1.00 11.40 133 THR B C 1
ATOM 2463 O O . THR B 1 133 ? 5.509 -10.964 -11.981 1.00 11.67 133 THR B O 1
ATOM 2467 N N . THR B 1 134 ? 3.363 -11.144 -12.616 1.00 11.05 134 THR B N 1
ATOM 2468 C CA . THR B 1 134 ? 3.689 -10.931 -14.035 1.00 10.99 134 THR B CA 1
ATOM 2469 C C . THR B 1 134 ? 4.271 -9.552 -14.344 1.00 10.79 134 THR B C 1
ATOM 2470 O O . THR B 1 134 ? 4.830 -9.346 -15.424 1.00 11.74 134 THR B O 1
ATOM 2474 N N . THR B 1 135 ? 4.117 -8.606 -13.420 1.00 10.01 135 THR B N 1
ATOM 2475 C CA . THR B 1 135 ? 4.725 -7.284 -13.581 1.00 9.45 135 THR B CA 1
ATOM 2476 C C . THR B 1 135 ? 5.697 -6.959 -12.451 1.00 9.16 135 THR B C 1
ATOM 2477 O O . THR B 1 135 ? 6.006 -5.791 -12.212 1.00 9.28 135 THR B O 1
ATOM 2481 N N . ARG B 1 136 ? 6.192 -7.977 -11.754 1.00 9.02 136 ARG B N 1
ATOM 2482 C CA . ARG B 1 136 ? 7.098 -7.712 -10.640 1.00 9.07 136 ARG B CA 1
ATOM 2483 C C . ARG B 1 136 ? 8.468 -7.218 -11.096 1.00 8.65 136 ARG B C 1
ATOM 2484 O O . ARG B 1 136 ? 9.047 -6.334 -10.462 1.00 8.80 136 ARG B O 1
ATOM 2492 N N . ASN B 1 137 ? 8.969 -7.789 -12.193 1.00 8.60 137 ASN B N 1
ATOM 2493 C CA . ASN B 1 137 ? 10.344 -7.564 -12.632 1.00 8.45 137 ASN B CA 1
ATOM 2494 C C . ASN B 1 137 ? 10.446 -6.642 -13.846 1.00 7.91 137 ASN B C 1
ATOM 2495 O O . ASN B 1 137 ? 11.106 -6.944 -14.848 1.00 8.39 137 ASN B O 1
ATOM 2500 N N . VAL B 1 138 ? 9.789 -5.495 -13.730 1.00 7.57 138 VAL B N 1
ATOM 2501 C CA . VAL B 1 138 ? 9.787 -4.501 -14.787 1.00 7.40 138 VAL B CA 1
ATOM 2502 C C . VAL B 1 138 ? 9.827 -3.115 -14.156 1.00 6.93 138 VAL B C 1
ATOM 2503 O O . VAL B 1 138 ? 9.321 -2.912 -13.047 1.00 7.04 138 VAL B O 1
ATOM 2507 N N . ASN B 1 139 ? 10.450 -2.181 -14.865 1.00 6.82 139 ASN B N 1
ATOM 2508 C CA . ASN B 1 139 ? 10.540 -0.799 -14.430 1.00 6.56 139 ASN B CA 1
ATOM 2509 C C . ASN B 1 139 ? 9.439 0.068 -15.002 1.00 6.27 139 ASN B C 1
ATOM 2510 O O . ASN B 1 139 ? 8.980 -0.135 -16.135 1.00 6.56 139 ASN B O 1
ATOM 2515 N N . GLY B 1 140 ? 9.032 1.052 -14.209 1.00 6.28 140 GLY B N 1
ATOM 2516 C CA . GLY B 1 140 ? 8.131 2.088 -14.669 1.00 6.28 140 GLY B CA 1
ATOM 2517 C C . GLY B 1 140 ? 8.863 3.175 -15.433 1.00 6.01 140 GLY B C 1
ATOM 2518 O O . GLY B 1 140 ? 10.100 3.171 -15.544 1.00 6.79 140 GLY B O 1
ATOM 2519 N N . LEU B 1 141 ? 8.089 4.127 -15.946 1.00 5.92 141 LEU B N 1
ATOM 2520 C CA . LEU B 1 141 ? 8.625 5.165 -16.827 1.00 6.30 141 LEU B CA 1
ATOM 2521 C C . LEU B 1 141 ? 9.501 6.191 -16.118 1.00 6.48 141 LEU B C 1
ATOM 2522 O O . LEU B 1 141 ? 10.283 6.887 -16.775 1.00 7.34 141 LEU B O 1
ATOM 2531 N N . SER B 1 142 ? 9.354 6.308 -14.797 1.00 6.48 142 SER B N 1
ATOM 2532 C CA . SER B 1 142 ? 10.057 7.346 -14.054 1.00 6.67 142 SER B CA 1
ATOM 2533 C C . SER B 1 142 ? 11.118 6.858 -13.072 1.00 6.48 142 SER B C 1
ATOM 2534 O O . SER B 1 142 ? 11.901 7.659 -12.572 1.00 6.97 142 SER B O 1
ATOM 2537 N N . VAL B 1 143 ? 11.144 5.560 -12.782 1.00 6.65 143 VAL B N 1
ATOM 2538 C CA . VAL B 1 143 ? 12.005 5.056 -11.713 1.00 7.09 143 VAL B CA 1
ATOM 2539 C C . VAL B 1 143 ? 13.491 5.367 -11.928 1.00 7.25 143 VAL B C 1
ATOM 2540 O O . VAL B 1 143 ? 14.201 5.672 -10.970 1.00 7.64 143 VAL B O 1
ATOM 2544 N N . ALA B 1 144 ? 13.953 5.325 -13.178 1.00 7.73 144 ALA B N 1
ATOM 2545 C CA . ALA B 1 144 ? 15.374 5.545 -13.445 1.00 8.27 144 ALA B CA 1
ATOM 2546 C C . ALA B 1 144 ? 15.861 6.902 -12.949 1.00 8.68 144 ALA B C 1
ATOM 2547 O O . ALA B 1 144 ? 17.002 7.019 -12.497 1.00 9.64 144 ALA B O 1
ATOM 2549 N N . TYR B 1 145 ? 15.003 7.919 -13.029 1.00 8.61 145 TYR B N 1
ATOM 2550 C CA . TYR B 1 145 ? 15.396 9.267 -12.615 1.00 8.79 145 TYR B CA 1
ATOM 2551 C C . TYR B 1 145 ? 14.792 9.728 -11.284 1.00 8.79 145 TYR B C 1
ATOM 2552 O O . TYR B 1 145 ? 15.368 10.586 -10.611 1.00 9.95 145 TYR B O 1
ATOM 2561 N N . GLN B 1 146 ? 13.645 9.163 -10.903 1.00 8.04 146 GLN B N 1
ATOM 2562 C CA . GLN B 1 146 ? 12.930 9.614 -9.705 1.00 7.77 146 GLN B CA 1
ATOM 2563 C C . GLN B 1 146 ? 13.103 8.677 -8.506 1.00 7.42 146 GLN B C 1
ATOM 2564 O O . GLN B 1 146 ? 12.755 9.031 -7.373 1.00 7.72 146 GLN B O 1
ATOM 2570 N N . GLY B 1 147 ? 13.639 7.488 -8.752 1.00 7.52 147 GLY B N 1
ATOM 2571 C CA . GLY B 1 147 ? 13.811 6.512 -7.696 1.00 7.47 147 GLY B CA 1
ATOM 2572 C C . GLY B 1 147 ? 12.537 5.755 -7.384 1.00 7.14 147 GLY B C 1
ATOM 2573 O O . GLY B 1 147 ? 11.521 5.891 -8.069 1.00 7.59 147 GLY B O 1
ATOM 2574 N N . SER B 1 148 ? 12.604 4.963 -6.325 1.00 7.35 148 SER B N 1
ATOM 2575 C CA . SER B 1 148 ? 11.582 3.974 -6.032 1.00 7.43 148 SER B CA 1
ATOM 2576 C C . SER B 1 148 ? 11.057 4.092 -4.616 1.00 6.65 148 SER B C 1
ATOM 2577 O O . SER B 1 148 ? 11.527 4.912 -3.829 1.00 6.61 148 SER B O 1
ATOM 2580 N N . VAL B 1 149 ? 10.097 3.236 -4.294 1.00 6.37 149 VAL B N 1
ATOM 2581 C CA . VAL B 1 149 ? 9.733 2.972 -2.910 1.00 6.23 149 VAL B CA 1
ATOM 2582 C C . VAL B 1 149 ? 11.025 2.592 -2.173 1.00 5.95 149 VAL B C 1
ATOM 2583 O O . VAL B 1 149 ? 11.734 1.689 -2.618 1.00 6.32 149 VAL B O 1
ATOM 2587 N N . PRO B 1 150 ? 11.371 3.281 -1.083 1.00 6.02 150 PRO B N 1
ATOM 2588 C CA . PRO B 1 150 ? 12.582 2.911 -0.337 1.00 5.93 150 PRO B CA 1
ATOM 2589 C C . PRO B 1 150 ? 12.496 1.504 0.227 1.00 6.03 150 PRO B C 1
ATOM 2590 O O . PRO B 1 150 ? 11.410 1.023 0.575 1.00 5.95 150 PRO B O 1
ATOM 2594 N N . SER B 1 151 ? 13.650 0.855 0.329 1.00 6.31 151 SER B N 1
ATOM 2595 C CA . SER B 1 151 ? 13.724 -0.507 0.839 1.00 6.76 151 SER B CA 1
ATOM 2596 C C . SER B 1 151 ? 12.960 -0.694 2.149 1.00 6.45 151 SER B C 1
ATOM 2597 O O . SER B 1 151 ? 12.239 -1.681 2.318 1.00 6.72 151 SER B O 1
ATOM 2602 N N . GLY B 1 152 ? 13.103 0.260 3.066 1.00 6.53 152 GLY B N 1
ATOM 2603 C CA . GLY B 1 152 ? 12.479 0.157 4.376 1.00 6.62 152 GLY B CA 1
ATOM 2604 C C . GLY B 1 152 ? 10.976 0.344 4.401 1.00 6.34 152 GLY B C 1
ATOM 2605 O O . GLY B 1 152 ? 10.371 0.183 5.457 1.00 6.98 152 GLY B O 1
ATOM 2606 N N . TRP B 1 153 ? 10.386 0.700 3.262 1.00 5.92 153 TRP B N 1
ATOM 2607 C CA . TRP B 1 153 ? 8.939 0.824 3.114 1.00 5.84 153 TRP B CA 1
ATOM 2608 C C . TRP B 1 153 ? 8.312 -0.383 2.422 1.00 5.80 153 TRP B C 1
ATOM 2609 O O . TRP B 1 153 ? 7.093 -0.545 2.449 1.00 6.02 153 TRP B O 1
ATOM 2620 N N . VAL B 1 154 ? 9.136 -1.212 1.786 1.00 6.14 154 VAL B N 1
ATOM 2621 C CA . VAL B 1 154 ? 8.634 -2.280 0.924 1.00 6.64 154 VAL B CA 1
ATOM 2622 C C . VAL B 1 154 ? 7.682 -3.233 1.647 1.00 6.62 154 VAL B C 1
ATOM 2623 O O . VAL B 1 154 ? 6.660 -3.631 1.085 1.00 6.85 154 VAL B O 1
ATOM 2627 N N . SER B 1 155 ? 8.007 -3.576 2.893 1.00 6.84 155 SER B N 1
ATOM 2628 C CA . SER B 1 155 ? 7.226 -4.559 3.641 1.00 7.57 155 SER B CA 1
ATOM 2629 C C . SER B 1 155 ? 5.805 -4.107 3.953 1.00 7.58 155 SER B C 1
ATOM 2630 O O . SER B 1 155 ? 4.960 -4.939 4.282 1.00 8.66 155 SER B O 1
ATOM 2633 N N . LYS B 1 156 ? 5.535 -2.808 3.864 1.00 6.85 156 LYS B N 1
ATOM 2634 C CA . LYS B 1 156 ? 4.164 -2.347 4.062 1.00 7.08 156 LYS B CA 1
ATOM 2635 C C . LYS B 1 156 ? 3.601 -1.628 2.836 1.00 6.19 156 LYS B C 1
ATOM 2636 O O . LYS B 1 156 ? 2.656 -0.849 2.934 1.00 6.11 156 LYS B O 1
ATOM 2642 N N . THR B 1 157 ? 4.167 -1.942 1.674 1.00 5.99 157 THR B N 1
ATOM 2643 C CA . THR B 1 157 ? 3.689 -1.411 0.407 1.00 5.75 157 THR B CA 1
ATOM 2644 C C . THR B 1 157 ? 3.096 -2.521 -0.445 1.00 5.73 157 THR B C 1
ATOM 2645 O O . THR B 1 157 ? 3.552 -3.664 -0.398 1.00 6.11 157 THR B O 1
ATOM 2649 N N . LEU B 1 158 ? 2.070 -2.168 -1.210 1.00 5.76 158 LEU B N 1
ATOM 2650 C CA . LEU B 1 158 ? 1.565 -3.007 -2.281 1.00 6.28 158 LEU B CA 1
ATOM 2651 C C . LEU B 1 158 ? 1.528 -2.130 -3.523 1.00 6.27 158 LEU B C 1
ATOM 2652 O O . LEU B 1 158 ? 0.803 -1.136 -3.560 1.00 6.64 158 LEU B O 1
ATOM 2657 N N . ASP B 1 159 ? 2.353 -2.475 -4.510 1.00 6.21 159 ASP B N 1
ATOM 2658 C CA . ASP B 1 159 ? 2.456 -1.704 -5.739 1.00 6.26 159 ASP B CA 1
ATOM 2659 C C . ASP B 1 159 ? 1.861 -2.521 -6.873 1.00 6.48 159 ASP B C 1
ATOM 2660 O O . ASP B 1 159 ? 2.476 -3.469 -7.373 1.00 6.70 159 ASP B O 1
ATOM 2665 N N . VAL B 1 160 ? 0.640 -2.151 -7.241 1.00 6.56 160 VAL B N 1
ATOM 2666 C CA . VAL B 1 160 ? -0.165 -2.898 -8.195 1.00 6.57 160 VAL B CA 1
ATOM 2667 C C . VAL B 1 160 ? 0.027 -2.326 -9.595 1.00 6.42 160 VAL B C 1
ATOM 2668 O O . VAL B 1 160 ? -0.231 -1.144 -9.842 1.00 6.46 160 VAL B O 1
ATOM 2672 N N . CYS B 1 161 ? 0.505 -3.171 -10.503 1.00 6.58 161 CYS B N 1
ATOM 2673 C CA . CYS B 1 161 ? 0.746 -2.771 -11.879 1.00 6.86 161 CYS B CA 1
ATOM 2674 C C . CYS B 1 161 ? 0.055 -3.741 -12.825 1.00 7.04 161 CYS B C 1
ATOM 2675 O O . CYS B 1 161 ? 0.428 -4.913 -12.905 1.00 7.35 161 CYS B O 1
ATOM 2678 N N . ALA B 1 162 ? -0.959 -3.252 -13.532 1.00 7.32 162 ALA B N 1
ATOM 2679 C CA . ALA B 1 162 ? -1.655 -4.065 -14.520 1.00 7.46 162 ALA B CA 1
ATOM 2680 C C . ALA B 1 162 ? -0.725 -4.390 -15.680 1.00 7.55 162 ALA B C 1
ATOM 2681 O O . ALA B 1 162 ? -0.019 -3.518 -16.184 1.00 7.51 162 ALA B O 1
ATOM 2683 N N . TYR B 1 163 ? -0.718 -5.651 -16.102 1.00 7.90 163 TYR B N 1
ATOM 2684 C CA . TYR B 1 163 ? 0.059 -6.053 -17.263 1.00 8.12 163 TYR B CA 1
ATOM 2685 C C . TYR B 1 163 ? -0.317 -5.176 -18.452 1.00 7.94 163 TYR B C 1
ATOM 2686 O O . TYR B 1 163 ? -1.492 -5.040 -18.787 1.00 8.59 163 TYR B O 1
ATOM 2695 N N . GLY B 1 164 ? 0.685 -4.561 -19.065 1.00 7.56 164 GLY B N 1
ATOM 2696 C CA . GLY B 1 164 ? 0.457 -3.700 -20.207 1.00 7.22 164 GLY B CA 1
ATOM 2697 C C . GLY B 1 164 ? 0.153 -2.250 -19.881 1.00 6.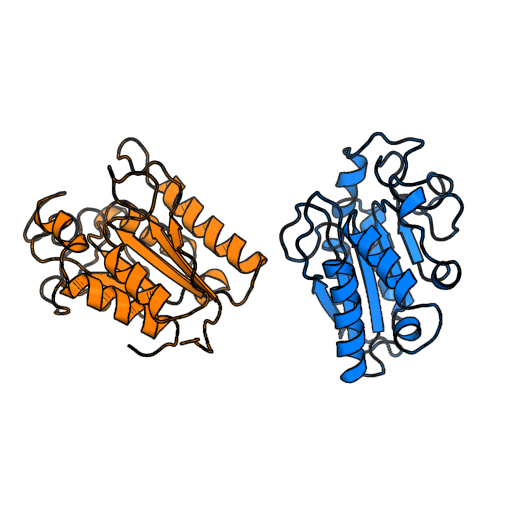85 164 GLY B C 1
ATOM 2698 O O . GLY B 1 164 ? -0.024 -1.452 -20.803 1.00 7.24 164 GLY B O 1
ATOM 2699 N N . ASP B 1 165 ? 0.065 -1.903 -18.597 1.00 6.51 165 ASP B N 1
ATOM 2700 C CA . ASP B 1 165 ? -0.040 -0.504 -18.193 1.00 6.25 165 ASP B CA 1
ATOM 2701 C C . ASP B 1 165 ? 1.298 0.153 -18.542 1.00 6.04 165 ASP B C 1
ATOM 2702 O O . ASP B 1 165 ? 2.338 -0.224 -18.005 1.00 6.20 165 ASP B O 1
ATOM 2707 N N . GLY B 1 166 ? 1.274 1.112 -19.465 1.00 6.05 166 GLY B N 1
ATOM 2708 C CA . GLY B 1 166 ? 2.501 1.669 -20.005 1.00 6.26 166 GLY B CA 1
ATOM 2709 C C . GLY B 1 166 ? 3.241 2.618 -19.085 1.00 6.09 166 GLY B C 1
ATOM 2710 O O . GLY B 1 166 ? 4.321 3.092 -19.427 1.00 6.41 166 GLY B O 1
ATOM 2711 N N . VAL B 1 167 ? 2.660 2.888 -17.920 1.00 5.96 167 VAL B N 1
ATOM 2712 C CA . VAL B 1 167 ? 3.284 3.749 -16.924 1.00 5.93 167 VAL B CA 1
ATOM 2713 C C . VAL B 1 167 ? 4.198 2.946 -15.996 1.00 5.92 167 VAL B C 1
ATOM 2714 O O . VAL B 1 167 ? 5.298 3.388 -15.653 1.00 6.15 167 VAL B O 1
ATOM 2718 N N . CYS B 1 168 ? 3.732 1.764 -15.601 1.00 5.85 168 CYS B N 1
ATOM 2719 C CA . CYS B 1 168 ? 4.458 0.929 -14.647 1.00 5.99 168 CYS B CA 1
ATOM 2720 C C . CYS B 1 168 ? 5.076 -0.340 -15.255 1.00 6.04 168 CYS B C 1
ATOM 2721 O O . CYS B 1 168 ? 6.063 -0.854 -14.731 1.00 6.77 168 CYS B O 1
ATOM 2724 N N . ASP B 1 169 ? 4.492 -0.828 -16.353 1.00 6.00 169 ASP B N 1
ATOM 2725 C CA . ASP B 1 169 ? 4.972 -2.018 -17.060 1.00 6.35 169 ASP B CA 1
ATOM 2726 C C . ASP B 1 169 ? 5.524 -1.612 -18.422 1.00 6.40 169 ASP B C 1
ATOM 2727 O O . ASP B 1 169 ? 4.904 -1.869 -19.463 1.00 6.96 169 ASP B O 1
ATOM 2732 N N . THR B 1 170 ? 6.699 -0.989 -18.417 1.00 6.09 170 THR B N 1
ATOM 2733 C CA . THR B 1 170 ? 7.266 -0.494 -19.669 1.00 6.22 170 THR B CA 1
ATOM 2734 C C . THR B 1 170 ? 7.737 -1.587 -20.620 1.00 6.43 170 THR B C 1
ATOM 2735 O O . THR B 1 170 ? 8.141 -1.285 -21.734 1.00 6.71 170 THR B O 1
ATOM 2739 N N . ALA B 1 171 ? 7.694 -2.846 -20.198 1.00 6.74 171 ALA B N 1
ATOM 2740 C CA . ALA B 1 171 ? 7.979 -3.933 -21.125 1.00 7.31 171 ALA B CA 1
ATOM 2741 C C . ALA B 1 171 ? 6.878 -4.082 -22.165 1.00 7.36 171 ALA B C 1
ATOM 2742 O O . ALA B 1 171 ? 7.149 -4.557 -23.269 1.00 8.07 171 ALA B O 1
ATOM 2744 N N . HIS B 1 172 ? 5.653 -3.675 -21.818 1.00 7.48 172 HIS B N 1
ATOM 2745 C CA . HIS B 1 172 ? 4.475 -3.982 -22.625 1.00 8.04 172 HIS B CA 1
ATOM 2746 C C . HIS B 1 172 ? 3.603 -2.788 -22.974 1.00 8.02 172 HIS B C 1
ATOM 2747 O O . HIS B 1 172 ? 2.521 -2.957 -23.525 1.00 9.63 172 HIS B O 1
ATOM 2754 N N . GLY B 1 173 ? 4.074 -1.588 -22.665 1.00 7.21 173 GLY B N 1
ATOM 2755 C CA . GLY B 1 173 ? 3.367 -0.371 -23.008 1.00 6.70 173 GLY B CA 1
ATOM 2756 C C . GLY B 1 173 ? 4.299 0.793 -22.779 1.00 6.05 173 GLY B C 1
ATOM 2757 O O . GLY B 1 173 ? 5.370 0.620 -22.206 1.00 6.22 173 GLY B O 1
ATOM 2758 N N . PHE B 1 174 ? 3.908 1.982 -23.222 1.00 5.91 174 PHE B N 1
ATOM 2759 C CA . PHE B 1 174 ? 4.761 3.151 -23.044 1.00 5.63 174 PHE B CA 1
ATOM 2760 C C . PHE B 1 174 ? 3.886 4.385 -22.925 1.00 5.43 174 PHE B C 1
ATOM 2761 O O . PHE B 1 174 ? 3.388 4.911 -23.925 1.00 6.03 174 PHE B O 1
ATOM 2769 N N . GLY B 1 175 ? 3.691 4.827 -21.687 1.00 5.16 175 GLY B N 1
ATOM 2770 C CA . GLY B 1 175 ? 2.861 5.976 -21.401 1.00 5.39 175 GLY B CA 1
ATOM 2771 C C . GLY B 1 175 ? 1.498 5.622 -20.850 1.00 5.45 175 GLY B C 1
ATOM 2772 O O . GLY B 1 175 ? 1.163 4.451 -20.633 1.00 5.93 175 GLY B O 1
ATOM 2773 N N . ILE B 1 176 ? 0.702 6.657 -20.606 1.00 5.55 176 ILE B N 1
ATOM 2774 C CA . ILE B 1 176 ? -0.674 6.466 -20.168 1.00 5.90 176 ILE B CA 1
ATOM 2775 C C . ILE B 1 176 ? -1.466 5.827 -21.304 1.00 6.20 176 ILE B C 1
ATOM 2776 O O . ILE B 1 176 ? -1.487 6.328 -22.427 1.00 7.02 176 ILE B O 1
ATOM 2781 N N . ASN B 1 177 ? -2.082 4.693 -21.003 1.00 5.97 177 ASN B N 1
ATOM 2782 C CA . ASN B 1 177 ? -2.816 3.927 -21.999 1.00 6.21 177 ASN B CA 1
ATOM 2783 C C . ASN B 1 177 ? -4.069 3.322 -21.381 1.00 6.31 177 ASN B C 1
ATOM 2784 O O . ASN B 1 177 ? -4.370 3.572 -20.207 1.00 6.30 177 ASN B O 1
ATOM 2789 N N . ALA B 1 178 ? -4.814 2.544 -22.163 1.00 6.93 178 ALA B N 1
ATOM 2790 C CA . ALA B 1 178 ? -6.070 1.991 -21.669 1.00 7.25 178 ALA B CA 1
ATOM 2791 C C . ALA B 1 178 ? -5.873 1.132 -20.417 1.00 7.09 178 ALA B C 1
ATOM 2792 O O . ALA B 1 178 ? -6.667 1.205 -19.475 1.00 7.02 178 ALA B O 1
ATOM 2794 N N . GLN B 1 179 ? -4.809 0.337 -20.388 1.00 7.12 179 GLN B N 1
ATOM 2795 C CA . GLN B 1 179 ? -4.548 -0.496 -19.219 1.00 7.51 179 GLN B CA 1
ATOM 2796 C C . GLN B 1 179 ? -4.286 0.330 -17.961 1.00 7.13 179 GLN B C 1
ATOM 2797 O O . GLN B 1 179 ? -4.629 -0.089 -16.856 1.00 7.36 179 GLN B O 1
ATOM 2803 N N . HIS B 1 180 ? -3.695 1.509 -18.134 1.00 6.89 180 HIS B N 1
ATOM 2804 C CA . HIS B 1 180 ? -3.467 2.424 -17.017 1.00 6.59 180 HIS B CA 1
ATOM 2805 C C . HIS B 1 180 ? -4.770 2.931 -16.393 1.00 6.72 180 HIS B C 1
ATOM 2806 O O . HIS B 1 180 ? -4.783 3.356 -15.233 1.00 6.90 180 HIS B O 1
ATOM 2813 N N . LEU B 1 181 ? -5.856 2.880 -17.161 1.00 7.54 181 LEU B N 1
ATOM 2814 C CA . LEU B 1 181 ? -7.157 3.342 -16.697 1.00 8.19 181 LEU B CA 1
ATOM 2815 C C . LEU B 1 181 ? -8.043 2.202 -16.194 1.00 7.87 181 LEU B C 1
ATOM 2816 O O . LEU B 1 181 ? -9.205 2.418 -15.850 1.00 8.35 181 LEU B O 1
ATOM 2821 N N . SER B 1 182 ? -7.482 0.998 -16.119 1.00 7.95 182 SER B N 1
ATOM 2822 C CA . SER B 1 182 ? -8.264 -0.182 -15.758 1.00 8.24 182 SER B CA 1
ATOM 2823 C C . SER B 1 182 ? -8.627 -0.273 -14.274 1.00 8.30 182 SER B C 1
ATOM 2824 O O . SER B 1 182 ? -9.633 -0.883 -13.919 1.00 8.83 182 SER B O 1
ATOM 2827 N N . TYR B 1 183 ? -7.815 0.336 -13.414 1.00 8.25 183 TYR B N 1
ATOM 2828 C CA . TYR B 1 183 ? -7.929 0.116 -11.973 1.00 8.29 183 TYR B CA 1
ATOM 2829 C C . TYR B 1 183 ? -9.294 0.410 -11.319 1.00 9.10 183 TYR B C 1
ATOM 2830 O O . TYR B 1 183 ? -9.747 -0.396 -10.519 1.00 8.57 183 TYR B O 1
ATOM 2839 N N . PRO B 1 184 ? -9.938 1.547 -11.602 1.00 10.19 184 PRO B N 1
ATOM 2840 C CA . PRO B 1 184 ? -11.187 1.883 -10.897 1.00 11.46 184 PRO B CA 1
ATOM 2841 C C . PRO B 1 184 ? -12.281 0.815 -10.974 1.00 12.43 184 PRO B C 1
ATOM 2842 O O . PRO B 1 184 ? -12.957 0.575 -9.970 1.00 13.06 184 PRO B O 1
ATOM 2846 N N . SER B 1 185 ? -12.427 0.175 -12.134 1.00 13.11 185 SER B N 1
ATOM 2847 C CA . SER B 1 185 ? -13.509 -0.785 -12.368 1.00 13.57 185 SER B CA 1
ATOM 2848 C C . SER B 1 185 ? -13.042 -2.231 -12.256 1.00 13.41 185 SER B C 1
ATOM 2849 O O . SER B 1 185 ? -13.831 -3.163 -12.447 1.00 14.17 185 SER B O 1
ATOM 2854 N N . ASP B 1 186 ? -11.762 -2.423 -11.953 1.00 12.53 186 ASP B N 1
ATOM 2855 C CA . ASP B 1 186 ? -11.224 -3.761 -11.785 1.00 12.13 186 ASP B CA 1
ATOM 2856 C C . ASP B 1 186 ? -11.576 -4.250 -10.386 1.00 12.01 186 ASP B C 1
ATOM 2857 O O . ASP B 1 186 ? -10.991 -3.795 -9.397 1.00 11.45 186 ASP B O 1
ATOM 2862 N N . GLN B 1 187 ? -12.537 -5.170 -10.305 1.00 12.59 187 GLN B N 1
ATOM 2863 C CA . GLN B 1 187 ? -13.013 -5.671 -9.014 1.00 13.18 187 GLN B CA 1
ATOM 2864 C C . GLN B 1 187 ? -11.909 -6.360 -8.210 1.00 12.61 187 GLN B C 1
ATOM 2865 O O . GLN B 1 187 ? -11.855 -6.216 -6.988 1.00 12.62 187 GLN B O 1
ATOM 2876 N N . GLY B 1 188 ? -11.028 -7.082 -8.899 1.00 11.94 188 GLY B N 1
ATOM 2877 C CA . GLY B 1 188 ? -9.900 -7.736 -8.262 1.00 11.11 188 GLY B CA 1
ATOM 2878 C C . GLY B 1 188 ? -8.984 -6.743 -7.571 1.00 10.32 188 GLY B C 1
ATOM 2879 O O . GLY B 1 188 ? -8.584 -6.956 -6.428 1.00 10.32 188 GLY B O 1
ATOM 2880 N N . VAL B 1 189 ? -8.666 -5.651 -8.263 1.00 9.56 189 VAL B N 1
ATOM 2881 C CA . VAL B 1 189 ? -7.834 -4.592 -7.699 1.00 9.11 189 VAL B CA 1
ATOM 2882 C C . VAL B 1 189 ? -8.521 -3.919 -6.508 1.00 8.73 189 VAL B C 1
ATOM 2883 O O . VAL B 1 189 ? -7.887 -3.668 -5.477 1.00 8.24 189 VAL B O 1
ATOM 2887 N N . GLN B 1 190 ? -9.815 -3.642 -6.643 1.00 8.73 190 GLN B N 1
ATOM 2888 C CA . GLN B 1 190 ? -10.559 -2.996 -5.565 1.00 9.11 190 GLN B CA 1
ATOM 2889 C C . GLN B 1 190 ? -10.599 -3.874 -4.317 1.00 9.22 190 GLN B C 1
ATOM 2890 O O . GLN B 1 190 ? -10.369 -3.392 -3.209 1.00 9.02 190 GLN B O 1
ATOM 2896 N N . THR B 1 191 ? -10.852 -5.167 -4.506 1.00 9.55 191 THR B N 1
ATOM 2897 C CA . THR B 1 191 ? -10.851 -6.120 -3.402 1.00 10.18 191 THR B CA 1
ATOM 2898 C C . THR B 1 191 ? -9.467 -6.225 -2.755 1.00 9.87 191 THR B C 1
ATOM 2899 O O . THR B 1 191 ? -9.349 -6.229 -1.525 1.00 9.85 191 THR B O 1
ATOM 2903 N N . MET B 1 192 ? -8.428 -6.284 -3.583 1.00 9.97 192 MET B N 1
ATOM 2904 C CA . MET B 1 192 ? -7.051 -6.298 -3.107 1.00 9.84 192 MET B CA 1
ATOM 2905 C C . MET B 1 192 ? -6.749 -5.086 -2.222 1.00 9.04 192 MET B C 1
ATOM 2906 O O . MET B 1 192 ? -6.147 -5.224 -1.158 1.00 8.79 192 MET B O 1
ATOM 2915 N N . GLY B 1 193 ? -7.162 -3.903 -2.673 1.00 8.24 193 GLY B N 1
ATOM 2916 C CA . GLY B 1 193 ? -6.905 -2.670 -1.943 1.00 7.67 193 GLY B CA 1
ATOM 2917 C C . GLY B 1 193 ? -7.665 -2.604 -0.636 1.00 7.37 193 GLY B C 1
ATOM 2918 O O . GLY B 1 193 ? -7.153 -2.103 0.370 1.00 7.59 193 GLY B O 1
ATOM 2919 N N . TYR B 1 194 ? -8.897 -3.103 -0.658 1.00 7.53 194 TYR B N 1
ATOM 2920 C CA . TYR B 1 194 ? -9.721 -3.190 0.537 1.00 8.05 194 TYR B CA 1
ATOM 2921 C C . TYR B 1 194 ? -9.075 -4.111 1.571 1.00 8.01 194 TYR B C 1
ATOM 2922 O O . TYR B 1 194 ? -8.893 -3.722 2.723 1.00 8.02 194 TYR B O 1
ATOM 2931 N N . LYS B 1 195 ? -8.727 -5.327 1.160 1.00 8.27 195 LYS B N 1
ATOM 2932 C CA . LYS B 1 195 ? -8.142 -6.295 2.080 1.00 8.50 195 LYS B CA 1
ATOM 2933 C C . LYS B 1 195 ? -6.803 -5.805 2.619 1.00 7.99 195 LYS B C 1
ATOM 2934 O O . LYS B 1 195 ? -6.518 -5.938 3.811 1.00 8.17 195 LYS B O 1
ATOM 2940 N N . PHE B 1 196 ? -5.989 -5.232 1.735 1.00 7.75 196 PHE B N 1
ATOM 2941 C CA . PHE B 1 196 ? -4.689 -4.702 2.120 1.00 7.53 196 PHE B CA 1
ATOM 2942 C C . PHE B 1 196 ? -4.836 -3.666 3.235 1.00 7.34 196 PHE B C 1
ATOM 2943 O O . PHE B 1 196 ? -4.174 -3.758 4.267 1.00 7.65 196 PHE B O 1
ATOM 2951 N N . ALA B 1 197 ? -5.702 -2.682 3.020 1.00 7.13 197 ALA B N 1
ATOM 2952 C CA . ALA B 1 197 ? -5.882 -1.603 3.987 1.00 7.11 197 ALA B CA 1
ATOM 2953 C C . ALA B 1 197 ? -6.429 -2.121 5.308 1.00 6.97 197 ALA B C 1
ATOM 2954 O O . ALA B 1 197 ? -5.899 -1.806 6.369 1.00 6.98 197 ALA B O 1
ATOM 2956 N N . VAL B 1 198 ? -7.481 -2.930 5.255 1.00 7.20 198 VAL B N 1
ATOM 2957 C CA . VAL B 1 198 ? -8.094 -3.415 6.484 1.00 7.88 198 VAL B CA 1
ATOM 2958 C C . VAL B 1 198 ? -7.090 -4.232 7.297 1.00 7.90 198 VAL B C 1
ATOM 2959 O O . VAL B 1 198 ? -6.984 -4.060 8.512 1.00 7.99 198 VAL B O 1
ATOM 2963 N N . ASN B 1 199 ? -6.329 -5.093 6.629 1.00 8.22 199 ASN B N 1
ATOM 2964 C CA . ASN B 1 199 ? -5.349 -5.900 7.340 1.00 8.74 199 ASN B CA 1
ATOM 2965 C C . ASN B 1 199 ? -4.212 -5.060 7.928 1.00 8.15 199 ASN B C 1
ATOM 2966 O O . ASN B 1 199 ? -3.838 -5.249 9.084 1.00 8.18 199 ASN B O 1
ATOM 2971 N N . LYS B 1 200 ? -3.696 -4.101 7.163 1.00 7.81 200 LYS B N 1
ATOM 2972 C CA . LYS B 1 200 ? -2.647 -3.225 7.688 1.00 7.53 200 LYS B CA 1
ATOM 2973 C C . LYS B 1 200 ? -3.139 -2.375 8.855 1.00 7.18 200 LYS B C 1
ATOM 2974 O O . LYS B 1 200 ? -2.361 -2.034 9.746 1.00 7.42 200 LYS B O 1
ATOM 2980 N N . LEU B 1 201 ? -4.428 -2.043 8.847 1.00 7.19 201 LEU B N 1
ATOM 2981 C CA . LEU B 1 201 ? -5.036 -1.262 9.919 1.00 7.31 201 LEU B CA 1
ATOM 2982 C C . LEU B 1 201 ? -5.405 -2.093 11.145 1.00 7.58 201 LEU B C 1
ATOM 2983 O O . LEU B 1 201 ? -5.913 -1.554 12.124 1.00 8.17 201 LEU B O 1
ATOM 2988 N N . GLY B 1 202 ? -5.159 -3.400 11.095 1.00 7.86 202 GLY B N 1
ATOM 2989 C CA . GLY B 1 202 ? -5.391 -4.253 12.247 1.00 8.61 202 GLY B CA 1
ATOM 2990 C C . GLY B 1 202 ? -6.788 -4.838 12.333 1.00 9.16 202 GLY B C 1
ATOM 2991 O O . GLY B 1 202 ? -7.186 -5.327 13.392 1.00 9.56 202 GLY B O 1
ATOM 2992 N N . GLY B 1 203 ? -7.529 -4.784 11.228 1.00 9.94 203 GLY B N 1
ATOM 2993 C CA . GLY B 1 203 ? -8.806 -5.469 11.117 1.00 11.80 203 GLY B CA 1
ATOM 2994 C C . GLY B 1 203 ? -8.617 -6.841 10.495 1.00 13.52 203 GLY B C 1
ATOM 2995 O O . GLY B 1 203 ? -7.488 -7.321 10.363 1.00 14.00 203 GLY B O 1
ATOM 2996 N N . SER B 1 204 ? -9.720 -7.473 10.105 1.00 15.16 204 SER B N 1
ATOM 2997 C CA . SER B 1 204 ? -9.668 -8.775 9.449 1.00 16.85 204 SER B CA 1
ATOM 2998 C C . SER B 1 204 ? -10.473 -8.766 8.154 1.00 17.45 204 SER B C 1
ATOM 2999 O O . SER B 1 204 ? -11.675 -8.491 8.166 1.00 17.81 204 SER B O 1
ATOM 3002 N N . ALA B 1 205 ? -9.795 -9.053 7.044 1.00 18.14 205 ALA B N 1
ATOM 3003 C CA . ALA B 1 205 ? -10.425 -9.109 5.724 1.00 18.74 205 ALA B CA 1
ATOM 3004 C C . ALA B 1 205 ? -9.737 -10.124 4.816 1.00 19.14 205 ALA B C 1
ATOM 3005 O O . ALA B 1 205 ? -10.351 -10.668 3.897 1.00 19.69 205 ALA B O 1
#

B-factor: mean 8.54, std 3.82, range [3.91, 27.46]

Secondary structure (DSSP, 8-state):
---SS-SSEEEEEE--TTPPSSS-TTTHHHHHHHHHHSSSEEEEE--S---TT---HHHHHHHHHHHHHHHHH-TT-EEEEEEETHHHHHHHHHHHHH-SSSHHHHHEEEEEEES-TT--TT-TTEE-TTSSSTTTT---SSHHHH----GGGGGGEEEE--TT-TTT-TTT--SS-HHHH-GGG-HHHHHHHHHHHHHHTT---/---SS-SSEEEEEEPPTTSPSSS-GGGHHHHHHHHHHSSSEEEEE--S---TTS-SHHHHHHHHHHHHHHHHH-TT-EEEEEEETHHHHHHHHHHHHH-SSSHHHHHEEEEEEES-TT--TT-TTEE-TTSSSTTTT---SSHHHH--S-GGGGGGEEEE--TT-TTT-TTT--SS-GGGG-GGG-HHHHHHHHHHHHHHTT---

InterPro domains:
  IPR000675 Cutinase/acetylxylan esterase [PF01083] (39-234)
  IPR000675 Cutinase/acetylxylan esterase [SM01110] (38-235)
  IPR029058 Alpha/Beta hydrolase fold [G3DSA:3.40.50.1820] (35-239)
  IPR029058 Alpha/Beta hydrolase fold [SSF53474] (37-227)

Nearest PDB structures (foldseek):
  2czq-assembly2_B  TM=9.965E-01  e=4.362E-43  Cryptococcus sp. S-2
  7cw1-assembly2_B  TM=9.853E-01  e=4.246E-31  Moesziomyces antarcticus
  1t2n-assembly1_A  TM=5.904E-01  e=1.934E-04  Bacillus subtilis
  3llc-assembly1_A  TM=6.109E-01  e=3.523E-03  Allorhizobium ampelinum S4
  6zti-assembly1_A  TM=5.801E-01  e=6.533E-03  Legionella pneumophila

Radius of gyration: 26.72 Å; Cα contacts (8 Å, |Δi|>4): 1004; chains: 2; bounding box: 36×62×73 Å

Solvent-accessible surface area: 16264 Å² total; per-residue (Å²): 95,96,3,112,67,0,72,86,0,3,0,1,1,0,10,2,55,65,32,100,30,25,41,0,30,0,0,136,66,0,0,64,58,0,44,89,31,3,55,39,24,80,58,43,40,2,84,15,102,4,56,180,59,78,121,9,80,62,0,4,59,18,1,28,104,53,0,77,62,9,24,93,92,41,101,108,6,1,0,0,0,1,0,16,13,2,0,0,5,0,0,0,31,0,0,70,120,30,29,70,88,40,71,15,35,92,6,0,66,0,0,1,0,0,0,0,11,1,0,86,41,37,29,98,4,0,12,6,13,142,35,28,80,82,0,52,106,7,65,7,103,12,23,105,165,41,27,25,4,33,106,35,0,21,103,30,7,32,1,0,0,8,123,7,0,1,9,0,0,62,72,80,12,192,33,124,38,72,74,4,112,42,0,36,100,40,152,31,0,6,53,34,1,41,93,23,0,0,76,80,0,45,17,110,55,100,93,4,116,71,1,59,95,2,6,0,2,1,1,11,1,35,72,34,111,91,24,59,0,24,0,0,150,66,0,3,76,62,0,48,88,28,4,54,29,30,67,61,36,43,2,90,14,84,4,64,135,89,84,112,15,57,59,0,4,60,18,1,32,116,41,0,74,48,10,22,38,72,41,102,109,11,2,0,0,1,1,0,11,5,22,0,0,3,0,1,0,30,0,0,70,119,30,28,66,92,50,73,16,40,95,4,0,59,0,0,1,0,0,0,0,15,0,0,85,44,36,34,100,5,0,15,7,13,146,38,28,81,90,0,53,116,19,68,8,59,12,12,107,169,49,29,21,4,31,102,38,0,21,100,29,8,31,2,0,0,2,114,11,0,0,5,0,1,45,68,90,19,177,19,92,50,91,76,2,98,28,0,38,98,42,152,32,0,4,51,36,1,43,91,25,0,1,72,76,0,44,22,112,55

Foldseek 3Di:
DAFPQANAEEEEEEEAAPDPQDHHLLAVLLVVLQCVQHPRYDYHYQDDNNHPVLPCQSRLVRVVVVLVVVCVVPLRHAYEYEYAASGLLSVQVNQVVVDQDDSSNVRYLAYEYELHQQAAAQQPLEAELQRHCPQNGAAFNCNVPSNHRDPSRSVRYHHYYHQQQCGGGVPRHDYHDVRSVVNSPRPSNSVVSNCSVQVSSRHHD/DAFPQANAEEEEEEEAAPDPQDHHLLQVLLVVLQCVQHPRYDYHYQDDRNHPVDQLQSSLVSVVVVLVVVCVVPLRYAYEYEYAHSRLLSVQVNQVVVDQDDSSNVRYLAYEYELHLQAAAQQPLEAELQRHCPLRGAAFNCCVPSNHRDPSRSVRYHHYYHVQQQGGHVVRYNDHDPSSVPNSPSPSNSVVSNQSVCVSSRHHD

Sequence (410 aa):
ATSSACPQYVLINTRGTGEPQGQSAGFRTMNSQITAALSGGTIYNTVYTADFSQNSAAGTADIIRRINSGLAANPNVCYILQGYSQGAAATVVALQQLGTSGAAFNAVKGVFLIGNPDHKSGLTCNVDSNGGTTTRNVNGLSVAYQGSVPSGWVSKTLDVCAYGDGVCDTAHGFGINAQHLSYPSDQGVQTMGYKFAVNKLGGSAATSSACPQYVLINTRGTGEPQGQSAGFRTMNSQITAALSGGTTIYNTVYTADFSQNSAAGTADIIRRINSGLAANPNVCYILQGYSQGAAATVVALQQLGTSGAAFNAVKGVFLIGNPDHKSGLTCNVDSNGGTTTRNVNGLSVAYQGSVPSGWVSKTLDVCAYGDGVCDTAHGFGINAQHLSYPSDQGVQTMGYKFAVNKLGGSA

CATH classification: 3.40.50.1820